Protein AF-0000000084754901 (afdb_homodimer)

pLDDT: mean 93.59, std 5.53, range [66.56, 98.81]

Organism: Allomuricauda ruestringensis (strain DSM 13258 / CIP 107369 / LMG 19739 / B1) (NCBI:txid886377)

Nearest PDB structures (foldseek):
  4byy-assembly1_B  TM=7.830E-01  e=4.088E-12  Corynebacterium glutamicum
  4cyd-assembly2_A  TM=8.147E-01  e=1.507E-11  Corynebacterium glutamicum
  4cyd-assembly1_D  TM=8.088E-01  e=6.292E-11  Corynebacterium glutamicum
  5w5b-assembly1_A  TM=6.849E-01  e=4.318E-10  Mycobacterium tuberculosis CDC1551
  2pqq-assembly1_C  TM=7.258E-01  e=1.803E-09  Streptomyces coelicolor A3(2)

Radius of gyration: 21.73 Å; Cα contacts (8 Å, |Δi|>4): 651; chains: 2; bounding box: 55×62×48 Å

Foldseek 3Di:
DQDPQLVLCVVPDDDDPQLSVLRPVQWDKDKDAAFDWQADFFAQDFKKKAWQAAKKWKWAQDPNDTFTADMDGHGAIGDPCVSNPVVGGHRIIIGGNHITIIIMHGPVSVVVSVVRPVVVVVSVVVRVVVVVVVVVVVVVCLVPDDLLVLVVVCCVPPVVCVVRPDQQNVCSNSVHGSVVVVVSVVVVVVD/DQDPQLVLCVVPDDDDPQLSVLRPVQWDKDKDAAFDWQADFFAQDFKKKAWQAAKKWKWAQDPNDTFTADMDGHGAIGDPCCSNVVVGGHRIIIGGNHITIIIMHGPVSVVVSVVRPVVVVVSVVVRVVVVVVVVVVVVVCLVPDDLLVLVVVCCVPPVVCVVRPDQQNVCSNSVHGSVVVVVSVVVVVVD

Sequence (382 aa):
MKSEIVQLLEGALTLNEEEAKAVTECIPIKTFAKGYVLLREGQVSNESYFNIKGLVRKYYLMDGEEKTTEFYVEKEAISSLRSFNLKVPSNHFLECVEDCRLAILSREKEQELFESVPSFESICRVSVEEELGAYQDKLAQFMISSPEKRYVDLMENRPELLQRVPQYHLASYLGVKPESLSRIRKRIAKRMKSEIVQLLEGALTLNEEEAKAVTECIPIKTFAKGYVLLREGQVSNESYFNIKGLVRKYYLMDGEEKTTEFYVEKEAISSLRSFNLKVPSNHFLECVEDCRLAILSREKEQELFESVPSFESICRVSVEEELGAYQDKLAQFMISSPEKRYVDLMENRPELLQRVPQYHLASYLGVKPESLSRIRKRIAKR

Structure (mmCIF, N/CA/C/O backbone):
data_AF-0000000084754901-model_v1
#
loop_
_entity.id
_entity.type
_entity.pdbx_description
1 polymer 'Transcriptional regulator, Crp/Fnr family'
#
loop_
_atom_site.group_PDB
_atom_site.id
_atom_site.type_symbol
_atom_site.label_atom_id
_atom_site.label_alt_id
_atom_site.label_comp_id
_atom_site.label_asym_id
_atom_site.label_entity_id
_atom_site.label_seq_id
_atom_site.pdbx_PDB_ins_code
_atom_site.Cartn_x
_atom_site.Cartn_y
_atom_site.Cartn_z
_atom_site.occupancy
_atom_site.B_iso_or_equiv
_atom_site.auth_seq_id
_atom_site.auth_comp_id
_atom_site.auth_asym_id
_atom_site.auth_atom_id
_atom_site.pdbx_PDB_model_num
ATOM 1 N N . MET A 1 1 ? 24.547 26.594 2.832 1 67.25 1 MET A N 1
ATOM 2 C CA . MET A 1 1 ? 24.094 25.656 1.803 1 67.25 1 MET A CA 1
ATOM 3 C C . MET A 1 1 ? 23.031 24.719 2.348 1 67.25 1 MET A C 1
ATOM 5 O O . MET A 1 1 ? 23.078 24.328 3.516 1 67.25 1 MET A O 1
ATOM 9 N N . LYS A 1 2 ? 21.969 24.641 1.764 1 80.44 2 LYS A N 1
ATOM 10 C CA . LYS A 1 2 ? 20.891 23.797 2.262 1 80.44 2 LYS A CA 1
ATOM 11 C C . LYS A 1 2 ? 21.328 22.328 2.346 1 80.44 2 LYS A C 1
ATOM 13 O O . LYS A 1 2 ? 22.078 21.859 1.492 1 80.44 2 LYS A O 1
ATOM 18 N N . SER A 1 3 ? 21.109 21.812 3.412 1 88.12 3 SER A N 1
ATOM 19 C CA . SER A 1 3 ? 21.453 20.406 3.594 1 88.12 3 SER A CA 1
ATOM 20 C C . SER A 1 3 ? 20.875 19.547 2.479 1 88.12 3 SER A C 1
ATOM 22 O O . SER A 1 3 ? 19.938 19.953 1.789 1 88.12 3 SER A O 1
ATOM 24 N N . GLU A 1 4 ? 21.438 18.406 2.219 1 89.06 4 GLU A N 1
ATOM 25 C CA . GLU A 1 4 ? 21.016 17.5 1.156 1 89.06 4 GLU A CA 1
ATOM 26 C C . GLU A 1 4 ? 19.547 17.078 1.341 1 89.06 4 GLU A C 1
ATOM 28 O O . GLU A 1 4 ? 18.797 17.016 0.372 1 89.06 4 GLU A O 1
ATOM 33 N N . ILE A 1 5 ? 19.188 16.844 2.584 1 89.19 5 ILE A N 1
ATOM 34 C CA . ILE A 1 5 ? 17.828 16.391 2.857 1 89.19 5 ILE A CA 1
ATOM 35 C C . ILE A 1 5 ? 16.844 17.516 2.566 1 89.19 5 ILE A C 1
ATOM 37 O O . ILE A 1 5 ? 15.75 17.281 2.057 1 89.19 5 ILE A O 1
ATOM 41 N N . VAL A 1 6 ? 17.234 18.672 2.873 1 89.12 6 VAL A N 1
ATOM 42 C CA . VAL A 1 6 ? 16.391 19.828 2.586 1 89.12 6 VAL A CA 1
ATOM 43 C C . VAL A 1 6 ? 16.219 19.984 1.076 1 89.12 6 VAL A C 1
ATOM 45 O O . VAL A 1 6 ? 15.109 20.266 0.599 1 89.12 6 VAL A O 1
ATOM 48 N N . GLN A 1 7 ? 17.266 19.734 0.353 1 88.5 7 GLN A N 1
ATOM 49 C CA . GLN A 1 7 ? 17.203 19.812 -1.103 1 88.5 7 GLN A CA 1
ATOM 50 C C . GLN A 1 7 ? 16.281 18.75 -1.681 1 88.5 7 GLN A C 1
ATOM 52 O O . GLN A 1 7 ? 15.523 19.016 -2.621 1 88.5 7 GLN A O 1
ATOM 57 N N . LEU A 1 8 ? 16.344 17.641 -1.08 1 84.94 8 LEU A N 1
ATOM 58 C CA . LEU A 1 8 ? 15.516 16.531 -1.529 1 84.94 8 LEU A CA 1
ATOM 59 C C . LEU A 1 8 ? 14.039 16.812 -1.267 1 84.94 8 LEU A C 1
ATOM 61 O O . LEU A 1 8 ? 13.18 16.469 -2.086 1 84.94 8 LEU A O 1
ATOM 65 N N . LEU A 1 9 ? 13.789 17.453 -0.165 1 83.31 9 LEU A N 1
ATOM 66 C CA . LEU A 1 9 ? 12.414 17.719 0.236 1 83.31 9 LEU A CA 1
ATOM 67 C C . LEU A 1 9 ? 11.867 18.953 -0.468 1 83.31 9 LEU A C 1
ATOM 69 O O . LEU A 1 9 ? 10.656 19.078 -0.675 1 83.31 9 LEU A O 1
ATOM 73 N N . GLU A 1 10 ? 12.703 19.859 -0.763 1 78.88 10 GLU A N 1
ATOM 74 C CA . GLU A 1 10 ? 12.273 21.141 -1.324 1 78.88 10 GLU A CA 1
ATOM 75 C C . GLU A 1 10 ? 11.727 20.953 -2.738 1 78.88 10 GLU A C 1
ATOM 77 O O . GLU A 1 10 ? 11.023 21.844 -3.25 1 78.88 10 GLU A O 1
ATOM 82 N N . GLY A 1 11 ? 12.062 19.812 -3.301 1 71.5 11 GLY A N 1
ATOM 83 C CA . GLY A 1 11 ? 11.344 19.562 -4.539 1 71.5 11 GLY A CA 1
ATOM 84 C C . GLY A 1 11 ? 9.844 19.484 -4.359 1 71.5 11 GLY A C 1
ATOM 85 O O . GLY A 1 11 ? 9.086 19.781 -5.285 1 71.5 11 GLY A O 1
ATOM 86 N N . ALA A 1 12 ? 9.492 19.266 -3.123 1 70.25 12 ALA A N 1
ATOM 87 C CA . ALA A 1 12 ? 8.07 19.047 -2.832 1 70.25 12 ALA A CA 1
ATOM 88 C C . ALA A 1 12 ? 7.539 20.125 -1.891 1 70.25 12 ALA A C 1
ATOM 90 O O . ALA A 1 12 ? 6.328 20.344 -1.81 1 70.25 12 ALA A O 1
ATOM 91 N N . LEU A 1 13 ? 8.43 20.844 -1.117 1 73.75 13 LEU A N 1
ATOM 92 C CA . LEU A 1 13 ? 7.938 21.812 -0.141 1 73.75 13 LEU A CA 1
ATOM 93 C C . LEU A 1 13 ? 8.898 22.984 -0.009 1 73.75 13 LEU A C 1
ATOM 95 O O . LEU A 1 13 ? 10.102 22.844 -0.244 1 73.75 13 LEU A O 1
ATOM 99 N N . THR A 1 14 ? 8.305 24.094 0.224 1 81.75 14 THR A N 1
ATOM 100 C CA . THR A 1 14 ? 9.102 25.266 0.579 1 81.75 14 THR A CA 1
ATOM 101 C C . THR A 1 14 ? 9.305 25.344 2.09 1 81.75 14 THR A C 1
ATOM 103 O O . THR A 1 14 ? 8.336 25.344 2.852 1 81.75 14 THR A O 1
ATOM 106 N N . LEU A 1 15 ? 10.531 25.297 2.445 1 87.25 15 LEU A N 1
ATOM 107 C CA . LEU A 1 15 ? 10.867 25.344 3.865 1 87.25 15 LEU A CA 1
ATOM 108 C C . LEU A 1 15 ? 11.516 26.688 4.223 1 87.25 15 LEU A C 1
ATOM 110 O O . LEU A 1 15 ? 12.352 27.188 3.467 1 87.25 15 LEU A O 1
ATOM 114 N N . ASN A 1 16 ? 11.023 27.281 5.262 1 87.81 16 ASN A N 1
ATOM 115 C CA . ASN A 1 16 ? 11.773 28.422 5.781 1 87.81 16 ASN A CA 1
ATOM 116 C C . ASN A 1 16 ? 13.031 27.969 6.516 1 87.81 16 ASN A C 1
ATOM 118 O O . ASN A 1 16 ? 13.305 26.766 6.617 1 87.81 16 ASN A O 1
ATOM 122 N N . GLU A 1 17 ? 13.789 28.891 6.941 1 89.62 17 GLU A N 1
ATOM 123 C CA . GLU A 1 17 ? 15.086 28.594 7.531 1 89.62 17 GLU A CA 1
ATOM 124 C C . GLU A 1 17 ? 14.938 27.734 8.781 1 89.62 17 GLU A C 1
ATOM 126 O O . GLU A 1 17 ? 15.711 26.797 8.992 1 89.62 17 GLU A O 1
ATOM 131 N N . GLU A 1 18 ? 14 28.031 9.562 1 90.88 18 GLU A N 1
ATOM 132 C CA . GLU A 1 18 ? 13.773 27.281 10.797 1 90.88 18 GLU A CA 1
ATOM 133 C C . GLU A 1 18 ? 13.336 25.844 10.492 1 90.88 18 GLU A C 1
ATOM 135 O O . GLU A 1 18 ? 13.805 24.906 11.133 1 90.88 18 GLU A O 1
ATOM 140 N N . GLU A 1 19 ? 12.492 25.75 9.555 1 89.94 19 GLU A N 1
ATOM 141 C CA . GLU A 1 19 ? 12.008 24.438 9.141 1 89.94 19 GLU A CA 1
ATOM 142 C C . GLU A 1 19 ? 13.133 23.609 8.523 1 89.94 19 GLU A C 1
ATOM 144 O O . GLU A 1 19 ? 13.242 22.406 8.789 1 89.94 19 GLU A O 1
ATOM 149 N N . ALA A 1 20 ? 13.906 24.25 7.73 1 90.94 20 ALA A N 1
ATOM 150 C CA . ALA A 1 20 ? 15.047 23.578 7.105 1 90.94 20 ALA A CA 1
ATOM 151 C C . ALA A 1 20 ? 16.016 23.047 8.156 1 90.94 20 ALA A C 1
ATOM 153 O O . ALA A 1 20 ? 16.531 21.938 8.023 1 90.94 20 ALA A O 1
ATOM 154 N N . LYS A 1 21 ? 16.234 23.844 9.117 1 92.5 21 LYS A N 1
ATOM 155 C CA . LYS A 1 21 ? 17.109 23.438 10.211 1 92.5 21 LYS A CA 1
ATOM 156 C C . LYS A 1 21 ? 16.531 22.25 10.961 1 92.5 21 LYS A C 1
ATOM 158 O O . LYS A 1 21 ? 17.25 21.297 11.273 1 92.5 21 LYS A O 1
ATOM 163 N N . ALA A 1 22 ? 15.305 22.312 11.227 1 92.06 22 ALA A N 1
ATOM 164 C CA . ALA A 1 22 ? 14.633 21.219 11.938 1 92.06 22 ALA A CA 1
ATOM 165 C C . ALA A 1 22 ? 14.727 19.922 11.156 1 92.06 22 ALA A C 1
ATOM 167 O O . ALA A 1 22 ? 15.039 18.875 11.719 1 92.06 22 ALA A O 1
ATOM 168 N N . VAL A 1 23 ? 14.477 20.016 9.898 1 92.81 23 VAL A N 1
ATOM 169 C CA . VAL A 1 23 ? 14.531 18.844 9.023 1 92.81 23 VAL A CA 1
ATOM 170 C C . VAL A 1 23 ? 15.945 18.266 9.008 1 92.81 23 VAL A C 1
ATOM 172 O O . VAL A 1 23 ? 16.125 17.047 9.125 1 92.81 23 VAL A O 1
ATOM 175 N N . THR A 1 24 ? 16.844 19.125 8.875 1 93.06 24 THR A N 1
ATOM 176 C CA . THR A 1 24 ? 18.25 18.703 8.812 1 93.06 24 THR A CA 1
ATOM 177 C C . THR A 1 24 ? 18.656 18 10.109 1 93.06 24 THR A C 1
ATOM 179 O O . THR A 1 24 ? 19.375 17 10.078 1 93.06 24 THR A O 1
ATOM 182 N N . GLU A 1 25 ? 18.219 18.484 11.156 1 93.56 25 GLU A N 1
ATOM 183 C CA . GLU A 1 25 ? 18.578 17.938 12.461 1 93.56 25 GLU A CA 1
ATOM 184 C C . GLU A 1 25 ? 17.859 16.609 12.719 1 93.56 25 GLU A C 1
ATOM 186 O O . GLU A 1 25 ? 18.406 15.727 13.383 1 93.56 25 GLU A O 1
ATOM 191 N N . CYS A 1 26 ? 16.75 16.438 12.195 1 95.12 26 CYS A N 1
ATOM 192 C CA . CYS A 1 26 ? 15.906 15.297 12.531 1 95.12 26 CYS A CA 1
ATOM 193 C C . CYS A 1 26 ? 16.125 14.148 11.555 1 95.12 26 CYS A C 1
ATOM 195 O O . CYS A 1 26 ? 15.758 13 11.844 1 95.12 26 CYS A O 1
ATOM 197 N N . ILE A 1 27 ? 16.734 14.438 10.406 1 96.06 27 ILE A N 1
ATOM 198 C CA . ILE A 1 27 ? 16.859 13.406 9.383 1 96.06 27 ILE A CA 1
ATOM 199 C C . ILE A 1 27 ? 18.312 13.297 8.953 1 96.06 27 ILE A C 1
ATOM 201 O O . ILE A 1 27 ? 18.703 13.797 7.891 1 96.06 27 ILE A O 1
ATOM 205 N N . PRO A 1 28 ? 19.094 12.625 9.695 1 96.56 28 PRO A N 1
ATOM 206 C CA . PRO A 1 28 ? 20.484 12.414 9.289 1 96.56 28 PRO A CA 1
ATOM 207 C C . PRO A 1 28 ? 20.609 11.516 8.055 1 96.56 28 PRO A C 1
ATOM 209 O O . PRO A 1 28 ? 19.719 10.711 7.785 1 96.56 28 PRO A O 1
ATOM 212 N N . ILE A 1 29 ? 21.688 11.742 7.352 1 97.56 29 ILE A N 1
ATOM 213 C CA . ILE A 1 29 ? 22.047 10.891 6.227 1 97.56 29 ILE A CA 1
ATOM 214 C C . ILE A 1 29 ? 23.25 10.031 6.602 1 97.56 29 ILE A C 1
ATOM 216 O O . ILE A 1 29 ? 24.25 10.539 7.098 1 97.56 29 ILE A O 1
ATOM 220 N N . LYS A 1 30 ? 23.109 8.75 6.414 1 98.12 30 LYS A N 1
ATOM 221 C CA . LYS A 1 30 ? 24.188 7.82 6.746 1 98.12 30 LYS A CA 1
ATOM 222 C C . LYS A 1 30 ? 24.5 6.887 5.578 1 98.12 30 LYS A C 1
ATOM 224 O O . LYS A 1 30 ? 23.656 6.691 4.699 1 98.12 30 LYS A O 1
ATOM 229 N N . THR A 1 31 ? 25.672 6.352 5.621 1 98.56 31 THR A N 1
ATOM 230 C CA . THR A 1 31 ? 26.094 5.363 4.629 1 98.56 31 THR A CA 1
ATOM 231 C C . THR A 1 31 ? 26.141 3.969 5.246 1 98.56 31 THR A C 1
ATOM 233 O O . THR A 1 31 ? 26.562 3.805 6.391 1 98.56 31 THR A O 1
ATOM 236 N N . PHE A 1 32 ? 25.703 3.025 4.504 1 98.75 32 PHE A N 1
ATOM 237 C CA . PHE A 1 32 ? 25.719 1.621 4.895 1 98.75 32 PHE A CA 1
ATOM 238 C C . PHE A 1 32 ? 26.406 0.774 3.836 1 98.75 32 PHE A C 1
ATOM 240 O O . PHE A 1 32 ? 26.188 0.958 2.639 1 98.75 32 PHE A O 1
ATOM 247 N N . ALA A 1 33 ? 27.234 -0.117 4.289 1 98.62 33 ALA A N 1
ATOM 248 C CA . ALA A 1 33 ? 27.953 -0.976 3.361 1 98.62 33 ALA A CA 1
ATOM 249 C C . ALA A 1 33 ? 27.047 -2.064 2.793 1 98.62 33 ALA A C 1
ATOM 251 O O . ALA A 1 33 ? 26.078 -2.475 3.438 1 98.62 33 ALA A O 1
ATOM 252 N N . LYS A 1 34 ? 27.453 -2.48 1.623 1 98.25 34 LYS A N 1
ATOM 253 C CA . LYS A 1 34 ? 26.812 -3.662 1.053 1 98.25 34 LYS A CA 1
ATOM 254 C C . LYS A 1 34 ? 26.766 -4.805 2.064 1 98.25 34 LYS A C 1
ATOM 256 O O . LYS A 1 34 ? 27.766 -5.098 2.723 1 98.25 34 LYS A O 1
ATOM 261 N N . GLY A 1 35 ? 25.578 -5.348 2.209 1 97.88 35 GLY A N 1
ATOM 262 C CA . GLY A 1 35 ? 25.422 -6.473 3.115 1 97.88 35 GLY A CA 1
ATOM 263 C C . GLY A 1 35 ? 24.875 -6.074 4.477 1 97.88 35 GLY A C 1
ATOM 264 O O . GLY A 1 35 ? 24.438 -6.93 5.25 1 97.88 35 GLY A O 1
ATOM 265 N N . TYR A 1 36 ? 24.906 -4.785 4.77 1 98.62 36 TYR A N 1
ATOM 266 C CA . TYR A 1 36 ? 24.391 -4.332 6.055 1 98.62 36 TYR A CA 1
ATOM 267 C C . TYR A 1 36 ? 22.906 -4.594 6.168 1 98.62 36 TYR A C 1
ATOM 269 O O . TYR A 1 36 ? 22.141 -4.336 5.227 1 98.62 36 TYR A O 1
ATOM 277 N N . VAL A 1 37 ? 22.469 -5.137 7.289 1 98.75 37 VAL A N 1
ATOM 278 C CA . VAL A 1 37 ? 21.062 -5.43 7.527 1 98.75 37 VAL A CA 1
ATOM 279 C C . VAL A 1 37 ? 20.422 -4.309 8.352 1 98.75 37 VAL A C 1
ATOM 281 O O . VAL A 1 37 ? 20.719 -4.164 9.539 1 98.75 37 VAL A O 1
ATOM 284 N N . LEU A 1 38 ? 19.562 -3.561 7.707 1 98.75 38 LEU A N 1
ATOM 285 C CA . LEU A 1 38 ? 18.922 -2.412 8.328 1 98.75 38 LEU A CA 1
ATOM 286 C C . LEU A 1 38 ? 17.906 -2.859 9.375 1 98.75 38 LEU A C 1
ATOM 288 O O . LEU A 1 38 ? 17.656 -2.15 10.352 1 98.75 38 LEU A O 1
ATOM 292 N N . LEU A 1 39 ? 17.25 -3.932 9.148 1 98.69 39 LEU A N 1
ATOM 293 C CA . LEU A 1 39 ? 16.203 -4.512 9.992 1 98.69 39 LEU A CA 1
ATOM 294 C C . LEU A 1 39 ? 16.25 -6.035 9.93 1 98.69 39 LEU A C 1
ATOM 296 O O . LEU A 1 39 ? 16.312 -6.617 8.844 1 98.69 39 LEU A O 1
ATOM 300 N N . ARG A 1 40 ? 16.25 -6.684 11.055 1 98.31 40 ARG A N 1
ATOM 301 C CA . ARG A 1 40 ? 16.219 -8.141 11.133 1 98.31 40 ARG A CA 1
ATOM 302 C C . ARG A 1 40 ? 14.844 -8.625 11.586 1 98.31 40 ARG A C 1
ATOM 304 O O . ARG A 1 40 ? 14.188 -7.98 12.398 1 98.31 40 ARG A O 1
ATOM 311 N N . GLU A 1 41 ? 14.555 -9.711 10.984 1 97.75 41 GLU A N 1
ATOM 312 C CA . GLU A 1 41 ? 13.359 -10.359 11.508 1 97.75 41 GLU A CA 1
ATOM 313 C C . GLU A 1 41 ? 13.406 -10.477 13.031 1 97.75 41 GLU A C 1
ATOM 315 O O . GLU A 1 41 ? 14.445 -10.797 13.602 1 97.75 41 GLU A O 1
ATOM 320 N N . GLY A 1 42 ? 12.266 -10.148 13.688 1 97.94 42 GLY A N 1
ATOM 321 C CA . GLY A 1 42 ? 12.203 -10.234 15.141 1 97.94 42 GLY A CA 1
ATOM 322 C C . GLY A 1 42 ? 12.492 -8.906 15.828 1 97.94 42 GLY A C 1
ATOM 323 O O . GLY A 1 42 ? 12.172 -8.734 17 1 97.94 42 GLY A O 1
ATOM 324 N N . GLN A 1 43 ? 13.102 -7.984 15.133 1 98.25 43 GLN A N 1
ATOM 325 C CA . GLN A 1 43 ? 13.344 -6.652 15.672 1 98.25 43 GLN A CA 1
ATOM 326 C C . GLN A 1 43 ? 12.156 -5.727 15.414 1 98.25 43 GLN A C 1
ATOM 328 O O . GLN A 1 43 ? 11.445 -5.891 14.422 1 98.25 43 GLN A O 1
ATOM 333 N N . VAL A 1 44 ? 12 -4.812 16.312 1 98 44 VAL A N 1
ATOM 334 C CA . VAL A 1 44 ? 11.008 -3.768 16.094 1 98 44 VAL A CA 1
ATOM 335 C C . VAL A 1 44 ? 11.609 -2.65 15.242 1 98 44 VAL A C 1
ATOM 337 O O . VAL A 1 44 ? 12.695 -2.148 15.547 1 98 44 VAL A O 1
ATOM 340 N N . SER A 1 45 ? 10.945 -2.357 14.133 1 97.56 45 SER A N 1
ATOM 341 C CA . SER A 1 45 ? 11.406 -1.271 13.273 1 97.56 45 SER A CA 1
ATOM 342 C C . SER A 1 45 ? 11.242 0.082 13.961 1 97.56 45 SER A C 1
ATOM 344 O O . SER A 1 45 ? 10.141 0.446 14.375 1 97.56 45 SER A O 1
ATOM 346 N N . ASN A 1 46 ? 12.281 0.877 14.031 1 96.5 46 ASN A N 1
ATOM 347 C CA . ASN A 1 46 ? 12.219 2.182 14.688 1 96.5 46 ASN A CA 1
ATOM 348 C C . ASN A 1 46 ? 12.664 3.299 13.742 1 96.5 46 ASN A C 1
ATOM 350 O O . ASN A 1 46 ? 12.672 4.469 14.125 1 96.5 46 ASN A O 1
ATOM 354 N N . GLU A 1 47 ? 13 2.812 12.562 1 97.31 47 GLU A N 1
ATOM 355 C CA . GLU A 1 47 ? 13.484 3.77 11.57 1 97.31 47 GLU A CA 1
ATOM 356 C C . GLU A 1 47 ? 12.836 3.525 10.211 1 97.31 47 GLU A C 1
ATOM 358 O O . GLU A 1 47 ? 12.562 2.383 9.844 1 97.31 47 GLU A O 1
ATOM 363 N N . SER A 1 48 ? 12.555 4.559 9.562 1 97.25 48 SER A N 1
ATOM 364 C CA . SER A 1 48 ? 12.266 4.562 8.133 1 97.25 48 SER A CA 1
ATOM 365 C C . SER A 1 48 ? 13.383 5.234 7.344 1 97.25 48 SER A C 1
ATOM 367 O O . SER A 1 48 ? 14.164 6.004 7.898 1 97.25 48 SER A O 1
ATOM 369 N N . TYR A 1 49 ? 13.414 4.922 6.082 1 98 49 TYR A N 1
ATOM 370 C CA . TYR A 1 49 ? 14.531 5.406 5.285 1 98 49 TYR A CA 1
ATOM 371 C C . TYR A 1 49 ? 14.039 6.02 3.977 1 98 49 TYR A C 1
ATOM 373 O O . TYR A 1 49 ? 12.953 5.691 3.498 1 98 49 TYR A O 1
ATOM 381 N N . PHE A 1 50 ? 14.812 6.875 3.537 1 96.69 50 PH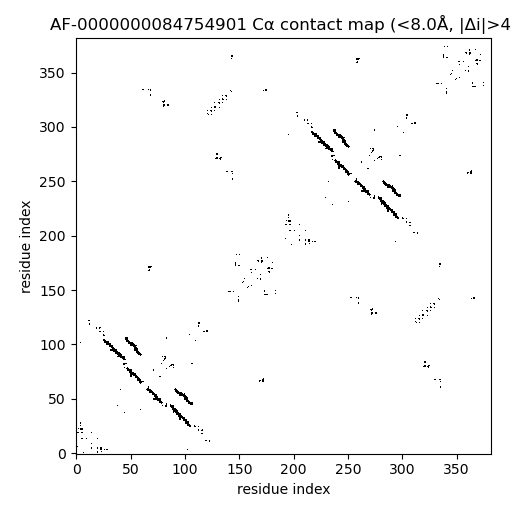E A N 1
ATOM 382 C CA . PHE A 1 50 ? 14.711 7.344 2.16 1 96.69 50 PHE A CA 1
ATOM 383 C C . PHE A 1 50 ? 16 7.051 1.397 1 96.69 50 PHE A C 1
ATOM 385 O O . PHE A 1 50 ? 17.078 7.473 1.812 1 96.69 50 PHE A O 1
ATOM 392 N N . ASN A 1 51 ? 15.844 6.367 0.319 1 98.06 51 ASN A N 1
ATOM 393 C CA . ASN A 1 5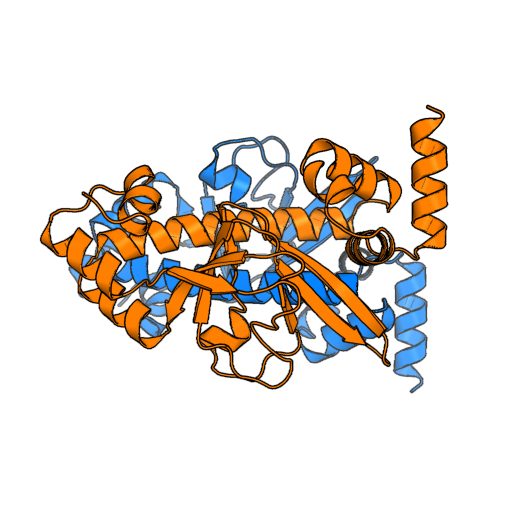1 ? 17.016 5.883 -0.415 1 98.06 51 ASN A CA 1
ATOM 394 C C . ASN A 1 51 ? 17.594 6.969 -1.313 1 98.06 51 ASN A C 1
ATOM 396 O O . ASN A 1 51 ? 16.984 7.34 -2.322 1 98.06 51 ASN A O 1
ATOM 400 N N . ILE A 1 52 ? 18.75 7.445 -0.921 1 97.44 52 ILE A N 1
ATOM 401 C CA . ILE A 1 52 ? 19.438 8.461 -1.706 1 97.44 52 ILE A CA 1
ATOM 402 C C . ILE A 1 52 ? 20.297 7.789 -2.771 1 97.44 52 ILE A C 1
ATOM 404 O O . ILE A 1 52 ? 20.328 8.234 -3.922 1 97.44 52 ILE A O 1
ATOM 408 N N . LYS A 1 53 ? 20.953 6.77 -2.395 1 98.06 53 LYS A N 1
ATOM 409 C CA . LYS A 1 53 ? 21.797 5.98 -3.285 1 98.06 53 LYS A CA 1
ATOM 410 C C . LYS A 1 53 ? 21.891 4.527 -2.822 1 98.06 53 LYS A C 1
ATOM 412 O O . LYS A 1 53 ? 22 4.258 -1.624 1 98.06 53 LYS A O 1
ATOM 417 N N . GLY A 1 54 ? 21.859 3.682 -3.854 1 98.31 54 GLY A N 1
ATOM 418 C CA . GLY A 1 54 ? 22 2.268 -3.553 1 98.31 54 GLY A CA 1
ATOM 419 C C . GLY A 1 54 ? 20.734 1.471 -3.762 1 98.31 54 GLY A C 1
ATOM 420 O O . GLY A 1 54 ? 19.828 1.917 -4.465 1 98.31 54 GLY A O 1
ATOM 421 N N . LEU A 1 55 ? 20.719 0.242 -3.223 1 98.69 55 LEU A N 1
ATOM 422 C CA . LEU A 1 55 ? 19.609 -0.695 -3.393 1 98.69 55 LEU A CA 1
ATOM 423 C C . LEU A 1 55 ? 19.391 -1.508 -2.123 1 98.69 55 LEU A C 1
ATOM 425 O O . LEU A 1 55 ? 20.328 -2.098 -1.584 1 98.69 55 LEU A O 1
ATOM 429 N N . VAL A 1 56 ? 18.188 -1.441 -1.642 1 98.81 56 VAL A N 1
ATOM 430 C CA . VAL A 1 56 ? 17.812 -2.199 -0.452 1 98.81 56 VAL A CA 1
ATOM 431 C C . VAL A 1 56 ? 16.828 -3.307 -0.831 1 98.81 56 VAL A C 1
ATOM 433 O O . VAL A 1 56 ? 15.945 -3.098 -1.659 1 98.81 56 VAL A O 1
ATOM 436 N N . ARG A 1 57 ? 17.062 -4.477 -0.25 1 98.62 57 ARG A N 1
ATOM 437 C CA . ARG A 1 57 ? 16.234 -5.652 -0.503 1 98.62 57 ARG A CA 1
ATOM 438 C C . ARG A 1 57 ? 15.422 -6.02 0.73 1 98.62 57 ARG A C 1
ATOM 440 O O . ARG A 1 57 ? 15.938 -6.027 1.848 1 98.62 57 ARG A O 1
ATOM 447 N N . LYS A 1 58 ? 14.18 -6.203 0.536 1 98.62 58 LYS A N 1
ATOM 448 C CA . LYS A 1 58 ? 13.297 -6.766 1.556 1 98.62 58 LYS A CA 1
ATOM 449 C C . LYS A 1 58 ? 13.047 -8.25 1.304 1 98.62 58 LYS A C 1
ATOM 451 O O . LYS A 1 58 ? 12.648 -8.641 0.203 1 98.62 58 LYS A O 1
ATOM 456 N N . TYR A 1 59 ? 13.25 -9.117 2.33 1 98.25 59 TYR A N 1
ATOM 457 C CA . TYR A 1 59 ? 13.047 -10.547 2.113 1 98.25 59 TYR A CA 1
ATOM 458 C C . TYR A 1 59 ? 12.594 -11.227 3.398 1 98.25 59 TYR A C 1
ATOM 460 O O . TYR A 1 59 ? 12.742 -10.672 4.488 1 98.25 59 TYR A O 1
ATOM 468 N N . TYR A 1 60 ? 12.031 -12.344 3.205 1 97.62 60 TYR A N 1
ATOM 469 C CA . TYR A 1 60 ? 11.547 -13.219 4.266 1 97.62 60 TYR A CA 1
ATOM 470 C C . TYR A 1 60 ? 12.32 -14.539 4.277 1 97.62 60 TYR A C 1
ATOM 472 O O . TYR A 1 60 ? 12.844 -14.969 3.248 1 97.62 60 TYR A O 1
ATOM 480 N N . LEU A 1 61 ? 12.406 -15.117 5.469 1 95.94 61 LEU A N 1
ATOM 481 C CA . LEU A 1 61 ? 12.938 -16.469 5.574 1 95.94 61 LEU A CA 1
ATOM 482 C C . LEU A 1 61 ? 11.805 -17.484 5.719 1 95.94 61 LEU A C 1
ATOM 484 O O . LEU A 1 61 ? 11.086 -17.484 6.719 1 95.94 61 LEU A O 1
ATOM 488 N N . MET A 1 62 ? 11.641 -18.281 4.66 1 91.94 62 MET A N 1
ATOM 489 C CA . MET A 1 62 ? 10.617 -19.312 4.652 1 91.94 62 MET A CA 1
ATOM 490 C C . MET A 1 62 ? 11.242 -20.703 4.508 1 91.94 62 MET A C 1
ATOM 492 O O . MET A 1 62 ? 11.789 -21.031 3.451 1 91.94 62 MET A O 1
ATOM 496 N N . ASP A 1 63 ? 11.031 -21.531 5.562 1 89.56 63 ASP A N 1
ATOM 497 C CA . ASP A 1 63 ? 11.594 -22.875 5.555 1 89.56 63 ASP A CA 1
ATOM 498 C C . ASP A 1 63 ? 13.078 -22.844 5.176 1 89.56 63 ASP A C 1
ATOM 500 O O . ASP A 1 63 ? 13.516 -23.594 4.297 1 89.56 63 ASP A O 1
ATOM 504 N N . GLY A 1 64 ? 13.758 -21.875 5.645 1 89.88 64 GLY A N 1
ATOM 505 C CA . GLY A 1 64 ? 15.195 -21.766 5.453 1 89.88 64 GLY A CA 1
ATOM 506 C C . GLY A 1 64 ? 15.578 -21.078 4.152 1 89.88 64 GLY A C 1
ATOM 507 O O . GLY A 1 64 ? 16.766 -20.859 3.887 1 89.88 64 GLY A O 1
ATOM 508 N N . GLU A 1 65 ? 14.625 -20.719 3.379 1 93 65 GLU A N 1
ATOM 509 C CA . GLU A 1 65 ? 14.898 -20.078 2.1 1 93 65 GLU A CA 1
ATOM 510 C C . GLU A 1 65 ? 14.531 -18.594 2.143 1 93 65 GLU A C 1
ATOM 512 O O . GLU A 1 65 ? 13.5 -18.219 2.715 1 93 65 GLU A O 1
ATOM 517 N N . GLU A 1 66 ? 15.367 -17.812 1.447 1 95.31 66 GLU A N 1
ATOM 518 C CA . GLU A 1 66 ? 15.078 -16.375 1.343 1 95.31 66 GLU A CA 1
ATOM 519 C C . GLU A 1 66 ? 14.094 -16.094 0.21 1 95.31 66 GLU A C 1
ATOM 521 O O . GLU A 1 66 ? 14.273 -16.578 -0.913 1 95.31 66 GLU A O 1
ATOM 526 N N . LYS A 1 67 ? 13.062 -15.414 0.544 1 96.69 67 LYS A N 1
ATOM 527 C CA . LYS A 1 67 ? 12.07 -14.984 -0.437 1 96.69 67 LYS A CA 1
ATOM 528 C C . LYS A 1 67 ? 12.031 -13.461 -0.538 1 96.69 67 LYS A C 1
ATOM 530 O O . LYS A 1 67 ? 11.523 -12.789 0.362 1 96.69 67 LYS A O 1
ATOM 535 N N . THR A 1 68 ? 12.516 -12.953 -1.665 1 97.69 68 THR A N 1
ATOM 536 C CA . THR A 1 68 ? 12.555 -11.516 -1.882 1 97.69 68 THR A CA 1
ATOM 537 C C . THR A 1 68 ? 11.18 -10.984 -2.277 1 97.69 68 THR A C 1
ATOM 539 O O . THR A 1 68 ? 10.547 -11.523 -3.189 1 97.69 68 THR A O 1
ATOM 542 N N . THR A 1 69 ? 10.75 -9.914 -1.617 1 97.19 69 THR A N 1
ATOM 543 C CA . THR A 1 69 ? 9.414 -9.406 -1.914 1 97.19 69 THR A CA 1
ATOM 544 C C . THR A 1 69 ? 9.484 -7.977 -2.436 1 97.19 69 THR A C 1
ATOM 546 O O . THR A 1 69 ? 8.508 -7.465 -2.988 1 97.19 69 THR A O 1
ATOM 549 N N . GLU A 1 70 ? 10.617 -7.281 -2.246 1 98.06 70 GLU A N 1
ATOM 550 C CA . GLU A 1 70 ? 10.703 -5.902 -2.719 1 98.06 70 GLU A CA 1
ATOM 551 C C . GLU A 1 70 ? 12.164 -5.48 -2.904 1 98.06 70 GLU A C 1
ATOM 553 O O . GLU A 1 70 ? 13.055 -5.98 -2.215 1 98.06 70 GLU A O 1
ATOM 558 N N . PHE A 1 71 ? 12.336 -4.621 -3.84 1 98.31 71 PHE A N 1
ATOM 559 C CA . PHE A 1 71 ? 13.57 -3.85 -3.992 1 98.31 71 PHE A CA 1
ATOM 560 C C . PHE A 1 71 ? 13.273 -2.354 -3.924 1 98.31 71 PHE A C 1
ATOM 562 O O . PHE A 1 71 ? 12.289 -1.882 -4.484 1 98.31 71 PHE A O 1
ATOM 569 N N . TYR A 1 72 ? 14.078 -1.689 -3.176 1 98.31 72 TYR A N 1
ATOM 570 C CA . TYR A 1 72 ? 13.984 -0.236 -3.092 1 98.31 72 TYR A CA 1
ATOM 571 C C . TYR A 1 72 ? 15.211 0.422 -3.715 1 98.31 72 TYR A C 1
ATOM 573 O O . TYR A 1 72 ? 16.328 0.236 -3.236 1 98.31 72 TYR A O 1
ATOM 581 N N . VAL A 1 73 ? 14.938 1.154 -4.762 1 97.94 73 VAL A N 1
ATOM 582 C CA . VAL A 1 73 ? 16.016 1.851 -5.453 1 97.94 73 VAL A CA 1
ATOM 583 C C . VAL A 1 73 ? 16.016 3.328 -5.07 1 97.94 73 VAL A C 1
ATOM 585 O O . VAL A 1 73 ? 15.297 3.734 -4.148 1 97.94 73 VAL A O 1
ATOM 588 N N . GLU A 1 74 ? 16.844 4.129 -5.715 1 97.12 74 GLU A N 1
ATOM 589 C CA . GLU A 1 74 ? 16.969 5.547 -5.406 1 97.12 74 GLU A CA 1
ATOM 590 C C . GLU A 1 74 ? 15.633 6.266 -5.516 1 97.12 74 GLU A C 1
ATOM 592 O O . GLU A 1 74 ? 14.844 5.988 -6.426 1 97.12 74 GLU A O 1
ATOM 597 N N . LYS A 1 75 ? 15.367 7.16 -4.457 1 93.56 75 LYS A N 1
ATOM 598 C CA . LYS A 1 75 ? 14.211 8.047 -4.406 1 93.56 75 LYS A CA 1
ATOM 599 C C . LYS A 1 75 ? 12.969 7.305 -3.918 1 93.56 75 LYS A C 1
ATOM 601 O O . LYS A 1 75 ? 11.844 7.777 -4.105 1 93.56 75 LYS A O 1
ATOM 606 N N . GLU A 1 76 ? 13.195 6.172 -3.391 1 95.69 76 GLU A N 1
ATOM 607 C CA . GLU A 1 76 ? 12.07 5.445 -2.797 1 95.69 76 GLU A CA 1
ATOM 608 C C . GLU A 1 76 ? 12.18 5.414 -1.275 1 95.69 76 GLU A C 1
ATOM 610 O O . GLU A 1 76 ? 13.281 5.312 -0.727 1 95.69 76 GLU A O 1
ATOM 615 N N . ALA A 1 77 ? 11.062 5.527 -0.639 1 96.5 77 ALA A N 1
ATOM 616 C CA . ALA A 1 77 ? 10.977 5.387 0.813 1 96.5 77 ALA A CA 1
ATOM 617 C C . ALA A 1 77 ? 10.977 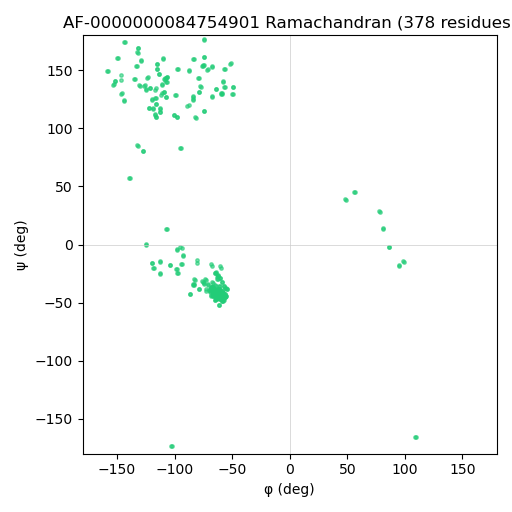3.918 1.223 1 96.5 77 ALA A C 1
ATOM 619 O O . ALA A 1 77 ? 10.43 3.07 0.509 1 96.5 77 ALA A O 1
ATOM 620 N N . ILE A 1 78 ? 11.602 3.637 2.293 1 98.06 78 ILE A N 1
ATOM 621 C CA . ILE A 1 78 ? 11.711 2.285 2.836 1 98.06 78 ILE A CA 1
ATOM 622 C C . ILE A 1 78 ? 11.156 2.254 4.258 1 98.06 78 ILE A C 1
ATOM 624 O O . ILE A 1 78 ? 11.688 2.924 5.152 1 98.06 78 ILE A O 1
ATOM 628 N N . SER A 1 79 ? 10.148 1.509 4.406 1 96.88 79 SER A N 1
ATOM 629 C CA . SER A 1 79 ? 9.57 1.422 5.742 1 96.88 79 SER A CA 1
ATOM 630 C C . SER A 1 79 ? 8.859 0.09 5.953 1 96.88 79 SE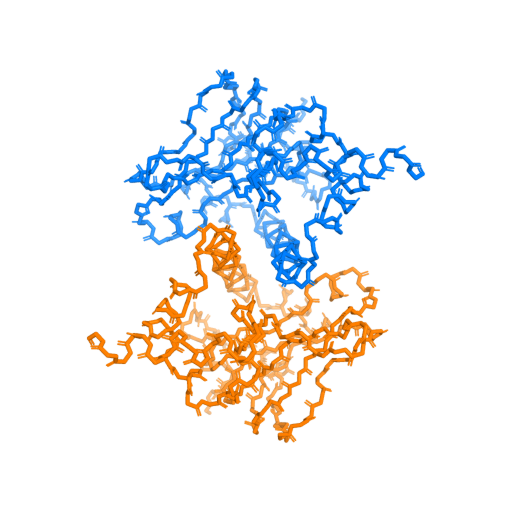R A C 1
ATOM 632 O O . SER A 1 79 ? 8.234 -0.436 5.027 1 96.88 79 SER A O 1
ATOM 634 N N . SER A 1 80 ? 9.047 -0.485 7.102 1 97.38 80 SER A N 1
ATOM 635 C CA . SER A 1 80 ? 8.25 -1.601 7.605 1 97.38 80 SER A CA 1
ATOM 636 C C . SER A 1 80 ? 7.117 -1.112 8.508 1 97.38 80 SER A C 1
ATOM 638 O O . SER A 1 80 ? 7.199 -1.218 9.727 1 97.38 80 SER A O 1
ATOM 640 N N . LEU A 1 81 ? 6.07 -0.724 7.867 1 96.56 81 LEU A N 1
ATOM 641 C CA . LEU A 1 81 ? 5.109 0.17 8.508 1 96.56 81 LEU A CA 1
ATOM 642 C C . LEU A 1 81 ? 4.355 -0.548 9.617 1 96.56 81 LEU A C 1
ATOM 644 O O . LEU A 1 81 ? 4.043 0.052 10.648 1 96.56 81 LEU A O 1
ATOM 648 N N . ARG A 1 82 ? 4.027 -1.78 9.398 1 95 82 ARG A N 1
ATOM 649 C CA . ARG A 1 82 ? 3.32 -2.473 10.469 1 95 82 ARG A CA 1
ATOM 650 C C . ARG A 1 82 ? 4.176 -2.555 11.727 1 95 82 ARG A C 1
ATOM 652 O O . ARG A 1 82 ? 3.715 -2.229 12.82 1 95 82 ARG A O 1
ATOM 659 N N . SER A 1 83 ? 5.391 -3.041 11.578 1 96.69 83 SER A N 1
ATOM 660 C CA . SER A 1 83 ? 6.324 -3.098 12.695 1 96.69 83 SER A CA 1
ATOM 661 C C . SER A 1 83 ? 6.562 -1.713 13.289 1 96.69 83 SER A C 1
ATOM 663 O O . SER A 1 83 ? 6.535 -1.54 14.508 1 96.69 83 SER A O 1
ATOM 665 N N . PHE A 1 84 ? 6.742 -0.763 12.438 1 95.94 84 PHE A N 1
ATOM 666 C CA . PHE A 1 84 ? 7.051 0.603 12.844 1 95.94 84 PHE A CA 1
ATOM 667 C C . PHE A 1 84 ? 5.887 1.215 13.617 1 95.94 84 PHE A C 1
ATOM 669 O O . PHE A 1 84 ? 6.062 1.728 14.719 1 95.94 84 PHE A O 1
ATOM 676 N N . ASN A 1 85 ? 4.699 1.086 13.102 1 93.06 85 ASN A N 1
ATOM 677 C CA . ASN A 1 85 ? 3.533 1.77 13.656 1 93.06 85 ASN A CA 1
ATOM 678 C C . ASN A 1 85 ? 3.002 1.059 14.898 1 93.06 85 ASN A C 1
ATOM 680 O O . ASN A 1 85 ? 2.594 1.707 15.859 1 93.06 85 ASN A O 1
ATOM 684 N N . LEU A 1 86 ? 3.041 -0.274 14.867 1 93.56 86 LEU A N 1
ATOM 685 C CA . LEU A 1 86 ? 2.426 -1.044 15.945 1 93.56 86 LEU A CA 1
ATOM 686 C C . LEU A 1 86 ? 3.471 -1.479 16.969 1 93.56 86 LEU A C 1
ATOM 688 O O . LEU A 1 86 ? 3.131 -2.068 18 1 93.56 86 LEU A O 1
ATOM 692 N N . LYS A 1 87 ? 4.699 -1.196 16.703 1 95.75 87 LYS A N 1
ATOM 693 C CA . LYS A 1 87 ? 5.801 -1.553 17.594 1 95.75 87 LYS A CA 1
ATOM 694 C C . LYS A 1 87 ? 5.828 -3.055 17.859 1 95.75 87 LYS A C 1
ATOM 696 O O . LYS A 1 87 ? 5.91 -3.484 19.016 1 95.75 87 LYS A O 1
ATOM 701 N N . VAL A 1 88 ? 5.672 -3.83 16.812 1 97 88 VAL A N 1
ATOM 702 C CA . VAL A 1 88 ? 5.75 -5.285 16.891 1 97 88 VAL A CA 1
ATOM 703 C C . VAL A 1 88 ? 6.949 -5.785 16.094 1 97 88 VAL A C 1
ATOM 705 O O . VAL A 1 88 ? 7.406 -5.109 15.164 1 97 88 VAL A O 1
ATOM 708 N N . PRO A 1 89 ? 7.461 -6.895 16.406 1 98.25 89 PRO A N 1
ATOM 709 C CA . PRO A 1 89 ? 8.609 -7.43 15.68 1 98.25 89 PRO A CA 1
ATOM 710 C C . PRO A 1 89 ? 8.336 -7.598 14.188 1 98.25 89 PRO A C 1
ATOM 712 O O . PRO A 1 89 ? 7.23 -7.988 13.797 1 98.25 89 PRO A O 1
ATOM 715 N N . SER A 1 90 ? 9.359 -7.258 13.445 1 97.75 90 SER A N 1
ATOM 716 C CA . SER A 1 90 ? 9.258 -7.457 12 1 97.75 90 SER A CA 1
ATOM 717 C C . SER A 1 90 ? 9.312 -8.938 11.648 1 97.75 90 SER A C 1
ATOM 719 O O . SER A 1 90 ? 9.953 -9.727 12.336 1 97.75 90 SER A O 1
ATOM 721 N N . ASN A 1 91 ? 8.695 -9.336 10.57 1 96.81 91 ASN A N 1
ATOM 722 C CA . ASN A 1 91 ? 8.742 -10.703 10.062 1 96.81 91 ASN A CA 1
ATOM 723 C C . ASN A 1 91 ? 9.602 -10.805 8.805 1 96.81 91 ASN A C 1
ATOM 725 O O . ASN A 1 91 ? 9.508 -11.773 8.055 1 96.81 91 ASN A O 1
ATOM 729 N N . HIS A 1 92 ? 10.359 -9.75 8.562 1 98.38 92 HIS A N 1
ATOM 730 C CA . HIS A 1 92 ? 11.188 -9.711 7.363 1 98.38 92 HIS A CA 1
ATOM 731 C C . HIS A 1 92 ? 12.523 -9.016 7.637 1 98.38 92 HIS A C 1
ATOM 733 O O . HIS A 1 92 ? 12.742 -8.508 8.734 1 98.38 92 HIS A O 1
ATOM 739 N N . PHE A 1 93 ? 13.352 -9.055 6.617 1 98.56 93 PHE A N 1
ATOM 740 C CA . PHE A 1 93 ? 14.648 -8.391 6.652 1 98.56 93 PHE A CA 1
ATOM 741 C C . PHE A 1 93 ? 14.695 -7.246 5.645 1 98.56 93 PHE A C 1
ATOM 743 O O . PHE A 1 93 ? 14.047 -7.301 4.602 1 98.56 93 PHE A O 1
ATOM 750 N N . LEU A 1 94 ? 15.398 -6.238 5.996 1 98.81 94 LEU A N 1
ATOM 751 C CA . LEU A 1 94 ? 15.867 -5.211 5.07 1 98.81 94 LEU A CA 1
ATOM 752 C C . LEU A 1 94 ? 17.391 -5.195 4.992 1 98.81 94 LEU A C 1
ATOM 754 O O . LEU A 1 94 ? 18.062 -4.977 6.004 1 98.81 94 LEU A O 1
ATOM 758 N N . GLU A 1 95 ? 17.875 -5.402 3.83 1 98.69 95 GLU A N 1
ATOM 759 C CA . GLU A 1 95 ? 19.328 -5.523 3.658 1 98.69 95 GLU A CA 1
ATOM 760 C C . GLU A 1 95 ? 19.828 -4.629 2.529 1 98.69 95 GLU A C 1
ATOM 762 O O . GLU A 1 95 ? 19.188 -4.539 1.476 1 98.69 95 GLU A O 1
ATOM 767 N N . CYS A 1 96 ? 20.922 -3.973 2.789 1 98.69 96 CYS A N 1
ATOM 768 C CA . CYS A 1 96 ? 21.594 -3.242 1.721 1 98.69 96 CYS A CA 1
ATOM 769 C C . CYS A 1 96 ? 22.312 -4.195 0.767 1 98.69 96 CYS A C 1
ATOM 771 O O . CYS A 1 96 ? 23.297 -4.82 1.132 1 98.69 96 CYS A O 1
ATOM 773 N N . VAL A 1 97 ? 21.844 -4.234 -0.483 1 97.31 97 VAL A N 1
ATOM 774 C CA . VAL A 1 97 ? 22.469 -5.16 -1.427 1 97.31 97 VAL A CA 1
ATOM 775 C C . VAL A 1 97 ? 23.578 -4.445 -2.191 1 97.31 97 VAL A C 1
ATOM 777 O O . VAL A 1 97 ? 24.344 -5.078 -2.936 1 97.31 97 VAL A O 1
ATOM 780 N N . GLU A 1 98 ? 23.672 -3.215 -2.068 1 98.12 98 GLU A N 1
ATOM 781 C CA . GLU A 1 98 ? 24.75 -2.324 -2.484 1 98.12 98 GLU A CA 1
ATOM 782 C C . GLU A 1 98 ? 25.156 -1.381 -1.355 1 98.12 98 GLU A C 1
ATOM 784 O O . GLU A 1 98 ? 24.5 -1.34 -0.31 1 98.12 98 GLU A O 1
ATOM 789 N N . ASP A 1 99 ? 26.312 -0.685 -1.611 1 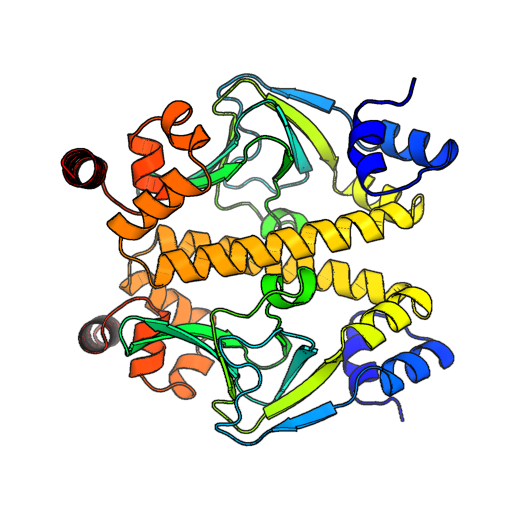98.69 99 ASP A N 1
ATOM 790 C CA . ASP A 1 99 ? 26.547 0.467 -0.746 1 98.69 99 ASP A CA 1
ATOM 791 C C . ASP A 1 99 ? 25.406 1.472 -0.848 1 98.69 99 ASP A C 1
ATOM 793 O O . ASP A 1 99 ? 24.984 1.826 -1.949 1 98.69 99 ASP A O 1
ATOM 797 N N . CYS A 1 100 ? 24.922 1.846 0.349 1 98.75 100 CYS A N 1
ATOM 798 C CA . CYS A 1 100 ? 23.734 2.682 0.351 1 98.75 100 CYS A CA 1
ATOM 799 C C . CYS A 1 100 ? 23.984 3.982 1.106 1 98.75 100 CYS A C 1
ATOM 801 O O . CYS A 1 100 ? 24.781 4.023 2.039 1 98.75 100 CYS A O 1
ATOM 803 N N . ARG A 1 101 ? 23.422 5.016 0.645 1 98.62 101 ARG A N 1
ATOM 804 C CA . ARG A 1 101 ? 23.25 6.281 1.355 1 98.62 101 ARG A CA 1
ATOM 805 C C . ARG A 1 101 ? 21.766 6.547 1.639 1 98.62 101 ARG A C 1
ATOM 807 O O . ARG A 1 101 ? 20.984 6.719 0.711 1 98.62 101 ARG A O 1
ATOM 814 N N . LEU A 1 102 ? 21.438 6.535 2.928 1 98.56 102 LEU A N 1
ATOM 815 C CA . LEU A 1 102 ? 20.031 6.609 3.314 1 98.56 102 LEU A CA 1
ATOM 816 C C . LEU A 1 102 ? 19.781 7.777 4.266 1 98.56 102 LEU A C 1
ATOM 818 O O . LEU A 1 102 ? 20.609 8.047 5.145 1 98.56 102 LEU A O 1
ATOM 822 N N . ALA A 1 103 ? 18.734 8.531 3.986 1 97.88 103 ALA A N 1
ATOM 823 C CA . ALA A 1 103 ? 18.203 9.438 5 1 97.88 103 ALA A CA 1
ATOM 824 C C . ALA A 1 103 ? 17.375 8.68 6.027 1 97.88 103 ALA A C 1
ATOM 826 O O . ALA A 1 103 ? 16.562 7.824 5.668 1 97.88 103 ALA A O 1
ATOM 827 N N . ILE A 1 104 ? 17.562 8.992 7.262 1 98.06 104 ILE A N 1
ATOM 828 C CA . ILE A 1 104 ? 16.969 8.18 8.32 1 98.06 104 ILE A CA 1
ATOM 829 C C . ILE A 1 104 ? 15.969 9.008 9.109 1 98.06 104 ILE A C 1
ATOM 831 O O . ILE A 1 104 ? 16.297 10.109 9.578 1 98.06 104 ILE A O 1
ATOM 835 N N . LEU A 1 105 ? 14.812 8.539 9.219 1 96.69 105 LEU A N 1
ATOM 836 C CA . LEU A 1 105 ? 13.789 9.148 10.055 1 96.69 105 LEU A CA 1
ATOM 837 C C . LEU A 1 105 ? 13.367 8.211 11.18 1 96.69 105 LEU A C 1
ATOM 839 O O . LEU A 1 105 ? 12.734 7.184 10.93 1 96.69 105 LEU A O 1
ATOM 843 N N . SER A 1 106 ? 13.727 8.602 12.383 1 96.44 106 SER A N 1
ATOM 844 C CA . SER A 1 106 ? 13.336 7.801 13.531 1 96.44 106 SER A CA 1
ATOM 845 C C . SER A 1 106 ? 11.914 8.133 13.984 1 96.44 106 SER A C 1
ATOM 847 O O . SER A 1 106 ? 11.398 9.211 13.68 1 96.44 106 SER A O 1
ATOM 849 N N . ARG A 1 107 ? 11.328 7.227 14.703 1 92.44 107 ARG A N 1
ATOM 850 C CA . ARG A 1 107 ? 9.977 7.422 15.234 1 92.44 107 ARG A CA 1
ATOM 851 C C . ARG A 1 107 ? 9.898 8.688 16.078 1 92.44 107 ARG A C 1
ATOM 853 O O . ARG A 1 107 ? 8.961 9.477 15.945 1 92.44 107 ARG A O 1
ATOM 860 N N . GLU A 1 108 ? 10.828 8.906 16.906 1 91.81 108 GLU A N 1
ATOM 861 C CA . GLU A 1 108 ? 10.859 10.07 17.797 1 91.81 108 GLU A CA 1
ATOM 862 C C . GLU A 1 108 ? 10.969 11.367 17 1 91.81 108 GLU A C 1
ATOM 864 O O . GLU A 1 108 ? 10.281 12.344 17.281 1 91.81 108 GLU A O 1
ATOM 869 N N . LYS A 1 109 ? 11.797 11.289 16.031 1 94.81 109 LYS A N 1
ATOM 870 C CA . LYS A 1 109 ? 12.039 12.508 15.258 1 94.81 109 LYS A CA 1
ATOM 871 C C . LYS A 1 109 ? 10.875 12.797 14.312 1 94.81 109 LYS A C 1
ATOM 873 O O . LYS A 1 109 ? 10.625 13.961 13.969 1 94.81 109 LYS A O 1
ATOM 878 N N . GLU A 1 110 ? 10.25 11.727 13.867 1 93.44 110 GLU A N 1
ATOM 879 C CA . GLU A 1 110 ? 9.07 11.914 13.023 1 93.44 110 GLU A CA 1
ATOM 880 C C . GLU A 1 110 ? 8.008 12.742 13.734 1 93.44 110 GLU A C 1
ATOM 882 O O . GLU A 1 110 ? 7.465 13.695 13.156 1 93.44 110 GLU A O 1
ATOM 887 N N . GLN A 1 111 ? 7.73 12.391 14.969 1 89.25 111 GLN A N 1
ATOM 888 C CA . GLN A 1 111 ? 6.742 13.109 15.766 1 89.25 111 GLN A CA 1
ATOM 889 C C . GLN A 1 111 ? 7.16 14.562 15.969 1 89.25 111 GLN A C 1
ATOM 891 O O . GLN A 1 111 ? 6.328 15.477 15.891 1 89.25 111 GLN A O 1
ATOM 896 N N . GLU A 1 112 ? 8.383 14.711 16.25 1 92.38 112 GLU A N 1
ATOM 897 C CA . GLU A 1 112 ? 8.922 16.062 16.422 1 92.38 112 GLU A CA 1
ATOM 898 C C . GLU A 1 112 ? 8.727 16.891 15.156 1 92.38 112 GLU A C 1
ATOM 900 O O . GLU A 1 112 ? 8.359 18.062 15.234 1 92.38 112 GLU A O 1
ATOM 905 N N . LEU A 1 113 ? 8.953 16.297 14.039 1 93.31 113 LEU A N 1
ATOM 906 C CA . LEU A 1 113 ? 8.852 17 12.773 1 93.31 113 LEU A CA 1
ATOM 907 C C . LEU A 1 113 ? 7.398 17.344 12.453 1 93.31 113 LEU A C 1
ATOM 909 O O . LEU A 1 113 ? 7.113 18.422 11.914 1 93.31 113 LEU A O 1
ATOM 913 N N . PHE A 1 114 ? 6.531 16.391 12.758 1 88.75 114 PHE A N 1
ATOM 914 C CA . PHE A 1 114 ? 5.117 16.672 12.539 1 88.75 114 PHE A CA 1
ATOM 915 C C . PHE A 1 114 ? 4.672 17.891 13.336 1 88.75 114 PHE A C 1
ATOM 917 O O . PHE A 1 114 ? 3.828 18.672 12.883 1 88.75 114 PHE A O 1
ATOM 924 N N . GLU A 1 115 ? 5.219 18.125 14.453 1 87.19 115 GLU A N 1
ATOM 925 C CA . GLU A 1 115 ? 4.848 19.219 15.344 1 87.19 115 GLU A CA 1
ATOM 926 C C . GLU A 1 115 ? 5.539 20.516 14.938 1 87.19 115 GLU A C 1
ATOM 928 O O . GLU A 1 115 ? 4.938 21.594 15.008 1 87.19 115 GLU A O 1
ATOM 933 N N . SER A 1 116 ? 6.727 20.406 14.453 1 89.12 116 SER A N 1
ATOM 934 C CA . SER A 1 116 ? 7.535 21.594 14.234 1 89.12 116 SER A CA 1
ATOM 935 C C . SER A 1 116 ? 7.457 22.062 12.781 1 89.12 116 SER A C 1
ATOM 937 O O . SER A 1 116 ? 7.703 23.234 12.484 1 89.12 116 SER A O 1
ATOM 939 N N . VAL A 1 117 ? 7.156 21.172 11.867 1 89 117 VAL A N 1
ATOM 940 C CA . VAL A 1 117 ? 7.109 21.469 10.438 1 89 117 VAL A CA 1
ATOM 941 C C . VAL A 1 117 ? 5.824 20.922 9.836 1 89 117 VAL A C 1
ATOM 943 O O . VAL A 1 117 ? 5.84 19.891 9.148 1 89 117 VAL A O 1
ATOM 946 N N . PRO A 1 118 ? 4.789 21.656 9.914 1 83.69 118 PRO A N 1
ATOM 947 C CA . PRO A 1 118 ? 3.5 21.156 9.422 1 83.69 118 PRO A CA 1
ATOM 948 C C . PRO A 1 118 ? 3.549 20.75 7.949 1 83.69 118 PRO A C 1
ATOM 950 O O . PRO A 1 118 ? 2.924 19.75 7.562 1 83.69 118 PRO A O 1
ATOM 953 N N . SER A 1 119 ? 4.25 21.406 7.211 1 87.81 119 SER A N 1
ATOM 954 C CA . SER A 1 119 ? 4.367 21.078 5.793 1 87.81 119 SER A CA 1
ATOM 955 C C . SER A 1 119 ? 5.004 19.703 5.598 1 87.81 119 SER A C 1
ATOM 957 O O . SER A 1 119 ? 4.789 19.047 4.57 1 87.81 119 SER A O 1
ATOM 959 N N . PHE A 1 120 ? 5.773 19.281 6.609 1 90.62 120 PHE A N 1
ATOM 960 C CA . PHE A 1 120 ? 6.398 17.969 6.535 1 90.62 120 PHE A CA 1
ATOM 961 C C . PHE A 1 120 ? 5.344 16.859 6.594 1 90.62 120 PHE A C 1
ATOM 963 O O . PHE A 1 120 ? 5.461 15.852 5.906 1 90.62 120 PHE A O 1
ATOM 970 N N . GLU A 1 121 ? 4.387 17.062 7.363 1 89.12 121 GLU A N 1
ATOM 971 C CA . GLU A 1 121 ? 3.316 16.078 7.449 1 89.12 121 GLU A CA 1
ATOM 972 C C . GLU A 1 121 ? 2.58 15.953 6.117 1 89.12 121 GLU A C 1
ATOM 974 O O . GLU A 1 121 ? 2.197 14.844 5.723 1 89.12 121 GLU A O 1
ATOM 979 N N . SER A 1 122 ? 2.355 17.078 5.512 1 89.88 122 SER A N 1
ATOM 980 C CA . SER A 1 122 ? 1.696 17.062 4.211 1 89.88 122 SER A CA 1
ATOM 981 C C . SER A 1 122 ? 2.521 16.281 3.188 1 89.88 122 SER A C 1
ATOM 983 O O . SER A 1 122 ? 1.976 15.516 2.396 1 89.88 122 SER A O 1
ATOM 985 N N . ILE A 1 123 ? 3.781 16.453 3.26 1 89.38 123 ILE A N 1
ATOM 986 C CA . ILE A 1 123 ? 4.676 15.75 2.344 1 89.38 123 ILE A CA 1
ATOM 987 C C . ILE A 1 123 ? 4.637 14.25 2.627 1 89.38 123 ILE A C 1
ATOM 989 O O . ILE A 1 123 ? 4.617 13.438 1.7 1 89.38 123 ILE A O 1
ATOM 993 N N . CYS A 1 124 ? 4.641 13.93 3.863 1 91.31 124 CYS A N 1
ATOM 994 C CA . CYS A 1 124 ? 4.574 12.523 4.246 1 91.31 124 CYS A CA 1
ATOM 995 C C . CYS A 1 124 ? 3.268 11.891 3.777 1 91.31 124 CYS A C 1
ATOM 997 O O . CYS A 1 124 ? 3.268 10.781 3.236 1 91.31 124 CYS A O 1
ATOM 999 N N . ARG A 1 125 ? 2.193 12.625 3.996 1 91.06 125 ARG A N 1
ATOM 1000 C CA . ARG A 1 125 ? 0.883 12.133 3.58 1 91.06 125 ARG A CA 1
ATOM 1001 C C . ARG A 1 125 ? 0.854 11.859 2.082 1 91.06 125 ARG A C 1
ATOM 1003 O O . ARG A 1 125 ? 0.436 10.781 1.653 1 91.06 125 ARG A O 1
ATOM 1010 N N . VAL A 1 126 ? 1.346 12.781 1.315 1 91.25 126 VAL A N 1
ATOM 1011 C CA . VAL A 1 126 ? 1.354 12.641 -0.138 1 91.25 126 VAL A CA 1
ATOM 1012 C C . VAL A 1 126 ? 2.254 11.477 -0.541 1 91.25 126 VAL A C 1
ATOM 1014 O O . VAL A 1 126 ? 1.882 10.664 -1.391 1 91.25 126 VAL A O 1
ATOM 1017 N N . SER A 1 127 ? 3.375 11.383 0.071 1 92.19 127 SER A N 1
ATOM 1018 C CA . SER A 1 127 ? 4.328 10.328 -0.241 1 92.19 127 SER A CA 1
ATOM 1019 C C . SER A 1 127 ? 3.75 8.945 0.068 1 92.19 127 SER A C 1
ATOM 1021 O O . SER A 1 127 ? 3.877 8.023 -0.734 1 92.19 127 SER A O 1
ATOM 1023 N N . VAL A 1 128 ? 3.166 8.828 1.199 1 95 128 VAL A N 1
ATOM 1024 C CA . VAL A 1 128 ? 2.602 7.547 1.618 1 95 128 VAL A CA 1
ATOM 1025 C C . VAL A 1 128 ? 1.44 7.168 0.701 1 95 128 VAL A C 1
ATOM 1027 O O . VAL A 1 128 ? 1.276 5.996 0.349 1 95 128 VAL A O 1
ATOM 1030 N N . GLU A 1 129 ? 0.666 8.117 0.327 1 94.62 129 GLU A N 1
ATOM 1031 C CA . GLU A 1 129 ? -0.427 7.863 -0.607 1 94.62 129 GLU A CA 1
ATOM 1032 C C . GLU A 1 129 ? 0.098 7.34 -1.941 1 94.62 129 GLU A C 1
ATOM 1034 O O . GLU A 1 129 ? -0.466 6.406 -2.514 1 94.62 129 GLU A O 1
ATOM 1039 N N . GLU A 1 130 ? 1.116 7.984 -2.385 1 93.62 130 GLU A N 1
ATOM 1040 C CA . GLU A 1 130 ? 1.731 7.547 -3.635 1 93.62 130 GLU A CA 1
ATOM 1041 C C . GLU A 1 130 ? 2.262 6.121 -3.518 1 93.62 130 GLU A C 1
ATOM 1043 O O . GLU A 1 130 ? 2.074 5.305 -4.426 1 93.62 130 GLU A O 1
ATOM 1048 N N . GLU A 1 131 ? 2.887 5.875 -2.443 1 95.62 131 GLU A N 1
ATOM 1049 C CA . GLU A 1 131 ? 3.416 4.535 -2.201 1 95.62 131 GLU A CA 1
ATOM 1050 C C . GLU A 1 131 ? 2.293 3.508 -2.107 1 95.62 131 GLU A C 1
ATOM 1052 O O . GLU A 1 131 ? 2.412 2.4 -2.637 1 95.62 131 GLU A O 1
ATOM 1057 N N . LEU A 1 132 ? 1.273 3.879 -1.405 1 97.19 132 LEU A N 1
ATOM 1058 C CA . LEU A 1 132 ? 0.129 2.979 -1.309 1 97.19 132 LEU A CA 1
ATOM 1059 C C . LEU A 1 132 ? -0.441 2.674 -2.689 1 97.19 132 LEU A C 1
ATOM 1061 O O . LEU A 1 132 ? -0.761 1.521 -2.992 1 97.19 132 LEU A O 1
ATOM 1065 N N . GLY A 1 133 ? -0.583 3.695 -3.504 1 96.88 133 GLY A N 1
ATOM 1066 C CA . GLY A 1 133 ? -1.021 3.473 -4.875 1 96.88 133 GLY A CA 1
ATOM 1067 C C . GLY A 1 133 ? -0.138 2.5 -5.633 1 96.88 133 GLY A C 1
ATOM 1068 O O . GLY A 1 133 ? -0.636 1.63 -6.348 1 96.88 133 GLY A O 1
ATOM 1069 N N . ALA A 1 134 ? 1.143 2.625 -5.48 1 95.75 134 ALA A N 1
ATOM 1070 C CA . ALA A 1 134 ? 2.094 1.726 -6.125 1 95.75 134 ALA A CA 1
ATOM 1071 C C . ALA A 1 134 ? 1.919 0.293 -5.629 1 95.75 134 ALA A C 1
ATOM 1073 O O . ALA A 1 134 ? 1.952 -0.653 -6.418 1 95.75 134 ALA A O 1
ATOM 1074 N N . TYR A 1 135 ? 1.72 0.173 -4.336 1 97.06 135 TYR A N 1
ATOM 1075 C CA . TYR A 1 135 ? 1.547 -1.157 -3.762 1 97.06 135 TYR A CA 1
ATOM 1076 C C . TYR A 1 135 ? 0.229 -1.777 -4.211 1 97.06 135 TYR A C 1
ATOM 1078 O O . TYR A 1 135 ? 0.141 -2.992 -4.402 1 97.06 135 TYR A O 1
ATOM 1086 N N . GLN A 1 136 ? -0.814 -0.946 -4.281 1 96.81 136 GLN A N 1
ATOM 1087 C CA . GLN A 1 136 ? -2.078 -1.44 -4.816 1 96.81 136 GLN A CA 1
ATOM 1088 C C . GLN A 1 136 ? -1.893 -2.029 -6.215 1 96.81 136 GLN A C 1
ATOM 1090 O O . GLN A 1 136 ? -2.365 -3.131 -6.496 1 96.81 136 GLN A O 1
ATOM 1095 N N . ASP A 1 137 ? -1.161 -1.379 -7.059 1 95.62 137 ASP A N 1
ATOM 1096 C CA . ASP A 1 137 ? -0.913 -1.827 -8.422 1 95.62 137 ASP A CA 1
ATOM 1097 C C . ASP A 1 137 ? -0.04 -3.08 -8.438 1 95.62 137 ASP A C 1
ATOM 1099 O O . ASP A 1 137 ? -0.307 -4.02 -9.195 1 95.62 137 ASP A O 1
ATOM 1103 N N . LYS A 1 138 ? 0.962 -3.047 -7.641 1 95.56 138 LYS A N 1
ATOM 1104 C CA . LYS A 1 138 ? 1.881 -4.18 -7.582 1 95.56 138 LYS A CA 1
ATOM 1105 C C . LYS A 1 138 ? 1.158 -5.453 -7.148 1 95.56 138 LYS A C 1
ATOM 1107 O O . LYS A 1 138 ? 1.365 -6.52 -7.73 1 95.56 138 LYS A O 1
ATOM 1112 N N . LEU A 1 139 ? 0.385 -5.324 -6.125 1 9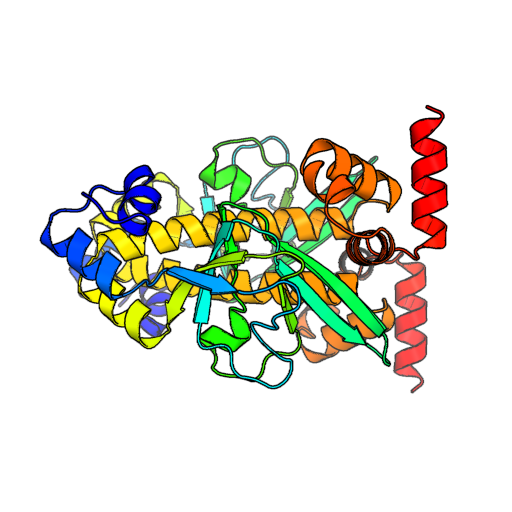6.38 139 LEU A N 1
ATOM 1113 C CA . LEU A 1 139 ? -0.371 -6.473 -5.633 1 96.38 139 LEU A CA 1
ATOM 1114 C C . LEU A 1 139 ? -1.294 -7.016 -6.719 1 96.38 139 LEU A C 1
ATOM 1116 O O . LEU A 1 139 ? -1.295 -8.219 -6.992 1 96.38 139 LEU A O 1
ATOM 1120 N N . ALA A 1 140 ? -2.012 -6.113 -7.324 1 95.81 140 ALA A N 1
ATOM 1121 C CA . ALA A 1 140 ? -2.93 -6.527 -8.383 1 95.81 140 ALA A CA 1
ATOM 1122 C C . ALA A 1 140 ? -2.184 -7.23 -9.516 1 95.81 140 ALA A C 1
ATOM 1124 O O . ALA A 1 140 ? -2.594 -8.297 -9.969 1 95.81 140 ALA A O 1
ATOM 1125 N N . GLN A 1 141 ? -1.105 -6.645 -9.93 1 92.94 141 GLN A N 1
ATOM 1126 C CA . GLN A 1 141 ? -0.314 -7.223 -11.008 1 92.94 141 GLN A CA 1
ATOM 1127 C C . GLN A 1 141 ? 0.188 -8.617 -10.641 1 92.94 141 GLN A C 1
ATOM 1129 O O . GLN A 1 141 ? 0.173 -9.531 -11.469 1 92.94 141 GLN A O 1
ATOM 1134 N N . PHE A 1 142 ? 0.63 -8.734 -9.469 1 93.94 142 PHE A N 1
ATOM 1135 C CA . PHE A 1 142 ? 1.141 -10.031 -9.031 1 93.94 142 PHE A CA 1
ATOM 1136 C C . PHE A 1 142 ? 0.029 -11.07 -9.008 1 93.94 142 PHE A C 1
ATOM 1138 O O . PHE A 1 142 ? 0.265 -12.242 -9.312 1 93.94 142 PHE A O 1
ATOM 1145 N N . MET A 1 143 ? -1.103 -10.68 -8.68 1 93.38 143 MET A N 1
ATOM 1146 C CA . MET A 1 143 ? -2.242 -11.578 -8.547 1 93.38 143 MET A CA 1
ATOM 1147 C C . MET A 1 143 ? -2.764 -12 -9.922 1 93.38 143 MET A C 1
ATOM 1149 O O . MET A 1 143 ? -3.199 -13.141 -10.094 1 93.38 143 MET A O 1
ATOM 1153 N N . ILE A 1 144 ? -2.697 -11.156 -10.898 1 92.94 144 ILE A N 1
ATOM 1154 C CA . ILE A 1 144 ? -3.479 -11.43 -12.102 1 92.94 144 ILE A CA 1
ATOM 1155 C C . ILE A 1 144 ? -2.541 -11.734 -13.266 1 92.94 144 ILE A C 1
ATOM 1157 O O . ILE A 1 144 ? -2.977 -12.234 -14.305 1 92.94 144 ILE A O 1
ATOM 1161 N N . SER A 1 145 ? -1.289 -11.43 -13.156 1 91.75 145 SER A N 1
ATOM 1162 C CA . SER A 1 145 ? -0.365 -11.586 -14.273 1 91.75 145 SER A CA 1
ATOM 1163 C C . SER A 1 145 ? 0.397 -12.906 -14.188 1 91.75 145 SER A C 1
ATOM 1165 O O . SER A 1 145 ? 0.643 -13.414 -13.094 1 91.75 145 SER A O 1
ATOM 1167 N N . SER A 1 146 ? 0.761 -13.398 -15.367 1 91.25 146 SER A N 1
ATOM 1168 C CA . SER A 1 146 ? 1.684 -14.523 -15.43 1 91.25 146 SER A CA 1
ATOM 1169 C C . SER A 1 146 ? 3.109 -14.094 -15.109 1 91.25 146 SER A C 1
ATOM 1171 O O . SER A 1 146 ? 3.439 -12.914 -15.188 1 91.25 146 SER A O 1
ATOM 1173 N N . PRO A 1 147 ? 3.887 -15.102 -14.773 1 93 147 PRO A N 1
ATOM 1174 C CA . PRO A 1 147 ? 5.297 -14.773 -14.539 1 93 147 PRO A CA 1
ATOM 1175 C C . PRO A 1 147 ? 5.941 -14.078 -15.734 1 93 147 PRO A C 1
ATOM 1177 O O . PRO A 1 147 ? 6.746 -13.156 -15.562 1 93 147 PRO A O 1
ATOM 1180 N N . GLU A 1 148 ? 5.59 -14.477 -16.844 1 94.69 148 GLU A N 1
ATOM 1181 C CA . GLU A 1 148 ? 6.141 -13.859 -18.047 1 94.69 148 GLU A CA 1
ATOM 1182 C C . GLU A 1 148 ? 5.73 -12.391 -18.156 1 94.69 148 GLU A C 1
ATOM 1184 O O . GLU A 1 148 ? 6.555 -11.531 -18.469 1 94.69 148 GLU A O 1
ATOM 1189 N N . LYS A 1 149 ? 4.5 -12.172 -17.953 1 93.81 149 LYS A N 1
ATOM 1190 C CA . LYS A 1 149 ? 4.02 -10.797 -17.984 1 93.81 149 LYS A CA 1
ATOM 1191 C C . LYS A 1 149 ? 4.684 -9.945 -16.906 1 93.81 149 LYS A C 1
ATOM 1193 O O . LYS A 1 149 ? 5.004 -8.781 -17.141 1 93.81 149 LYS A O 1
ATOM 1198 N N . ARG A 1 150 ? 4.875 -10.539 -15.758 1 94.69 150 ARG A N 1
ATOM 1199 C CA . ARG A 1 150 ? 5.551 -9.828 -14.688 1 94.69 150 ARG A CA 1
ATOM 1200 C C . ARG A 1 150 ? 6.984 -9.477 -15.078 1 94.69 150 ARG A C 1
ATOM 1202 O O . ARG A 1 150 ? 7.469 -8.383 -14.758 1 94.69 150 ARG A O 1
ATOM 1209 N N . TYR A 1 151 ? 7.648 -10.367 -15.734 1 95.88 151 TYR A N 1
ATOM 1210 C CA . TYR A 1 151 ? 9.016 -10.109 -16.188 1 95.88 151 TYR A CA 1
ATOM 1211 C C . TYR A 1 151 ? 9.047 -8.992 -17.219 1 95.88 151 TYR A C 1
ATOM 1213 O O . TYR A 1 151 ? 9.922 -8.117 -17.156 1 95.88 151 TYR A O 1
ATOM 1221 N N . VAL A 1 152 ? 8.141 -9.008 -18.094 1 95.56 152 VAL A N 1
ATOM 1222 C CA . VAL A 1 152 ? 8.062 -7.969 -19.109 1 95.56 152 VAL A CA 1
ATOM 1223 C C . VAL A 1 152 ? 7.816 -6.613 -18.453 1 95.56 152 VAL A C 1
ATOM 1225 O O . VAL A 1 152 ? 8.438 -5.613 -18.828 1 95.56 152 VAL A O 1
ATOM 1228 N N . ASP A 1 153 ? 6.879 -6.652 -17.531 1 94.56 153 ASP A N 1
ATOM 1229 C CA . ASP A 1 153 ? 6.598 -5.426 -16.797 1 94.56 153 ASP A CA 1
ATOM 1230 C C . ASP A 1 153 ? 7.852 -4.914 -16.094 1 94.56 153 ASP A C 1
ATOM 1232 O O . ASP A 1 153 ? 8.102 -3.709 -16.047 1 94.56 153 ASP A O 1
ATOM 1236 N N . LEU A 1 154 ? 8.594 -5.82 -15.508 1 95.06 154 LEU A N 1
ATOM 1237 C CA . LEU A 1 154 ? 9.844 -5.469 -14.852 1 95.06 154 LEU A CA 1
ATOM 1238 C C . LEU A 1 154 ? 10.82 -4.844 -15.836 1 95.06 154 LEU A C 1
ATOM 1240 O O . LEU A 1 154 ? 11.445 -3.82 -15.539 1 95.06 154 LEU A O 1
ATOM 1244 N N . MET A 1 155 ? 10.945 -5.375 -16.938 1 95.38 155 MET A N 1
ATOM 1245 C CA . MET A 1 155 ? 11.836 -4.879 -17.984 1 95.38 155 MET A CA 1
ATOM 1246 C C . MET A 1 155 ? 11.445 -3.469 -18.406 1 95.38 155 MET A C 1
ATOM 1248 O O . MET A 1 155 ? 12.312 -2.645 -18.719 1 95.38 155 MET A O 1
ATOM 1252 N N . GLU A 1 156 ? 10.219 -3.234 -18.406 1 95 156 GLU A N 1
ATOM 1253 C CA . GLU A 1 156 ? 9.703 -1.969 -18.922 1 95 156 GLU A CA 1
ATOM 1254 C C . GLU A 1 156 ? 9.75 -0.879 -17.844 1 95 156 GLU A C 1
ATOM 1256 O O . GLU A 1 156 ? 10.039 0.281 -18.156 1 95 156 GLU A O 1
ATOM 1261 N N . ASN A 1 157 ? 9.539 -1.24 -16.625 1 94.19 157 ASN A N 1
ATOM 1262 C CA . ASN A 1 157 ? 9.281 -0.214 -15.617 1 94.19 157 ASN A CA 1
ATOM 1263 C C . ASN A 1 157 ? 10.414 -0.116 -14.602 1 94.19 157 ASN A C 1
ATOM 1265 O O . ASN A 1 157 ? 10.578 0.914 -13.945 1 94.19 157 ASN A O 1
ATOM 1269 N N . ARG A 1 158 ? 11.133 -1.179 -14.438 1 96.12 158 ARG A N 1
ATOM 1270 C CA . ARG A 1 158 ? 12.258 -1.181 -13.508 1 96.12 158 ARG A CA 1
ATOM 1271 C C . ARG A 1 158 ? 13.453 -1.926 -14.086 1 96.12 158 ARG A C 1
ATOM 1273 O O . ARG A 1 158 ? 13.984 -2.838 -13.461 1 96.12 158 ARG A O 1
ATOM 1280 N N . PRO A 1 159 ? 13.898 -1.481 -15.234 1 95.75 159 PRO A N 1
ATOM 1281 C CA . PRO A 1 159 ? 14.969 -2.201 -15.922 1 95.75 159 PRO A CA 1
ATOM 1282 C C . PRO A 1 159 ? 16.281 -2.182 -15.148 1 95.75 159 PRO A C 1
ATOM 1284 O O . PRO A 1 159 ? 17.125 -3.064 -15.328 1 95.75 159 PRO A O 1
ATOM 1287 N N . GLU A 1 160 ? 16.469 -1.217 -14.312 1 96.38 160 GLU A N 1
ATOM 1288 C CA . GLU A 1 160 ? 17.703 -1.109 -13.539 1 96.38 160 GLU A CA 1
ATOM 1289 C C . GLU A 1 160 ? 17.891 -2.33 -12.648 1 96.38 160 GLU A C 1
ATOM 1291 O O . GLU A 1 160 ? 19.031 -2.703 -12.336 1 96.38 160 GLU A O 1
ATOM 1296 N N . LEU A 1 161 ? 16.828 -2.959 -12.234 1 96.94 161 LEU A N 1
ATOM 1297 C CA . LEU A 1 161 ? 16.922 -4.121 -11.359 1 96.94 161 LEU A CA 1
ATOM 1298 C C . LEU A 1 161 ? 17.562 -5.301 -12.086 1 96.94 161 LEU A C 1
ATOM 1300 O O . LEU A 1 161 ? 18.234 -6.129 -11.461 1 96.94 161 LEU A O 1
ATOM 1304 N N . LEU A 1 162 ? 17.328 -5.371 -13.375 1 94.19 162 LEU A N 1
ATOM 1305 C CA . LEU A 1 162 ? 17.859 -6.477 -14.172 1 94.19 162 LEU A CA 1
ATOM 1306 C C . LEU A 1 162 ? 19.375 -6.477 -14.156 1 94.19 162 LEU A C 1
ATOM 1308 O O . LEU A 1 162 ? 20.016 -7.535 -14.242 1 94.19 162 LEU A O 1
ATOM 1312 N N . GLN A 1 163 ? 19.953 -5.305 -13.953 1 93.62 163 GLN A N 1
ATOM 1313 C CA . GLN A 1 163 ? 21.406 -5.18 -13.992 1 93.62 163 GLN A CA 1
ATOM 1314 C C . GLN A 1 163 ? 21.984 -5.184 -12.586 1 93.62 163 GLN A C 1
ATOM 1316 O O . GLN A 1 163 ? 23.141 -5.57 -12.391 1 93.62 163 GLN A O 1
ATOM 1321 N N . ARG A 1 164 ? 21.219 -4.883 -11.625 1 96.56 164 ARG A N 1
ATOM 1322 C CA . ARG A 1 164 ? 21.75 -4.598 -10.305 1 96.56 164 ARG A CA 1
ATOM 1323 C C . ARG A 1 164 ? 21.516 -5.762 -9.352 1 96.56 164 ARG A C 1
ATOM 1325 O O . ARG A 1 164 ? 22.188 -5.875 -8.32 1 96.56 164 ARG A O 1
ATOM 1332 N N . VAL A 1 165 ? 20.594 -6.625 -9.727 1 95.69 165 VAL A N 1
ATOM 1333 C CA . VAL A 1 165 ? 20.156 -7.652 -8.789 1 95.69 165 VAL A CA 1
ATOM 1334 C C . VAL A 1 165 ? 20.516 -9.039 -9.336 1 95.69 165 VAL A C 1
ATOM 1336 O O . VAL A 1 165 ? 20.281 -9.328 -10.516 1 95.69 165 VAL A O 1
ATOM 1339 N N . PRO A 1 166 ? 21.062 -9.906 -8.484 1 93.94 166 PRO A N 1
ATOM 1340 C CA . PRO A 1 166 ? 21.297 -11.281 -8.93 1 93.94 166 PRO A CA 1
ATOM 1341 C C . PRO A 1 166 ? 20.031 -11.969 -9.414 1 93.94 166 PRO A C 1
ATOM 1343 O O . PRO A 1 166 ? 18.953 -11.75 -8.859 1 93.94 166 PRO A O 1
ATOM 1346 N N . GLN A 1 167 ? 20.219 -12.844 -10.273 1 91.75 167 GLN A N 1
ATOM 1347 C CA . GLN A 1 167 ? 19.109 -13.508 -10.938 1 91.75 167 GLN A CA 1
ATOM 1348 C C . GLN A 1 167 ? 18.25 -14.281 -9.938 1 91.75 167 GLN A C 1
ATOM 1350 O O . GLN A 1 167 ? 17.031 -14.336 -10.078 1 91.75 167 GLN A O 1
ATOM 1355 N N . TYR A 1 168 ? 18.922 -14.867 -9.016 1 92.75 168 TYR A N 1
ATOM 1356 C CA . TYR A 1 168 ? 18.156 -15.688 -8.07 1 92.75 168 TYR A CA 1
ATOM 1357 C C . TYR A 1 168 ? 17.234 -14.82 -7.219 1 92.75 168 TYR A C 1
ATOM 1359 O O . TYR A 1 168 ? 16.125 -15.219 -6.895 1 92.75 168 TYR A O 1
ATOM 1367 N N . HIS A 1 169 ? 17.656 -13.594 -6.82 1 94.44 169 HIS A N 1
ATOM 1368 C CA . HIS A 1 169 ? 16.797 -12.664 -6.102 1 94.44 169 HIS A CA 1
ATOM 1369 C C . HIS A 1 169 ? 15.672 -12.148 -6.988 1 94.44 169 HIS A C 1
ATOM 1371 O O . HIS A 1 169 ? 14.547 -11.969 -6.52 1 94.44 169 HIS A O 1
ATOM 1377 N N . LEU A 1 170 ? 16 -11.961 -8.203 1 95.25 170 LEU A N 1
ATOM 1378 C CA . LEU A 1 170 ? 15.008 -11.492 -9.156 1 95.25 170 LEU A CA 1
ATOM 1379 C C . LEU A 1 170 ? 13.914 -12.531 -9.367 1 95.25 170 LEU A C 1
ATOM 1381 O O . LEU A 1 170 ? 12.734 -12.188 -9.484 1 95.25 170 LEU A O 1
ATOM 1385 N N . ALA A 1 171 ? 14.367 -13.797 -9.516 1 94.81 171 ALA A N 1
ATOM 1386 C CA . ALA A 1 171 ? 13.406 -14.891 -9.664 1 94.81 171 ALA A CA 1
ATOM 1387 C C . ALA A 1 171 ? 12.43 -14.938 -8.492 1 94.81 171 ALA A C 1
ATOM 1389 O O . ALA A 1 171 ? 11.219 -15.047 -8.688 1 94.81 171 ALA A O 1
ATOM 1390 N N . SER A 1 172 ? 13.023 -14.797 -7.332 1 93.19 172 SER A N 1
ATOM 1391 C CA . SER A 1 172 ? 12.211 -14.766 -6.121 1 93.19 172 SER A CA 1
ATOM 1392 C C . SER A 1 172 ? 11.242 -13.594 -6.141 1 93.19 172 SER A C 1
ATOM 1394 O O . SER A 1 172 ? 10.055 -13.758 -5.832 1 93.19 172 SER A O 1
ATOM 1396 N N . TYR A 1 173 ? 11.695 -12.5 -6.535 1 95.5 173 TYR A N 1
ATOM 1397 C CA . TYR A 1 173 ? 10.922 -11.266 -6.621 1 95.5 173 TYR A CA 1
ATOM 1398 C C . TYR A 1 173 ? 9.773 -11.414 -7.613 1 95.5 173 TYR A C 1
ATOM 1400 O O . TYR A 1 173 ? 8.695 -10.859 -7.402 1 95.5 173 TYR A O 1
ATOM 1408 N N . LEU A 1 174 ? 9.977 -12.195 -8.547 1 94.5 174 LEU A N 1
ATOM 1409 C CA . LEU A 1 174 ? 8.977 -12.398 -9.594 1 94.5 174 LEU A CA 1
ATOM 1410 C C . LEU A 1 174 ? 8.086 -13.586 -9.266 1 94.5 174 LEU A C 1
ATOM 1412 O O . LEU A 1 174 ? 7.145 -13.883 -10.016 1 94.5 174 LEU A O 1
ATOM 1416 N N . GLY A 1 175 ? 8.375 -14.242 -8.195 1 90.56 175 GLY A N 1
ATOM 1417 C CA . GLY A 1 175 ? 7.547 -15.352 -7.734 1 90.56 175 GLY A CA 1
ATOM 1418 C C . GLY A 1 175 ? 7.785 -16.641 -8.508 1 90.56 175 GLY A C 1
ATOM 1419 O O . GLY A 1 175 ? 6.852 -17.406 -8.742 1 90.56 175 GLY A O 1
ATOM 1420 N N . VAL A 1 176 ? 8.977 -16.812 -9.039 1 92.12 176 VAL A N 1
ATOM 1421 C CA . VAL A 1 176 ? 9.289 -18.031 -9.789 1 92.12 176 VAL A CA 1
ATOM 1422 C C . VAL A 1 176 ? 10.617 -18.609 -9.32 1 92.12 176 VAL A C 1
ATOM 1424 O O . VAL A 1 176 ? 11.344 -17.969 -8.555 1 92.12 176 VAL A O 1
ATOM 1427 N N . LYS A 1 177 ? 10.82 -19.844 -9.703 1 91.81 177 LYS A N 1
ATOM 1428 C CA . LYS A 1 177 ? 12.133 -20.438 -9.469 1 91.81 177 LYS A CA 1
ATOM 1429 C C . LYS A 1 177 ? 13.164 -19.891 -10.453 1 91.81 177 LYS A C 1
ATOM 1431 O O . LYS A 1 177 ? 12.82 -19.469 -11.555 1 91.81 177 LYS A O 1
ATOM 1436 N N . PRO A 1 178 ? 14.414 -19.938 -9.992 1 92.5 178 PRO A N 1
ATOM 1437 C CA . PRO A 1 178 ? 15.477 -19.422 -10.859 1 92.5 178 PRO A CA 1
ATOM 1438 C C . PRO A 1 178 ? 15.469 -20.078 -12.242 1 92.5 178 PRO A C 1
ATOM 1440 O O . PRO A 1 178 ? 15.648 -19.391 -13.25 1 92.5 178 PRO A O 1
ATOM 1443 N N . GLU A 1 179 ? 15.188 -21.344 -12.258 1 92.88 179 GLU A N 1
ATOM 1444 C CA . GLU A 1 179 ? 15.172 -22.062 -13.531 1 92.88 179 GLU A CA 1
ATOM 1445 C C . GLU A 1 179 ? 14.055 -21.547 -14.438 1 92.88 179 GLU A C 1
ATOM 1447 O O . GLU A 1 179 ? 14.227 -21.484 -15.656 1 92.88 179 GLU A O 1
ATOM 1452 N N . SER A 1 180 ? 12.969 -21.281 -13.898 1 92.12 180 SER A N 1
ATOM 1453 C CA . SER A 1 180 ? 11.828 -20.766 -14.656 1 92.12 180 SER A CA 1
ATOM 1454 C C . SER A 1 180 ? 12.133 -19.375 -15.227 1 92.12 180 SER A C 1
ATOM 1456 O O . SER A 1 180 ? 11.742 -19.078 -16.359 1 92.12 180 SER A O 1
ATOM 1458 N N . LEU A 1 181 ? 12.758 -18.5 -14.469 1 92.94 181 LEU A N 1
ATOM 1459 C CA . LEU A 1 181 ? 13.133 -17.172 -14.953 1 92.94 181 LEU A CA 1
ATOM 1460 C C . LEU A 1 181 ? 14.07 -17.281 -16.156 1 92.94 181 LEU A C 1
ATOM 1462 O O . LEU A 1 181 ? 13.93 -16.531 -17.125 1 92.94 181 LEU A O 1
ATOM 1466 N N . SER A 1 182 ? 14.984 -18.172 -16.094 1 92.19 182 SER A N 1
ATOM 1467 C CA . SER A 1 182 ? 15.914 -18.391 -17.188 1 92.19 182 SER A CA 1
ATOM 1468 C C . SER A 1 182 ? 15.18 -18.75 -18.484 1 92.19 182 SER A C 1
ATOM 1470 O O . SER A 1 182 ? 15.508 -18.25 -19.547 1 92.19 182 SER A O 1
ATOM 1472 N N . ARG A 1 183 ? 14.203 -19.562 -18.281 1 92.38 183 ARG A N 1
ATOM 1473 C CA . ARG A 1 183 ? 13.406 -19.969 -19.438 1 92.38 183 ARG A CA 1
ATOM 1474 C C . ARG A 1 183 ? 12.625 -18.797 -20 1 92.38 183 ARG A C 1
ATOM 1476 O O . ARG A 1 183 ? 12.531 -18.625 -21.219 1 92.38 183 ARG A O 1
ATOM 1483 N N . ILE A 1 184 ? 12.047 -18.031 -19.109 1 93.25 184 ILE A N 1
ATOM 1484 C CA . ILE A 1 184 ? 11.273 -16.859 -19.516 1 93.25 184 ILE A CA 1
ATOM 1485 C C . ILE A 1 184 ? 12.172 -15.883 -20.266 1 93.25 184 ILE A C 1
ATOM 1487 O O . ILE A 1 184 ? 11.789 -15.367 -21.328 1 93.25 184 ILE A O 1
ATOM 1491 N N . ARG A 1 185 ? 13.336 -15.664 -19.719 1 92 185 ARG A N 1
ATOM 1492 C CA . ARG A 1 185 ? 14.281 -14.742 -20.344 1 92 185 ARG A CA 1
ATOM 1493 C C . ARG A 1 185 ? 14.68 -15.219 -21.734 1 92 185 ARG A C 1
ATOM 1495 O O . ARG A 1 185 ? 14.766 -14.422 -22.672 1 92 185 ARG A O 1
ATOM 1502 N N . LYS A 1 186 ? 14.891 -16.469 -21.859 1 91.5 186 LYS A N 1
ATOM 1503 C CA . LYS A 1 186 ? 15.266 -17.047 -23.141 1 91.5 186 LYS A CA 1
ATOM 1504 C C . LYS A 1 186 ? 14.141 -16.922 -24.156 1 91.5 186 LYS A C 1
ATOM 1506 O O . LYS A 1 186 ? 14.375 -16.609 -25.328 1 91.5 186 LYS A O 1
ATOM 1511 N N . ARG A 1 187 ? 12.945 -17.094 -23.719 1 90.56 187 ARG A N 1
ATOM 1512 C CA . ARG A 1 187 ? 11.781 -17 -24.594 1 90.56 187 ARG A CA 1
ATOM 1513 C C . ARG A 1 187 ? 11.586 -15.578 -25.109 1 90.56 187 ARG A C 1
ATOM 1515 O O . ARG A 1 187 ? 11.25 -15.375 -26.266 1 90.56 187 ARG A O 1
ATOM 1522 N N . ILE A 1 188 ? 11.727 -14.633 -24.234 1 88.31 188 ILE A N 1
ATOM 1523 C CA . ILE A 1 188 ? 11.492 -13.234 -24.578 1 88.31 188 ILE A CA 1
ATOM 1524 C C . ILE A 1 188 ? 12.633 -12.727 -25.453 1 88.31 188 ILE A C 1
ATOM 1526 O O . ILE A 1 188 ? 12.414 -11.938 -26.375 1 88.31 188 ILE A O 1
ATOM 1530 N N . ALA A 1 189 ? 13.852 -13.148 -25.156 1 83.94 189 ALA A N 1
ATOM 1531 C CA . ALA A 1 189 ? 15.008 -12.742 -25.953 1 83.94 189 ALA A CA 1
ATOM 1532 C C . ALA A 1 189 ? 14.891 -13.266 -27.391 1 83.94 189 ALA A C 1
ATOM 1534 O O . ALA A 1 189 ? 15.414 -12.656 -28.312 1 83.94 189 ALA A O 1
ATOM 1535 N N . LYS A 1 190 ? 14.227 -14.336 -27.641 1 80.44 190 LYS A N 1
ATOM 1536 C CA . LYS A 1 190 ? 14.062 -14.93 -28.969 1 80.44 190 LYS A CA 1
ATOM 1537 C C . LYS A 1 190 ? 12.977 -14.219 -29.766 1 80.44 190 LYS A C 1
ATOM 1539 O O . LYS A 1 190 ? 12.891 -14.375 -30.984 1 80.44 190 LYS A O 1
ATOM 1544 N N . ARG A 1 191 ? 12.227 -13.43 -29.062 1 70.25 191 ARG A N 1
ATOM 1545 C CA . ARG A 1 191 ? 11.172 -12.711 -29.766 1 70.25 191 ARG A CA 1
ATOM 1546 C C . ARG A 1 191 ? 11.68 -11.375 -30.281 1 70.25 191 ARG A C 1
ATOM 1548 O O . ARG A 1 191 ? 12.484 -10.703 -29.641 1 70.25 191 ARG A O 1
ATOM 1555 N N . MET B 1 1 ? -26.969 16.406 17.344 1 66.56 1 MET B N 1
ATOM 1556 C CA . MET B 1 1 ? -26.359 15.078 17.328 1 66.56 1 MET B CA 1
ATOM 1557 C C . MET B 1 1 ? -25.219 15.016 16.312 1 66.56 1 MET B C 1
ATOM 1559 O O . MET B 1 1 ? -25.297 15.648 15.258 1 66.56 1 MET B O 1
ATOM 1563 N N . LYS B 1 2 ? -24.125 14.641 16.688 1 80.19 2 LYS B N 1
ATOM 1564 C CA . LYS B 1 2 ? -22.984 14.609 15.766 1 80.19 2 LYS B CA 1
ATOM 1565 C C . LYS B 1 2 ? -23.281 13.695 14.578 1 80.19 2 LYS B C 1
ATOM 1567 O O . LYS B 1 2 ? -23.922 12.656 14.719 1 80.19 2 LYS B O 1
ATOM 1572 N N . SER B 1 3 ? -23.047 14.203 13.5 1 87.94 3 SER B N 1
ATOM 1573 C CA . SER B 1 3 ? -23.25 13.414 12.289 1 87.94 3 SER B CA 1
ATOM 1574 C C . SER B 1 3 ? -22.516 12.07 12.383 1 87.94 3 SER B C 1
ATOM 1576 O O . SER B 1 3 ? -21.609 11.914 13.195 1 87.94 3 SER B O 1
ATOM 1578 N N . GLU B 1 4 ? -22.953 11.094 11.672 1 88.94 4 GLU B N 1
ATOM 1579 C CA . GLU B 1 4 ? -22.375 9.75 11.688 1 88.94 4 GLU B CA 1
ATOM 1580 C C . GLU B 1 4 ? -20.891 9.781 11.312 1 88.94 4 GLU B C 1
ATOM 1582 O O . GLU B 1 4 ? -20.078 9.086 11.922 1 88.94 4 GLU B O 1
ATOM 1587 N N . ILE B 1 5 ? -20.578 10.617 10.352 1 89.06 5 ILE B N 1
ATOM 1588 C CA . ILE B 1 5 ? -19.188 10.688 9.898 1 89.06 5 ILE B CA 1
ATOM 1589 C C . ILE B 1 5 ? -18.312 11.289 10.992 1 89.06 5 ILE B C 1
ATOM 1591 O O . ILE B 1 5 ? -17.172 10.859 11.195 1 89.06 5 ILE B O 1
ATOM 1595 N N . VAL B 1 6 ? -18.828 12.219 11.656 1 88.94 6 VAL B N 1
ATOM 1596 C CA . VAL B 1 6 ? -18.109 12.82 12.766 1 88.94 6 VAL B CA 1
ATOM 1597 C C . VAL B 1 6 ? -17.875 11.781 13.859 1 88.94 6 VAL B C 1
ATOM 1599 O O . VAL B 1 6 ? -16.781 11.711 14.438 1 88.94 6 VAL B O 1
ATOM 1602 N N . GLN B 1 7 ? -18.844 10.961 14.086 1 88.31 7 GLN B N 1
ATOM 1603 C CA . GLN B 1 7 ? -18.719 9.906 15.086 1 88.31 7 GLN B CA 1
ATOM 1604 C C . GLN B 1 7 ? -17.656 8.883 14.688 1 88.31 7 GLN B C 1
ATOM 1606 O O . GLN B 1 7 ? -16.891 8.414 15.531 1 88.31 7 GLN B O 1
ATOM 1611 N N . LEU B 1 8 ? -17.641 8.625 13.453 1 84.62 8 LEU B N 1
ATOM 1612 C CA . LEU B 1 8 ? -16.672 7.66 12.93 1 84.62 8 LEU B CA 1
ATOM 1613 C C . LEU B 1 8 ? -15.258 8.195 13.047 1 84.62 8 LEU B C 1
ATOM 1615 O O . LEU B 1 8 ? -14.328 7.445 13.359 1 84.62 8 LEU B O 1
ATOM 1619 N N . LEU B 1 9 ? -15.133 9.484 12.844 1 83.12 9 LEU B N 1
ATOM 1620 C CA . LEU B 1 9 ? -13.812 10.102 12.852 1 83.12 9 LEU B CA 1
ATOM 1621 C C . LEU B 1 9 ? -13.367 10.414 14.281 1 83.12 9 LEU B C 1
ATOM 1623 O O . LEU B 1 9 ? -12.164 10.461 14.562 1 83.12 9 LEU B O 1
ATOM 1627 N N . GLU B 1 10 ? -14.266 10.664 15.117 1 78.62 10 GLU B N 1
ATOM 1628 C CA . GLU B 1 10 ? -13.953 11.094 16.484 1 78.62 10 GLU B CA 1
ATOM 1629 C C . GLU B 1 10 ? -13.297 9.969 17.281 1 78.62 10 GLU B C 1
ATOM 1631 O O . GLU B 1 10 ? -12.664 10.219 18.297 1 78.62 10 GLU B O 1
ATOM 1636 N N . GLY B 1 11 ? -13.484 8.773 16.75 1 71.38 11 GLY B N 1
ATOM 1637 C CA . GLY B 1 11 ? -12.672 7.742 17.375 1 71.38 11 GLY B CA 1
ATOM 1638 C C . GLY B 1 11 ? -11.188 8.016 17.281 1 71.38 11 GLY B C 1
ATOM 1639 O O . GLY B 1 11 ? -10.414 7.586 18.141 1 71.38 11 GLY B O 1
ATOM 1640 N N . ALA B 1 12 ? -10.883 8.852 16.328 1 69.81 12 ALA B N 1
ATOM 1641 C CA . ALA B 1 12 ? -9.477 9.102 16.047 1 69.81 12 ALA B CA 1
ATOM 1642 C C . ALA B 1 12 ? -9.125 10.57 16.281 1 69.81 12 ALA B C 1
ATOM 1644 O O . ALA B 1 12 ? -7.953 10.914 16.453 1 69.81 12 ALA B O 1
ATOM 1645 N N . LEU B 1 13 ? -10.125 11.508 16.297 1 73.5 13 LEU B N 1
ATOM 1646 C CA . LEU B 1 13 ? -9.82 12.93 16.406 1 73.5 13 LEU B CA 1
ATOM 1647 C C . LEU B 1 13 ? -10.898 13.664 17.188 1 73.5 13 LEU B C 1
ATOM 1649 O O . LEU B 1 13 ? -12.07 13.266 17.156 1 73.5 13 LEU B O 1
ATOM 1653 N N . THR B 1 14 ? -10.43 14.57 17.953 1 81.25 14 THR B N 1
ATOM 1654 C CA . THR B 1 14 ? -11.375 15.5 18.578 1 81.25 14 THR B CA 1
ATOM 1655 C C . THR B 1 14 ? -11.648 16.688 17.656 1 81.25 14 THR B C 1
ATOM 1657 O O . THR B 1 14 ? -10.719 17.375 17.219 1 81.25 14 THR B O 1
ATOM 1660 N N . LEU B 1 15 ? -12.875 16.812 17.328 1 87 15 LEU B N 1
ATOM 1661 C CA . LEU B 1 15 ? -13.281 17.891 16.438 1 87 15 LEU B CA 1
ATOM 1662 C C . LEU B 1 15 ? -14.086 18.953 17.188 1 87 15 LEU B C 1
ATOM 1664 O O . LEU B 1 15 ? -14.93 18.609 18.016 1 87 15 LEU B O 1
ATOM 1668 N N . ASN B 1 16 ? -13.711 20.172 17 1 87.62 16 ASN B N 1
ATOM 1669 C CA . ASN B 1 16 ? -14.602 21.203 17.5 1 87.62 16 ASN B CA 1
ATOM 1670 C C . ASN B 1 16 ? -15.844 21.344 16.625 1 87.62 16 ASN B C 1
ATOM 1672 O O . ASN B 1 16 ? -15.992 20.625 15.633 1 87.62 16 ASN B O 1
ATOM 1676 N N . GLU B 1 17 ? -16.719 22.188 17.016 1 89.44 17 GLU B N 1
ATOM 1677 C CA . GLU B 1 17 ? -18.016 22.312 16.344 1 89.44 17 GLU B CA 1
ATOM 1678 C C . GLU B 1 17 ? -17.828 22.734 14.891 1 89.44 17 GLU B C 1
ATOM 1680 O O . GLU B 1 17 ? -18.516 22.219 14.008 1 89.44 17 GLU B O 1
ATOM 1685 N N . GLU B 1 18 ? -16.969 23.625 14.664 1 90.81 18 GLU B N 1
ATOM 1686 C CA . GLU B 1 18 ? -16.734 24.109 13.312 1 90.81 18 GLU B CA 1
ATOM 1687 C C . GLU B 1 18 ? -16.125 23.016 12.43 1 90.81 18 GLU B C 1
ATOM 1689 O O . GLU B 1 18 ? -16.516 22.859 11.273 1 90.81 18 GLU B O 1
ATOM 1694 N N . GLU B 1 19 ? -15.227 22.328 13 1 89.69 19 GLU B N 1
ATOM 1695 C CA . GLU B 1 19 ? -14.594 21.234 12.281 1 89.69 19 GLU B CA 1
ATOM 1696 C C . GLU B 1 19 ? -15.594 20.125 11.992 1 89.69 19 GLU B C 1
ATOM 1698 O O . GLU B 1 19 ? -15.586 19.547 10.898 1 89.69 19 GLU B O 1
ATOM 1703 N N . ALA B 1 20 ? -16.375 19.828 12.953 1 90.81 20 ALA B N 1
ATOM 1704 C CA . ALA B 1 20 ? -17.406 18.797 12.789 1 90.81 20 ALA B CA 1
ATOM 1705 C C . ALA B 1 20 ? -18.359 19.156 11.656 1 90.81 20 ALA B C 1
ATOM 1707 O O . ALA B 1 20 ? -18.75 18.297 10.867 1 90.81 20 ALA B O 1
ATOM 1708 N N . LYS B 1 21 ? -18.719 20.391 11.648 1 92.38 21 LYS B N 1
ATOM 1709 C CA . LYS B 1 21 ? -19.609 20.875 10.594 1 92.38 21 LYS B CA 1
ATOM 1710 C C . LYS B 1 21 ? -18.938 20.75 9.227 1 92.38 21 LYS B C 1
ATOM 1712 O O . LYS B 1 21 ? -19.578 20.312 8.258 1 92.38 21 LYS B O 1
ATOM 1717 N N . ALA B 1 22 ? -17.75 21.125 9.156 1 92 22 ALA B N 1
ATOM 1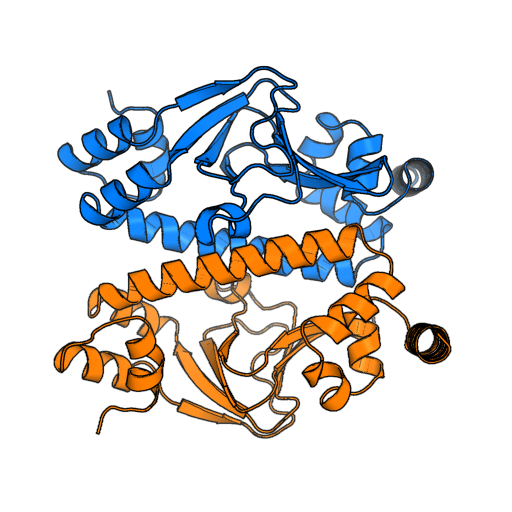718 C CA . ALA B 1 22 ? -17 21.047 7.902 1 92 22 ALA B CA 1
ATOM 1719 C C . ALA B 1 22 ? -16.922 19.609 7.402 1 92 22 ALA B C 1
ATOM 1721 O O . ALA B 1 22 ? -17.141 19.344 6.223 1 92 22 ALA B O 1
ATOM 1722 N N . VAL B 1 23 ? -16.609 18.719 8.297 1 92.62 23 VAL B N 1
ATOM 1723 C CA . VAL B 1 23 ? -16.484 17.312 7.961 1 92.62 23 VAL B CA 1
ATOM 1724 C C . VAL B 1 23 ? -17.828 16.781 7.457 1 92.62 23 VAL B C 1
ATOM 1726 O O . VAL B 1 23 ? -17.891 16.078 6.441 1 92.62 23 VAL B O 1
ATOM 1729 N N . THR B 1 24 ? -18.812 17.125 8.148 1 92.94 24 THR B N 1
ATOM 1730 C CA . THR B 1 24 ? -20.141 16.656 7.797 1 92.94 24 THR B CA 1
ATOM 1731 C C . THR B 1 24 ? -20.547 17.156 6.41 1 92.94 24 THR B C 1
ATOM 1733 O O . THR B 1 24 ? -21.156 16.422 5.633 1 92.94 24 THR B O 1
ATOM 1736 N N . GLU B 1 25 ? -20.234 18.312 6.141 1 93.5 25 GLU B N 1
ATOM 1737 C CA . GLU B 1 25 ? -20.594 18.922 4.863 1 93.5 25 GLU B CA 1
ATOM 1738 C C . GLU B 1 25 ? -19.766 18.359 3.721 1 93.5 25 GLU B C 1
ATOM 1740 O O . GLU B 1 25 ? -20.234 18.25 2.59 1 93.5 25 GLU B O 1
ATOM 1745 N N . CYS B 1 26 ? -18.594 17.969 3.98 1 95.12 26 CYS B N 1
ATOM 1746 C CA . CYS B 1 26 ? -17.656 17.594 2.934 1 95.12 26 CYS B CA 1
ATOM 1747 C C . CYS B 1 26 ? -17.703 16.094 2.674 1 95.12 26 CYS B C 1
ATOM 1749 O O . CYS B 1 26 ? -17.219 15.617 1.639 1 95.12 26 CYS B O 1
ATOM 1751 N N . ILE B 1 27 ? -18.281 15.328 3.6 1 96.06 27 ILE B N 1
ATOM 1752 C CA . ILE B 1 27 ? -18.25 13.875 3.465 1 96.06 27 ILE B CA 1
ATOM 1753 C C . ILE B 1 27 ? -19.672 13.32 3.582 1 96.06 27 ILE B C 1
ATOM 1755 O O . ILE B 1 27 ? -20.047 12.789 4.629 1 96.06 27 ILE B O 1
ATOM 1759 N N . PRO B 1 28 ? -20.406 13.383 2.555 1 96.5 28 PRO B N 1
ATOM 1760 C CA . PRO B 1 28 ? -21.75 12.789 2.582 1 96.5 28 PRO B CA 1
ATOM 1761 C C . PRO B 1 28 ? -21.703 11.266 2.686 1 96.5 28 PRO B C 1
ATOM 1763 O O . PRO B 1 28 ? -20.719 10.641 2.289 1 96.5 28 PRO B O 1
ATOM 1766 N N . ILE B 1 29 ? -22.766 10.758 3.254 1 97.5 29 ILE B N 1
ATOM 1767 C CA . ILE B 1 29 ? -22.984 9.32 3.311 1 97.5 29 ILE B CA 1
ATOM 1768 C C . ILE B 1 29 ? -24.094 8.922 2.346 1 97.5 29 ILE B C 1
ATOM 1770 O O . ILE B 1 29 ? -25.188 9.523 2.361 1 97.5 29 ILE B O 1
ATOM 1774 N N . LYS B 1 30 ? -23.812 7.984 1.493 1 98.12 30 LYS B N 1
ATOM 1775 C CA . LYS B 1 30 ? -24.797 7.531 0.516 1 98.12 30 LYS B CA 1
ATOM 1776 C C . LYS B 1 30 ? -24.938 6.012 0.542 1 98.12 30 LYS B C 1
ATOM 1778 O O . LYS B 1 30 ? -24.047 5.305 1.005 1 98.12 30 LYS B O 1
ATOM 1783 N N . THR B 1 31 ? -26.062 5.566 0.063 1 98.56 31 THR B N 1
ATOM 1784 C CA . THR B 1 31 ? -26.312 4.137 -0.074 1 98.56 31 THR B CA 1
ATOM 1785 C C . THR B 1 31 ? -26.25 3.713 -1.538 1 98.56 31 THR B C 1
ATOM 1787 O O . THR B 1 31 ? -26.703 4.438 -2.424 1 98.56 31 THR B O 1
ATOM 1790 N N . PHE B 1 32 ? -25.672 2.588 -1.771 1 98.69 32 PHE B N 1
ATOM 1791 C CA . PHE B 1 32 ? -25.562 1.99 -3.096 1 98.69 32 PHE B CA 1
ATOM 1792 C C . PHE B 1 32 ? -26.109 0.568 -3.098 1 98.69 32 PHE B C 1
ATOM 1794 O O . PHE B 1 32 ? -25.844 -0.207 -2.176 1 98.69 32 PHE B O 1
ATOM 1801 N N . ALA B 1 33 ? -26.844 0.262 -4.113 1 98.62 33 ALA B N 1
ATOM 1802 C CA . ALA B 1 33 ? -27.422 -1.071 -4.211 1 98.62 33 ALA B CA 1
ATOM 1803 C C . ALA B 1 33 ? -26.375 -2.102 -4.629 1 98.62 33 ALA B C 1
ATOM 1805 O O . ALA B 1 33 ? -25.406 -1.768 -5.305 1 98.62 33 ALA B O 1
ATOM 1806 N N . LYS B 1 34 ? -26.672 -3.301 -4.211 1 98.25 34 LYS B N 1
ATOM 1807 C CA . LYS B 1 34 ? -25.875 -4.422 -4.711 1 98.25 34 LYS B CA 1
ATOM 1808 C C . LYS B 1 34 ? -25.766 -4.371 -6.234 1 98.25 34 LYS B C 1
ATOM 1810 O O . LYS B 1 34 ? -26.75 -4.164 -6.934 1 98.25 34 LYS B O 1
ATOM 1815 N N . GLY B 1 35 ? -24.531 -4.48 -6.68 1 97.88 35 GLY B N 1
ATOM 1816 C CA . GLY B 1 35 ? -24.297 -4.488 -8.117 1 97.88 35 GLY B CA 1
ATOM 1817 C C . GLY B 1 35 ? -23.875 -3.141 -8.664 1 97.88 35 GLY B C 1
ATOM 1818 O O . GLY B 1 35 ? -23.391 -3.047 -9.789 1 97.88 35 GLY B O 1
ATOM 1819 N N . TYR B 1 36 ? -24.062 -2.1 -7.859 1 98.62 36 TYR B N 1
ATOM 1820 C CA . TYR B 1 36 ? -23.656 -0.772 -8.312 1 98.62 36 TYR B CA 1
ATOM 1821 C C . TYR B 1 36 ? -22.156 -0.694 -8.516 1 98.62 36 TYR B C 1
ATOM 1823 O O . TYR B 1 36 ? -21.391 -1.171 -7.676 1 98.62 36 TYR B O 1
ATOM 1831 N N . VAL B 1 37 ? -21.719 -0.129 -9.625 1 98.75 37 VAL B N 1
ATOM 1832 C CA . VAL B 1 37 ? -20.297 0.016 -9.93 1 98.75 37 VAL B CA 1
ATOM 1833 C C . VAL B 1 37 ? -19.828 1.425 -9.57 1 98.75 37 VAL B C 1
ATOM 1835 O O . VAL B 1 37 ? -20.203 2.396 -10.234 1 98.75 37 VAL B O 1
ATOM 1838 N N . LEU B 1 38 ? -19.031 1.502 -8.539 1 98.75 38 LEU B N 1
ATOM 1839 C CA . LEU B 1 38 ? -18.547 2.777 -8.023 1 98.75 38 LEU B CA 1
ATOM 1840 C C . LEU B 1 38 ? -17.531 3.402 -8.992 1 98.75 38 LEU B C 1
ATOM 1842 O O . LEU B 1 38 ? -17.422 4.625 -9.07 1 98.75 38 LEU B O 1
ATOM 1846 N N . LEU B 1 39 ? -16.766 2.613 -9.641 1 98.69 39 LEU B N 1
ATOM 1847 C CA . LEU B 1 39 ? -15.711 2.998 -10.57 1 98.69 39 LEU B CA 1
ATOM 1848 C C . LEU B 1 39 ? -15.578 1.975 -11.695 1 98.69 39 LEU B C 1
ATOM 1850 O O . LEU B 1 39 ? -15.523 0.77 -11.445 1 98.69 39 LEU B O 1
ATOM 1854 N N . ARG B 1 40 ? -15.57 2.424 -12.914 1 98.31 40 ARG B N 1
ATOM 1855 C CA . ARG B 1 40 ? -15.383 1.557 -14.07 1 98.31 40 ARG B CA 1
ATOM 1856 C C . ARG B 1 40 ? -13.992 1.735 -14.672 1 98.31 40 ARG B C 1
ATOM 1858 O O . ARG B 1 40 ? -13.445 2.842 -14.672 1 98.31 40 ARG B O 1
ATOM 1865 N N . GLU B 1 41 ? -13.555 0.615 -15.102 1 97.81 41 GLU B N 1
ATOM 1866 C CA . GLU B 1 41 ? -12.32 0.725 -15.875 1 97.81 41 GLU B CA 1
ATOM 1867 C C . GLU B 1 41 ? -12.43 1.81 -16.938 1 97.81 41 GLU B C 1
ATOM 1869 O O . GLU B 1 41 ? -13.461 1.925 -17.609 1 97.81 41 GLU B O 1
ATOM 1874 N N . GLY B 1 42 ? -11.375 2.648 -17.062 1 97.94 42 GLY B N 1
ATOM 1875 C CA . GLY B 1 42 ? -11.367 3.709 -18.062 1 97.94 42 GLY B CA 1
ATOM 1876 C C . GLY B 1 42 ? -11.836 5.043 -17.5 1 97.94 42 GLY B C 1
ATOM 1877 O O . GLY B 1 42 ? -11.594 6.09 -18.109 1 97.94 42 GLY B O 1
ATOM 1878 N N . GLN B 1 43 ? -12.508 5.035 -16.375 1 98.25 43 GLN B N 1
ATOM 1879 C CA . GLN B 1 43 ? -12.922 6.27 -15.719 1 98.25 43 GLN B CA 1
ATOM 1880 C C . GLN B 1 43 ? -11.836 6.789 -14.789 1 98.25 43 GLN B C 1
ATOM 1882 O O . GLN B 1 43 ? -11.055 6.004 -14.242 1 98.25 43 GLN B O 1
ATOM 1887 N N . VAL B 1 44 ? -11.82 8.078 -14.672 1 98 44 VAL B N 1
ATOM 1888 C CA . VAL B 1 44 ? -10.93 8.68 -13.68 1 98 44 VAL B CA 1
ATOM 1889 C C . VAL B 1 44 ? -11.609 8.68 -12.312 1 98 44 VAL B C 1
ATOM 1891 O O . VAL B 1 44 ? -12.758 9.109 -12.18 1 98 44 VAL B O 1
ATOM 1894 N N . SER B 1 45 ? -10.914 8.094 -11.336 1 97.62 45 SER B N 1
ATOM 1895 C CA . SER B 1 45 ? -11.445 8.086 -9.977 1 97.62 45 SER B CA 1
ATOM 1896 C C . SER B 1 45 ? -11.461 9.492 -9.383 1 97.62 45 SER B C 1
ATOM 1898 O O . SER B 1 45 ? -10.422 10.148 -9.305 1 97.62 45 SER B O 1
ATOM 1900 N N . ASN B 1 46 ? -12.586 9.945 -8.875 1 96.56 46 ASN B N 1
ATOM 1901 C CA . ASN B 1 46 ? -12.688 11.281 -8.297 1 96.56 46 ASN B CA 1
ATOM 1902 C C . ASN B 1 46 ? -13.203 11.227 -6.859 1 96.56 46 ASN B C 1
ATOM 1904 O O . ASN B 1 46 ? -13.359 12.266 -6.211 1 96.56 46 ASN B O 1
ATOM 1908 N N . GLU B 1 47 ? -13.422 9.977 -6.477 1 97.31 47 GLU B N 1
ATOM 1909 C CA . GLU B 1 47 ? -13.953 9.781 -5.133 1 97.31 47 GLU B CA 1
ATOM 1910 C C . GLU B 1 47 ? -13.219 8.656 -4.406 1 97.31 47 GLU B C 1
ATOM 1912 O O . GLU B 1 47 ? -12.789 7.684 -5.031 1 97.31 47 GLU B O 1
ATOM 1917 N N . SER B 1 48 ? -13.023 8.844 -3.189 1 97.25 48 SER B N 1
ATOM 1918 C CA . SER B 1 48 ? -12.672 7.781 -2.252 1 97.25 48 SER B CA 1
ATOM 1919 C C . SER B 1 48 ? -13.812 7.488 -1.29 1 97.25 48 SER B C 1
ATOM 1921 O O . SER B 1 48 ? -14.703 8.32 -1.101 1 97.25 48 SER B O 1
ATOM 1923 N N . TYR B 1 49 ? -13.742 6.332 -0.709 1 97.94 49 TYR B N 1
ATOM 1924 C CA . TYR B 1 49 ? -14.867 5.914 0.118 1 97.94 49 TYR B CA 1
ATOM 1925 C C . TYR B 1 49 ? -14.383 5.355 1.452 1 97.94 49 TYR B C 1
ATOM 1927 O O . TYR B 1 49 ? -13.25 4.898 1.565 1 97.94 49 TYR B O 1
ATOM 1935 N N . PHE B 1 50 ? -15.227 5.484 2.346 1 96.75 50 PHE B N 1
ATOM 1936 C CA . PHE B 1 50 ? -15.117 4.738 3.594 1 96.75 50 PHE B CA 1
ATOM 1937 C C . PHE B 1 50 ? -16.328 3.834 3.797 1 96.75 50 PHE B C 1
ATOM 1939 O O . PHE B 1 50 ? -17.469 4.301 3.795 1 96.75 50 PHE B O 1
ATOM 1946 N N . ASN B 1 51 ? -16.031 2.59 3.982 1 98.06 51 ASN B N 1
ATOM 1947 C CA . ASN B 1 51 ? -17.109 1.597 4.031 1 98.06 51 ASN B CA 1
ATOM 1948 C C . ASN B 1 51 ? -17.766 1.541 5.406 1 98.06 51 ASN B C 1
ATOM 1950 O O . ASN B 1 51 ? -17.156 1.068 6.371 1 98.06 51 ASN B O 1
ATOM 1954 N N . ILE B 1 52 ? -18.969 2.021 5.457 1 97.44 52 ILE B N 1
ATOM 1955 C CA . ILE B 1 52 ? -19.734 1.995 6.703 1 97.44 52 ILE B CA 1
ATOM 1956 C C . ILE B 1 52 ? -20.469 0.662 6.836 1 97.44 52 ILE B C 1
ATOM 1958 O O . ILE B 1 52 ? -20.484 0.065 7.914 1 97.44 52 ILE B O 1
ATOM 1962 N N . LYS B 1 53 ? -21.016 0.227 5.781 1 98 53 LYS B N 1
ATOM 1963 C CA . LYS B 1 53 ? -21.734 -1.047 5.711 1 98 53 LYS B CA 1
ATOM 1964 C C . LYS B 1 53 ? -21.672 -1.627 4.301 1 98 53 LYS B C 1
ATOM 1966 O O . LYS B 1 53 ? -21.812 -0.896 3.316 1 98 53 LYS B O 1
ATOM 1971 N N . GLY B 1 54 ? -21.516 -2.945 4.324 1 98.25 54 GLY B N 1
ATOM 1972 C CA . GLY B 1 54 ? -21.516 -3.631 3.041 1 98.25 54 GLY B CA 1
ATOM 1973 C C . GLY B 1 54 ? -20.156 -4.164 2.633 1 98.25 54 GLY B C 1
ATOM 1974 O O . GLY B 1 54 ? -19.266 -4.316 3.473 1 98.25 54 GLY B O 1
ATOM 1975 N N . LEU B 1 55 ? -20.031 -4.535 1.349 1 98.69 55 LEU B N 1
ATOM 1976 C CA . LEU B 1 55 ? -18.828 -5.148 0.799 1 98.69 55 LEU B CA 1
ATOM 1977 C C . LEU B 1 55 ? -18.578 -4.672 -0.628 1 98.69 55 LEU B C 1
ATOM 1979 O O . LEU B 1 55 ? -19.484 -4.73 -1.473 1 98.69 55 LEU B O 1
ATOM 1983 N N . VAL B 1 56 ? -17.422 -4.133 -0.837 1 98.81 56 VAL B N 1
ATOM 1984 C CA . VAL B 1 56 ? -17.031 -3.67 -2.164 1 98.81 56 VAL B CA 1
ATOM 1985 C C . VAL B 1 56 ? -15.922 -4.559 -2.715 1 98.81 56 VAL B C 1
ATOM 1987 O O . VAL B 1 56 ? -15.023 -4.969 -1.979 1 98.81 56 VAL B O 1
ATOM 1990 N N . ARG B 1 57 ? -16.031 -4.891 -3.994 1 98.62 57 ARG B N 1
ATOM 1991 C CA . ARG B 1 57 ? -15.078 -5.746 -4.684 1 98.62 57 ARG B CA 1
ATOM 1992 C C . ARG B 1 57 ? -14.289 -4.957 -5.723 1 98.62 57 ARG B C 1
ATOM 1994 O O . ARG B 1 57 ? -14.859 -4.168 -6.477 1 98.62 57 ARG B O 1
ATOM 2001 N N . LYS B 1 58 ? -13.039 -5.074 -5.668 1 98.62 58 LYS B N 1
ATOM 2002 C CA . LYS B 1 58 ? -12.156 -4.566 -6.711 1 98.62 58 LYS B CA 1
ATOM 2003 C C . LYS B 1 58 ? -11.727 -5.676 -7.668 1 98.62 58 LYS B C 1
ATOM 2005 O O . LYS B 1 58 ? -11.242 -6.723 -7.238 1 98.62 58 LYS B O 1
ATOM 2010 N N . TYR B 1 59 ? -11.891 -5.469 -9 1 98.25 59 TYR B N 1
ATOM 2011 C CA . TYR B 1 59 ? -11.523 -6.52 -9.945 1 98.25 59 TYR B CA 1
ATOM 2012 C C . TYR B 1 59 ? -11.062 -5.93 -11.273 1 98.25 59 TYR B C 1
ATOM 2014 O O . TYR B 1 59 ? -11.32 -4.754 -11.555 1 98.25 59 TYR B O 1
ATOM 2022 N N . TYR B 1 60 ? -10.383 -6.727 -11.969 1 97.62 60 TYR B N 1
ATOM 2023 C CA . TYR B 1 60 ? -9.867 -6.426 -13.297 1 97.62 60 TYR B CA 1
ATOM 2024 C C . TYR B 1 60 ? -10.492 -7.328 -14.344 1 97.62 60 TYR B C 1
ATOM 2026 O O . TYR B 1 60 ? -10.914 -8.445 -14.039 1 97.62 60 TYR B O 1
ATOM 2034 N N . LEU B 1 61 ? -10.578 -6.793 -15.562 1 95.88 61 LEU B N 1
ATOM 2035 C CA . LEU B 1 61 ? -10.961 -7.629 -16.688 1 95.88 61 LEU B CA 1
ATOM 2036 C C . LEU B 1 61 ? -9.742 -8.047 -17.5 1 95.88 61 LEU B C 1
ATOM 2038 O O . LEU B 1 61 ? -9.07 -7.199 -18.094 1 95.88 61 LEU B O 1
ATOM 2042 N N . MET B 1 62 ? -9.445 -9.344 -17.422 1 92 62 MET B N 1
ATOM 2043 C CA . MET B 1 62 ? -8.32 -9.906 -18.156 1 92 62 MET B CA 1
ATOM 2044 C C . MET B 1 62 ? -8.789 -10.961 -19.156 1 92 62 MET B C 1
ATOM 2046 O O . MET B 1 62 ? -9.234 -12.039 -18.75 1 92 62 MET B O 1
ATOM 2050 N N . ASP B 1 63 ? -8.547 -10.656 -20.453 1 89.56 63 ASP B N 1
ATOM 2051 C CA . ASP B 1 63 ? -8.969 -11.57 -21.516 1 89.56 63 ASP B CA 1
ATOM 2052 C C . ASP B 1 63 ? -10.422 -12 -21.312 1 89.56 63 ASP B C 1
ATOM 2054 O O . ASP B 1 63 ? -10.734 -13.188 -21.344 1 89.56 63 ASP B O 1
ATOM 2058 N N . GLY B 1 64 ? -11.219 -11.102 -20.906 1 89.75 64 GLY B N 1
ATOM 2059 C CA . GLY B 1 64 ? -12.648 -11.328 -20.766 1 89.75 64 GLY B CA 1
ATOM 2060 C C . GLY B 1 64 ? -13.031 -11.93 -19.422 1 89.75 64 GLY B C 1
ATOM 2061 O O . GLY B 1 64 ? -14.219 -12.109 -19.141 1 89.75 64 GLY B O 1
ATOM 2062 N N . GLU B 1 65 ? -12.094 -12.203 -18.609 1 92.88 65 GLU B N 1
ATOM 2063 C CA . GLU B 1 65 ? -12.367 -12.797 -17.312 1 92.88 65 GLU B CA 1
ATOM 2064 C C . GLU B 1 65 ? -12.156 -11.781 -16.188 1 92.88 65 GLU B C 1
ATOM 2066 O O . GLU B 1 65 ? -11.203 -10.992 -16.219 1 92.88 65 GLU B O 1
ATOM 2071 N N . GLU B 1 66 ? -13.039 -11.906 -15.172 1 95.25 66 GLU B N 1
ATOM 2072 C CA . GLU B 1 66 ? -12.891 -11.047 -14.008 1 95.25 66 GLU B CA 1
ATOM 2073 C C . GLU B 1 66 ? -11.891 -11.625 -13.016 1 95.25 66 GLU B C 1
ATOM 2075 O O . GLU B 1 66 ? -11.977 -12.805 -12.656 1 95.25 66 GLU B O 1
ATOM 2080 N N . LYS B 1 67 ? -10.953 -10.82 -12.648 1 96.62 67 LYS B N 1
ATOM 2081 C CA . LYS B 1 67 ? -9.969 -11.195 -11.641 1 96.62 67 LYS B CA 1
ATOM 2082 C C . LYS B 1 67 ? -10.086 -10.297 -10.406 1 96.62 67 LYS B C 1
ATOM 2084 O O . LYS B 1 67 ? -9.688 -9.125 -10.445 1 96.62 67 LYS B O 1
ATOM 2089 N N . THR B 1 68 ? -10.562 -10.891 -9.32 1 97.62 68 THR B N 1
ATOM 2090 C CA . THR B 1 68 ? -10.742 -10.148 -8.086 1 97.62 68 THR B CA 1
ATOM 2091 C C . THR B 1 68 ? -9.414 -9.969 -7.359 1 97.62 68 THR B C 1
ATOM 2093 O O . THR B 1 68 ? -8.68 -10.938 -7.152 1 97.62 68 THR B O 1
ATOM 2096 N N . THR B 1 69 ? -9.133 -8.727 -6.949 1 97.19 69 THR B N 1
ATOM 2097 C CA . THR B 1 69 ? -7.848 -8.492 -6.309 1 97.19 69 THR B CA 1
ATOM 2098 C C . THR B 1 69 ? -8.039 -7.98 -4.883 1 97.19 69 THR B C 1
ATOM 2100 O O . THR B 1 69 ? -7.098 -7.977 -4.086 1 97.19 69 THR B O 1
ATOM 2103 N N . GLU B 1 70 ? -9.242 -7.516 -4.531 1 98.06 70 GLU B N 1
ATOM 2104 C CA . GLU B 1 70 ? -9.453 -7.004 -3.18 1 98.06 70 GLU B CA 1
ATOM 2105 C C . GLU B 1 70 ? -10.93 -7.027 -2.809 1 98.06 70 GLU B C 1
ATOM 2107 O O . GLU B 1 70 ? -11.797 -6.914 -3.68 1 98.06 70 GLU B O 1
ATOM 2112 N N . PHE B 1 71 ? -11.156 -7.207 -1.554 1 98.31 71 PHE B N 1
ATOM 2113 C CA . PHE B 1 71 ? -12.453 -6.961 -0.929 1 98.31 71 PHE B CA 1
ATOM 2114 C C . PHE B 1 71 ? -12.328 -5.926 0.183 1 98.31 71 PHE B C 1
ATOM 2116 O O . PHE B 1 71 ? -11.359 -5.941 0.949 1 98.31 71 PHE B O 1
ATOM 2123 N N . TYR B 1 72 ? -13.234 -5.023 0.178 1 98.31 72 TYR B N 1
ATOM 2124 C CA . TYR B 1 72 ? -13.305 -4.027 1.239 1 98.31 72 TYR B CA 1
ATOM 2125 C C . TYR B 1 72 ? -14.562 -4.215 2.08 1 98.31 72 TYR B C 1
ATOM 2127 O O . TYR B 1 72 ? -15.68 -4.098 1.571 1 98.31 72 TYR B O 1
ATOM 2135 N N . VAL B 1 73 ? -14.32 -4.508 3.326 1 97.94 73 VAL B N 1
ATOM 2136 C CA . VAL B 1 73 ? -15.438 -4.707 4.25 1 97.94 73 VAL B CA 1
ATOM 2137 C C . VAL B 1 73 ? -15.602 -3.469 5.129 1 97.94 73 VAL B C 1
ATOM 2139 O O . VAL B 1 73 ? -14.984 -2.432 4.879 1 97.94 73 VAL B O 1
ATOM 2142 N N . GLU B 1 74 ? -16.484 -3.541 6.113 1 97.06 74 GLU B N 1
ATOM 2143 C CA . GLU B 1 74 ? -16.781 -2.414 6.992 1 97.06 74 GLU B CA 1
ATOM 2144 C C . GLU B 1 74 ? -15.523 -1.896 7.672 1 97.06 74 GLU B C 1
ATOM 2146 O O . GLU B 1 74 ? -14.664 -2.682 8.086 1 97.06 74 GLU B O 1
ATOM 2151 N N . LYS B 1 75 ? -15.406 -0.483 7.688 1 93.62 75 LYS B N 1
ATOM 2152 C CA . LYS B 1 75 ? -14.352 0.247 8.391 1 93.62 75 LYS B CA 1
ATOM 2153 C C . LYS B 1 75 ? -13.07 0.281 7.57 1 93.62 75 LYS B C 1
ATOM 2155 O O . LYS B 1 75 ? -11.992 0.569 8.102 1 93.62 75 LYS B O 1
ATOM 2160 N N . GLU B 1 76 ? -13.188 -0.076 6.359 1 95.69 76 GLU B N 1
ATOM 2161 C CA . GLU B 1 76 ? -12.031 0.029 5.48 1 95.69 76 GLU B CA 1
ATOM 2162 C C . GLU B 1 76 ? -12.203 1.157 4.469 1 95.69 76 GLU B C 1
ATOM 2164 O O . GLU B 1 76 ? -13.312 1.393 3.977 1 95.69 76 GLU B O 1
ATOM 2169 N N . ALA B 1 77 ? -11.141 1.846 4.203 1 96.5 77 ALA B N 1
ATOM 2170 C CA . ALA B 1 77 ? -11.117 2.873 3.164 1 96.5 77 ALA B CA 1
ATOM 2171 C C . ALA B 1 77 ? -10.977 2.248 1.779 1 96.5 77 ALA B C 1
ATOM 2173 O O . ALA B 1 77 ? -10.305 1.223 1.62 1 96.5 77 ALA B O 1
ATOM 2174 N N . ILE B 1 78 ? -11.625 2.816 0.843 1 98.06 78 ILE B N 1
ATOM 2175 C CA . ILE B 1 78 ? -11.617 2.359 -0.542 1 98.06 78 ILE B CA 1
ATOM 2176 C C . ILE B 1 78 ? -11.133 3.484 -1.455 1 98.06 78 ILE B C 1
ATOM 2178 O O . ILE B 1 78 ? -11.773 4.535 -1.547 1 98.06 78 ILE B O 1
ATOM 2182 N N . SER B 1 79 ? -10.062 3.232 -2.076 1 96.94 79 SER B N 1
ATOM 2183 C CA . SER B 1 79 ? -9.539 4.258 -2.977 1 96.94 79 SER B CA 1
ATOM 2184 C C . SER B 1 79 ? -8.703 3.643 -4.09 1 96.94 79 SER B C 1
ATOM 2186 O O . SER B 1 79 ? -7.977 2.672 -3.865 1 96.94 79 SER B O 1
ATOM 2188 N N . SER B 1 80 ? -8.891 4.129 -5.281 1 97.38 80 SER B N 1
ATOM 2189 C CA . SER B 1 80 ? -8.008 3.881 -6.418 1 97.38 80 SER B CA 1
ATOM 2190 C C . SER B 1 80 ? -6.977 4.992 -6.566 1 97.38 80 SER B C 1
ATOM 2192 O O . SER B 1 80 ? -7.109 5.855 -7.441 1 97.38 80 SER B O 1
ATOM 2194 N N . LEU B 1 81 ? -5.945 4.863 -5.809 1 96.56 81 LEU B N 1
ATOM 2195 C CA . LEU B 1 81 ? -5.117 6.02 -5.488 1 96.56 81 LEU B CA 1
ATOM 2196 C C . LEU B 1 81 ? -4.344 6.492 -6.719 1 96.56 81 LEU B C 1
ATOM 2198 O O . LEU B 1 81 ? -4.145 7.691 -6.906 1 96.56 81 LEU B O 1
ATOM 2202 N N . ARG B 1 82 ? -3.869 5.574 -7.504 1 95.12 82 ARG B N 1
ATOM 2203 C CA . ARG B 1 82 ? -3.148 6.023 -8.688 1 95.12 82 ARG B CA 1
ATOM 2204 C C . ARG B 1 82 ? -4.055 6.84 -9.602 1 95.12 82 ARG B C 1
ATOM 2206 O O . ARG B 1 82 ? -3.68 7.93 -10.039 1 95.12 82 ARG B O 1
ATOM 2213 N N . SER B 1 83 ? -5.199 6.289 -9.93 1 96.88 83 SER B N 1
ATOM 2214 C CA . SER B 1 83 ? -6.176 7.008 -10.742 1 96.88 83 SER B CA 1
ATOM 2215 C C . SER B 1 83 ? -6.59 8.32 -10.078 1 96.88 83 SER B C 1
ATOM 2217 O O . SER B 1 83 ? -6.637 9.367 -10.734 1 96.88 83 SER B O 1
ATOM 2219 N N . PHE B 1 84 ? -6.832 8.258 -8.812 1 96 84 PHE B N 1
ATOM 2220 C CA . PHE B 1 84 ? -7.301 9.406 -8.047 1 96 84 PHE B CA 1
ATOM 2221 C C . PHE B 1 84 ? -6.242 10.5 -8.016 1 96 84 PHE B C 1
ATOM 2223 O O . PHE B 1 84 ? -6.523 11.656 -8.344 1 96 84 PHE B O 1
ATOM 2230 N N . ASN B 1 85 ? -5.031 10.156 -7.723 1 93.19 85 ASN B N 1
ATOM 2231 C CA . ASN B 1 85 ? -3.971 11.133 -7.496 1 93.19 85 ASN B CA 1
ATOM 2232 C C . ASN B 1 85 ? -3.428 11.688 -8.812 1 93.19 85 ASN B C 1
ATOM 2234 O O . ASN B 1 85 ? -3.139 12.883 -8.914 1 93.19 85 ASN B O 1
ATOM 2238 N N . LEU B 1 86 ? -3.322 10.805 -9.82 1 93.69 86 LEU B N 1
ATOM 2239 C CA . LEU B 1 86 ? -2.682 11.203 -11.07 1 93.69 86 LEU B CA 1
ATOM 2240 C C . LEU B 1 86 ? -3.725 11.594 -12.109 1 93.69 86 LEU B C 1
ATOM 2242 O O . LEU B 1 86 ? -3.375 12.031 -13.211 1 93.69 86 LEU B O 1
ATOM 2246 N N . LYS B 1 87 ? -4.969 11.453 -11.781 1 95.88 87 LYS B N 1
ATOM 2247 C CA . LYS B 1 87 ? -6.066 11.781 -12.688 1 95.88 87 LYS B CA 1
ATOM 2248 C C . LYS B 1 87 ? -5.945 11.023 -14 1 95.88 87 LYS B C 1
ATOM 2250 O O . LYS B 1 87 ? -6.039 11.617 -15.078 1 95.88 87 LYS B O 1
ATOM 2255 N N . VAL B 1 88 ? -5.66 9.75 -13.914 1 97.12 88 VAL B N 1
ATOM 2256 C CA . VAL B 1 88 ? -5.582 8.875 -15.078 1 97.12 88 VAL B CA 1
ATOM 2257 C C . VAL B 1 88 ? -6.684 7.816 -15 1 97.12 88 VAL B C 1
ATOM 2259 O O . VAL B 1 88 ? -7.164 7.488 -13.914 1 97.12 88 VAL B O 1
ATOM 2262 N N . PRO B 1 89 ? -7.078 7.305 -16.094 1 98.25 89 PRO B N 1
ATOM 2263 C CA . PRO B 1 89 ? -8.133 6.285 -16.078 1 98.25 89 PRO B CA 1
ATOM 2264 C C . PRO B 1 89 ? -7.77 5.066 -15.234 1 98.25 89 PRO B C 1
ATOM 2266 O O . PRO B 1 89 ? -6.613 4.637 -15.234 1 98.25 89 PRO B O 1
ATOM 2269 N N . SER B 1 90 ? -8.789 4.602 -14.555 1 97.81 90 SER B N 1
ATOM 2270 C CA . SER B 1 90 ? -8.602 3.383 -13.781 1 97.81 90 SER B CA 1
ATOM 2271 C C . SER B 1 90 ? -8.477 2.162 -14.688 1 97.81 90 SER B C 1
ATOM 2273 O O . SER B 1 90 ? -9.062 2.119 -15.766 1 97.81 90 SER B O 1
ATOM 2275 N N . ASN B 1 91 ? -7.754 1.161 -14.258 1 96.81 91 ASN B N 1
ATOM 2276 C CA . ASN B 1 91 ? -7.629 -0.106 -14.969 1 96.81 91 ASN B CA 1
ATOM 2277 C C . ASN B 1 91 ? -8.414 -1.217 -14.281 1 96.81 91 ASN B C 1
ATOM 2279 O O . ASN B 1 91 ? -8.18 -2.4 -14.531 1 96.81 91 ASN B O 1
ATOM 2283 N N . HIS B 1 92 ? -9.266 -0.814 -13.359 1 98.31 92 HIS B N 1
ATOM 2284 C CA . HIS B 1 92 ? -10.039 -1.793 -12.594 1 98.31 92 HIS B CA 1
ATOM 2285 C C . HIS B 1 92 ? -11.445 -1.28 -12.305 1 98.31 92 HIS B C 1
ATOM 2287 O O . HIS B 1 92 ? -11.773 -0.14 -12.641 1 98.31 92 HIS B O 1
ATOM 2293 N N . PHE B 1 93 ? -12.219 -2.174 -11.719 1 98.56 93 PHE B N 1
ATOM 2294 C CA . PHE B 1 93 ? -13.578 -1.857 -11.297 1 98.56 93 PHE B CA 1
ATOM 2295 C C . PHE B 1 93 ? -13.695 -1.902 -9.781 1 98.56 93 PHE B C 1
ATOM 2297 O O . PHE B 1 93 ? -12.984 -2.664 -9.117 1 98.56 93 PHE B O 1
ATOM 2304 N N . LEU B 1 94 ? -14.516 -1.063 -9.273 1 98.81 94 LEU B N 1
ATOM 2305 C CA . LEU B 1 94 ? -15.039 -1.165 -7.918 1 98.81 94 LEU B CA 1
ATOM 2306 C C . LEU B 1 94 ? -16.547 -1.378 -7.934 1 98.81 94 LEU B C 1
ATOM 2308 O O . LEU B 1 94 ? -17.297 -0.543 -8.453 1 98.81 94 LEU B O 1
ATOM 2312 N N . GLU B 1 95 ? -16.969 -2.453 -7.363 1 98.69 95 GLU B N 1
ATOM 2313 C CA . GLU B 1 95 ? -18.375 -2.816 -7.422 1 98.69 95 GLU B CA 1
ATOM 2314 C C . GLU B 1 95 ? -18.906 -3.162 -6.035 1 98.69 95 GLU B C 1
ATOM 2316 O O . GLU B 1 95 ? -18.234 -3.836 -5.254 1 98.69 95 GLU B O 1
ATOM 2321 N N . CYS B 1 96 ? -20.094 -2.664 -5.758 1 98.69 96 CYS B N 1
ATOM 2322 C CA . CYS B 1 96 ? -20.781 -3.084 -4.547 1 98.69 96 CYS B CA 1
ATOM 2323 C C . CYS B 1 96 ? -21.344 -4.496 -4.699 1 98.69 96 CYS B C 1
ATOM 2325 O O . CYS B 1 96 ? -22.281 -4.719 -5.453 1 98.69 96 CYS B O 1
ATOM 2327 N N . VAL B 1 97 ? -20.812 -5.426 -3.904 1 97.25 97 VAL B N 1
ATOM 2328 C CA . VAL B 1 97 ? -21.297 -6.801 -4.039 1 97.25 97 VAL B CA 1
ATOM 2329 C C . VAL B 1 97 ? -22.438 -7.055 -3.055 1 97.25 97 VAL B C 1
ATOM 2331 O O . VAL B 1 97 ? -23.062 -8.109 -3.092 1 97.25 97 VAL B O 1
ATOM 2334 N N . GLU B 1 98 ? -22.672 -6.18 -2.199 1 98.12 98 GLU B N 1
ATOM 2335 C CA . GLU B 1 98 ? -23.812 -6.047 -1.305 1 98.12 98 GLU B CA 1
ATOM 2336 C C . GLU B 1 98 ? -24.375 -4.625 -1.332 1 98.12 98 GLU B C 1
ATOM 2338 O O . GLU B 1 98 ? -23.766 -3.73 -1.932 1 98.12 98 GLU B O 1
ATOM 2343 N N . ASP B 1 99 ? -25.594 -4.508 -0.692 1 98.69 99 ASP B N 1
ATOM 2344 C CA . ASP B 1 99 ? -25.984 -3.137 -0.381 1 98.69 99 ASP B CA 1
ATOM 2345 C C . ASP B 1 99 ? -24.953 -2.453 0.51 1 98.69 99 ASP B C 1
ATOM 2347 O O . ASP B 1 99 ? -24.516 -3.023 1.512 1 98.69 99 ASP B O 1
ATOM 2351 N N . CYS B 1 100 ? -24.578 -1.246 0.046 1 98.75 100 CYS B N 1
ATOM 2352 C CA . CYS B 1 100 ? -23.469 -0.585 0.744 1 98.75 100 CYS B CA 1
ATOM 2353 C C . CYS B 1 100 ? -23.891 0.794 1.238 1 98.75 100 CYS B C 1
ATOM 2355 O O . CYS B 1 100 ? -24.75 1.444 0.627 1 98.75 100 CYS B O 1
ATOM 2357 N N . ARG B 1 101 ? -23.438 1.16 2.342 1 98.62 101 ARG B N 1
ATOM 2358 C CA . ARG B 1 101 ? -23.438 2.525 2.857 1 98.62 101 ARG B CA 1
ATOM 2359 C C . ARG B 1 101 ? -22.016 3.07 2.957 1 98.62 101 ARG B C 1
ATOM 2361 O O . ARG B 1 101 ? -21.203 2.557 3.725 1 98.62 101 ARG B O 1
ATOM 2368 N N . LEU B 1 102 ? -21.734 4.086 2.143 1 98.5 102 LEU B N 1
ATOM 2369 C CA . LEU B 1 102 ? -20.359 4.578 2.021 1 98.5 102 LEU B CA 1
ATOM 2370 C C . LEU B 1 102 ? -20.297 6.07 2.314 1 98.5 102 LEU B C 1
ATOM 2372 O O . LEU B 1 102 ? -21.188 6.828 1.908 1 98.5 102 LEU B O 1
ATOM 2376 N N . ALA B 1 103 ? -19.344 6.461 3.125 1 97.88 103 ALA B N 1
ATOM 2377 C CA . ALA B 1 103 ? -18.953 7.871 3.189 1 97.88 103 ALA B CA 1
ATOM 2378 C C . ALA B 1 103 ? -18.094 8.266 1.992 1 97.88 103 ALA B C 1
ATOM 2380 O O . ALA B 1 103 ? -17.172 7.527 1.611 1 97.88 103 ALA B O 1
ATOM 2381 N N . ILE B 1 104 ? -18.375 9.383 1.426 1 98.06 104 ILE B N 1
ATOM 2382 C CA . ILE B 1 104 ? -17.75 9.734 0.153 1 98.06 104 ILE B CA 1
ATOM 2383 C C . ILE B 1 104 ? -16.891 10.977 0.325 1 98.06 104 ILE B C 1
ATOM 2385 O O . ILE B 1 104 ? -17.344 12 0.839 1 98.06 104 ILE B O 1
ATOM 2389 N N . LEU B 1 105 ? -15.703 10.883 -0.045 1 96.69 105 LEU B N 1
ATOM 2390 C CA . LEU B 1 105 ? -14.789 12.023 -0.065 1 96.69 105 LEU B CA 1
ATOM 2391 C C . LEU B 1 105 ? -14.328 12.32 -1.487 1 96.69 105 LEU B C 1
ATOM 2393 O O . LEU B 1 105 ? -13.578 11.547 -2.078 1 96.69 105 LEU B O 1
ATOM 2397 N N . SER B 1 106 ? -14.781 13.461 -1.979 1 96.44 106 SER B N 1
ATOM 2398 C CA . SER B 1 106 ? -14.352 13.867 -3.314 1 96.44 106 SER B CA 1
ATOM 2399 C C . SER B 1 106 ? -13 14.57 -3.271 1 96.44 106 SER B C 1
ATOM 2401 O O . SER B 1 106 ? -12.594 15.078 -2.227 1 96.44 106 SER B O 1
ATOM 2403 N N . ARG B 1 107 ? -12.352 14.602 -4.41 1 92.69 107 ARG B N 1
ATOM 2404 C CA . ARG B 1 107 ? -11.055 15.266 -4.527 1 92.69 107 ARG B CA 1
ATOM 2405 C C . ARG B 1 107 ? -11.148 16.719 -4.098 1 92.69 107 ARG B C 1
ATOM 2407 O O . ARG B 1 107 ? -10.289 17.219 -3.363 1 92.69 107 ARG B O 1
ATOM 2414 N N . GLU B 1 108 ? -12.133 17.406 -4.516 1 91.94 108 GLU B N 1
ATOM 2415 C CA . GLU B 1 108 ? -12.328 18.812 -4.195 1 91.94 108 GLU B CA 1
ATOM 2416 C C . GLU B 1 108 ? -12.547 19.016 -2.697 1 91.94 108 GLU B C 1
ATOM 2418 O O . GLU B 1 108 ? -11.969 19.938 -2.1 1 91.94 108 GLU B O 1
ATOM 2423 N N . LYS B 1 109 ? -13.312 18.156 -2.17 1 94.81 109 LYS B N 1
ATOM 2424 C CA . LYS B 1 109 ? -13.648 18.297 -0.757 1 94.81 109 LYS B CA 1
ATOM 2425 C C . LYS B 1 109 ? -12.477 17.891 0.133 1 94.81 109 LYS B C 1
ATOM 2427 O O . LYS B 1 109 ? -12.336 18.391 1.25 1 94.81 109 LYS B O 1
ATOM 2432 N N . GLU B 1 110 ? -11.719 16.938 -0.361 1 93.5 110 GLU B N 1
ATOM 2433 C CA . GLU B 1 110 ? -10.523 16.531 0.386 1 93.5 110 GLU B CA 1
ATOM 2434 C C . GLU B 1 110 ? -9.594 17.719 0.609 1 93.5 110 GLU B C 1
ATOM 2436 O O . GLU B 1 110 ? -9.125 17.953 1.729 1 93.5 110 GLU B O 1
ATOM 2441 N N . GLN B 1 111 ? -9.336 18.453 -0.453 1 89.5 111 GLN B N 1
ATOM 2442 C CA . GLN B 1 111 ? -8.477 19.625 -0.368 1 89.5 111 GLN B CA 1
ATOM 2443 C C . GLN B 1 111 ? -9.055 20.672 0.584 1 89.5 111 GLN B C 1
ATOM 2445 O O . GLN B 1 111 ? -8.328 21.281 1.367 1 89.5 111 GLN B O 1
ATOM 2450 N N . GLU B 1 112 ? -10.297 20.859 0.458 1 92.5 112 GLU B N 1
ATOM 2451 C CA . GLU B 1 112 ? -10.992 21.781 1.346 1 92.5 112 GLU B CA 1
ATOM 2452 C C . GLU B 1 112 ? -10.828 21.375 2.809 1 92.5 112 GLU B C 1
ATOM 2454 O O . GLU B 1 112 ? -10.578 22.219 3.668 1 92.5 112 GLU B O 1
ATOM 2459 N N . LEU B 1 113 ? -10.93 20.125 3.061 1 93.38 113 LEU B N 1
ATOM 2460 C CA . LEU B 1 113 ? -10.844 19.609 4.426 1 93.38 113 LEU B CA 1
ATOM 2461 C C . LEU B 1 113 ? -9.422 19.75 4.965 1 93.38 113 LEU B C 1
ATOM 2463 O O . LEU B 1 113 ? -9.227 20.047 6.145 1 93.38 113 LEU B O 1
ATOM 2467 N N . PHE B 1 114 ? -8.477 19.469 4.086 1 88.94 114 PHE B N 1
ATOM 2468 C CA . PHE B 1 114 ? -7.094 19.625 4.516 1 88.94 114 PHE B CA 1
ATOM 2469 C C . PHE B 1 114 ? -6.82 21.062 4.949 1 88.94 114 PHE B C 1
ATOM 2471 O O . PHE B 1 114 ? -6.039 21.297 5.875 1 88.94 114 PHE B O 1
ATOM 2478 N N . GLU B 1 115 ? -7.434 21.984 4.375 1 87.31 115 GLU B N 1
ATOM 2479 C CA . GLU B 1 115 ? -7.223 23.406 4.652 1 87.31 115 GLU B CA 1
ATOM 2480 C C . GLU B 1 115 ? -8.023 23.859 5.875 1 87.31 115 GLU B C 1
ATOM 2482 O O . GLU B 1 115 ? -7.543 24.656 6.684 1 87.31 115 GLU B O 1
ATOM 2487 N N . SER B 1 116 ? -9.172 23.281 6.043 1 89.06 116 SER B N 1
ATOM 2488 C CA . SER B 1 116 ? -10.086 23.797 7.055 1 89.06 116 SER B CA 1
ATOM 2489 C C . SER B 1 116 ? -9.984 23 8.352 1 89.06 116 SER B C 1
ATOM 2491 O O . SER B 1 116 ? -10.336 23.484 9.422 1 89.06 116 SER B O 1
ATOM 2493 N N . VAL B 1 117 ? -9.555 21.766 8.273 1 88.88 117 VAL B N 1
ATOM 2494 C CA . VAL B 1 117 ? -9.469 20.875 9.43 1 88.88 117 VAL B CA 1
ATOM 2495 C C . VAL B 1 117 ? -8.102 20.188 9.453 1 88.88 117 VAL B C 1
ATOM 2497 O O . VAL B 1 117 ? -7.98 19.016 9.109 1 88.88 117 VAL B O 1
ATOM 2500 N N . PRO B 1 118 ? -7.152 20.828 10.008 1 83.62 118 PRO B N 1
ATOM 2501 C CA . PRO B 1 118 ? -5.797 20.266 10.008 1 83.62 118 PRO B CA 1
ATOM 2502 C C . PRO B 1 118 ? -5.73 18.875 10.648 1 83.62 118 PRO B C 1
ATOM 2504 O O . PRO B 1 118 ? -4.988 18.016 10.172 1 83.62 118 PRO B O 1
ATOM 2507 N N . SER B 1 119 ? -6.457 18.656 11.594 1 87.69 119 SER B N 1
ATOM 2508 C CA . SER B 1 119 ? -6.465 17.359 12.25 1 87.69 119 SER B CA 1
ATOM 2509 C C . SER B 1 119 ? -6.945 16.266 11.297 1 87.69 119 SER B C 1
ATOM 2511 O O . SER B 1 119 ? -6.613 15.086 11.477 1 87.69 119 SER B O 1
ATOM 2513 N N . PHE B 1 120 ? -7.715 16.688 10.289 1 90.56 120 PHE B N 1
ATOM 2514 C CA . PHE B 1 120 ? -8.188 15.727 9.305 1 90.56 120 PHE B CA 1
ATOM 2515 C C . PHE B 1 120 ? -7.031 15.18 8.484 1 90.56 120 PHE B C 1
ATOM 2517 O O . PHE B 1 120 ? -7.012 13.992 8.141 1 90.56 120 PHE B O 1
ATOM 2524 N N . GLU B 1 121 ? -6.145 16 8.18 1 89.19 121 GLU B N 1
ATOM 2525 C CA . GLU B 1 121 ? -4.98 15.547 7.426 1 89.19 121 GLU B CA 1
ATOM 2526 C C . GLU B 1 121 ? -4.172 14.523 8.219 1 89.19 121 GLU B C 1
ATOM 2528 O O . GLU B 1 121 ? -3.656 13.562 7.648 1 89.19 121 GLU B O 1
ATOM 2533 N N . SER B 1 122 ? -4.043 14.805 9.492 1 89.81 122 SER B N 1
ATOM 2534 C CA . SER B 1 122 ? -3.322 13.859 10.344 1 89.81 122 SER B CA 1
ATOM 2535 C C . SER B 1 122 ? -4.012 12.5 10.367 1 89.81 122 SER B C 1
ATOM 2537 O O . SER B 1 122 ? -3.35 11.461 10.32 1 89.81 122 SER B O 1
ATOM 2539 N N . ILE B 1 123 ? -5.285 12.531 10.383 1 89.44 123 ILE B N 1
ATOM 2540 C CA . ILE B 1 123 ? -6.059 11.297 10.391 1 89.44 123 ILE B CA 1
ATOM 2541 C C . ILE B 1 123 ? -5.867 10.555 9.062 1 89.44 123 ILE B C 1
ATOM 2543 O O . ILE B 1 123 ? -5.711 9.336 9.047 1 89.44 123 ILE B O 1
ATOM 2547 N N . CYS B 1 124 ? -5.891 11.289 8.016 1 91.44 124 CYS B N 1
ATOM 2548 C CA . CYS B 1 124 ? -5.688 10.695 6.699 1 91.44 124 CYS B CA 1
ATOM 2549 C C . CYS B 1 124 ? -4.301 10.07 6.59 1 91.44 124 CYS B C 1
ATOM 2551 O O . CYS B 1 124 ? -4.156 8.953 6.094 1 91.44 124 CYS B O 1
ATOM 2553 N N . ARG B 1 125 ? -3.322 10.82 7.062 1 91.06 125 ARG B N 1
ATOM 2554 C CA . ARG B 1 125 ? -1.949 10.328 7.027 1 91.06 125 ARG B CA 1
ATOM 2555 C C . ARG B 1 125 ? -1.819 9.008 7.781 1 91.06 125 ARG B C 1
ATOM 2557 O O . ARG B 1 125 ? -1.273 8.039 7.254 1 91.06 125 ARG B O 1
ATOM 2564 N N . VAL B 1 126 ? -2.371 8.961 8.953 1 91.25 126 VAL B N 1
ATOM 2565 C CA . VAL B 1 126 ? -2.295 7.77 9.789 1 91.25 126 VAL B CA 1
ATOM 2566 C C . VAL B 1 126 ? -3.047 6.621 9.117 1 91.25 126 VAL B C 1
ATOM 2568 O O . VAL B 1 126 ? -2.551 5.492 9.07 1 91.25 126 VAL B O 1
ATOM 2571 N N . SER B 1 127 ? -4.18 6.914 8.602 1 92.19 127 SER B N 1
ATOM 2572 C CA . SER B 1 127 ? -5 5.898 7.957 1 92.19 127 SER B CA 1
ATOM 2573 C C . SER B 1 127 ? -4.297 5.316 6.734 1 92.19 127 SER B C 1
ATOM 2575 O O . SER B 1 127 ? -4.285 4.102 6.539 1 92.19 127 SER B O 1
ATOM 2577 N N . VAL B 1 128 ? -3.752 6.164 5.938 1 94.94 128 VAL B N 1
ATOM 2578 C CA . VAL B 1 128 ? -3.078 5.723 4.723 1 94.94 128 VAL B CA 1
ATOM 2579 C C . VAL B 1 128 ? -1.84 4.906 5.082 1 94.94 128 VAL B C 1
ATOM 2581 O O . VAL B 1 128 ? -1.537 3.904 4.43 1 94.94 128 VAL B O 1
ATOM 2584 N N . GLU B 1 129 ? -1.151 5.305 6.082 1 94.62 129 GLU B N 1
ATOM 2585 C CA . GLU B 1 129 ? 0.007 4.547 6.547 1 94.62 129 GLU B CA 1
ATOM 2586 C C . GLU B 1 129 ? -0.393 3.141 6.984 1 94.62 129 GLU B C 1
ATOM 2588 O O . GLU B 1 129 ? 0.295 2.168 6.668 1 94.62 129 GLU B O 1
ATOM 2593 N N . GLU B 1 130 ? -1.452 3.111 7.707 1 93.69 130 GLU B N 1
ATOM 2594 C CA . GLU B 1 130 ? -1.952 1.814 8.148 1 93.69 130 GLU B CA 1
ATOM 2595 C C . GLU B 1 130 ? -2.334 0.935 6.965 1 93.69 130 GLU B C 1
ATOM 2597 O O . GLU B 1 130 ? -2.014 -0.256 6.938 1 93.69 130 GLU B O 1
ATOM 2602 N N . GLU B 1 131 ? -2.984 1.528 6.055 1 95.62 131 GLU B N 1
ATOM 2603 C CA . GLU B 1 131 ? -3.379 0.801 4.852 1 95.62 131 GLU B CA 1
ATOM 2604 C C . GLU B 1 131 ? -2.158 0.338 4.062 1 95.62 131 GLU B C 1
ATOM 2606 O O . GLU B 1 131 ? -2.131 -0.784 3.553 1 95.62 131 GLU B O 1
ATOM 2611 N N . LEU B 1 132 ? -1.215 1.216 3.941 1 97.19 132 LEU B N 1
ATOM 2612 C CA . LEU B 1 132 ? 0.013 0.842 3.248 1 97.19 132 LEU B CA 1
ATOM 2613 C C . LEU B 1 132 ? 0.684 -0.344 3.932 1 97.19 132 LEU B C 1
ATOM 2615 O O . LEU B 1 132 ? 1.145 -1.272 3.262 1 97.19 132 LEU B O 1
ATOM 2619 N N . GLY B 1 133 ? 0.753 -0.3 5.246 1 96.88 133 GLY B N 1
ATOM 2620 C CA . GLY B 1 133 ? 1.283 -1.439 5.977 1 96.88 133 GLY B CA 1
ATOM 2621 C C . GLY B 1 133 ? 0.549 -2.734 5.68 1 96.88 133 GLY B C 1
ATOM 2622 O O . GLY B 1 133 ? 1.175 -3.781 5.5 1 96.88 133 GLY B O 1
ATOM 2623 N N . ALA B 1 134 ? -0.739 -2.67 5.621 1 95.75 134 ALA B N 1
ATOM 2624 C CA . ALA B 1 134 ? -1.555 -3.84 5.305 1 95.75 134 ALA B CA 1
ATOM 2625 C C . ALA B 1 134 ? -1.257 -4.352 3.9 1 95.75 134 ALA B C 1
ATOM 2627 O O . ALA B 1 134 ? -1.151 -5.562 3.684 1 95.75 134 ALA B O 1
ATOM 2628 N N . TYR B 1 135 ? -1.112 -3.418 2.982 1 97.06 135 TYR B N 1
ATOM 2629 C CA . TYR B 1 135 ? -0.828 -3.809 1.606 1 97.06 135 TYR B CA 1
ATOM 2630 C C . TYR B 1 135 ? 0.569 -4.402 1.487 1 97.06 135 TYR B C 1
ATOM 2632 O O . TYR B 1 135 ? 0.795 -5.316 0.69 1 97.06 135 TYR B O 1
ATOM 2640 N N . GLN B 1 136 ? 1.526 -3.824 2.205 1 96.88 136 GLN B N 1
ATOM 2641 C CA . GLN B 1 136 ? 2.861 -4.41 2.232 1 96.88 136 GLN B CA 1
ATOM 2642 C C . GLN B 1 136 ? 2.812 -5.871 2.674 1 96.88 136 GLN B C 1
ATOM 2644 O O . GLN B 1 136 ? 3.414 -6.738 2.037 1 96.88 136 GLN B O 1
ATOM 2649 N N . ASP B 1 137 ? 2.061 -6.184 3.682 1 95.62 137 ASP B N 1
ATOM 2650 C CA . ASP B 1 137 ? 1.934 -7.539 4.207 1 95.62 137 ASP B CA 1
ATOM 2651 C C . ASP B 1 137 ? 1.201 -8.445 3.221 1 95.62 137 ASP B C 1
ATOM 2653 O O . ASP B 1 137 ? 1.603 -9.586 3.004 1 95.62 137 ASP B O 1
ATOM 2657 N N . LYS B 1 138 ? 0.165 -7.914 2.684 1 95.5 138 LYS B N 1
ATOM 2658 C CA . LYS B 1 138 ? -0.63 -8.695 1.738 1 95.5 138 LYS B CA 1
ATOM 2659 C C . LYS B 1 138 ? 0.2 -9.094 0.521 1 95.5 138 LYS B C 1
ATOM 2661 O O . LYS B 1 138 ? 0.138 -10.234 0.068 1 95.5 138 LYS B O 1
ATOM 2666 N N . LEU B 1 139 ? 0.896 -8.141 -0.004 1 96.38 139 LEU B N 1
ATOM 2667 C CA . LEU B 1 139 ? 1.744 -8.414 -1.158 1 96.38 139 LEU B CA 1
ATOM 2668 C C . LEU B 1 139 ? 2.777 -9.492 -0.831 1 96.38 139 LEU B C 1
ATOM 2670 O O . LEU B 1 139 ? 2.922 -10.461 -1.572 1 96.38 139 LEU B O 1
ATOM 2674 N N . ALA B 1 140 ? 3.422 -9.305 0.28 1 95.88 140 ALA B N 1
ATOM 2675 C CA . ALA B 1 140 ? 4.434 -10.273 0.688 1 95.88 140 ALA B CA 1
ATOM 2676 C C . ALA B 1 140 ? 3.826 -11.664 0.842 1 95.88 140 ALA B C 1
ATOM 2678 O O . ALA B 1 140 ? 4.375 -12.648 0.337 1 95.88 140 ALA B O 1
ATOM 2679 N N . GLN B 1 141 ? 2.713 -11.727 1.507 1 93 141 GLN B N 1
ATOM 2680 C CA . GLN B 1 141 ? 2.045 -13.008 1.72 1 93 141 GLN B CA 1
ATOM 2681 C C . GLN B 1 141 ? 1.679 -13.664 0.392 1 93 141 GLN B C 1
ATOM 2683 O O . GLN B 1 141 ? 1.832 -14.875 0.23 1 93 141 GLN B O 1
ATOM 2688 N N . PHE B 1 142 ? 1.187 -12.891 -0.47 1 93.94 142 PHE B N 1
ATOM 2689 C CA . PHE B 1 142 ? 0.796 -13.43 -1.769 1 93.94 142 PHE B CA 1
ATOM 2690 C C . PHE B 1 142 ? 2.01 -13.961 -2.521 1 93.94 142 PHE B C 1
ATOM 2692 O O . PHE B 1 142 ? 1.916 -14.961 -3.234 1 93.94 142 PHE B O 1
ATOM 2699 N N . MET B 1 143 ? 3.078 -13.336 -2.373 1 93.44 143 MET B N 1
ATOM 2700 C CA . MET B 1 143 ? 4.297 -13.68 -3.094 1 93.44 143 MET B CA 1
ATOM 2701 C C . MET B 1 143 ? 4.934 -14.945 -2.514 1 93.44 143 MET B C 1
ATOM 2703 O O . MET B 1 143 ? 5.5 -15.75 -3.248 1 93.44 143 MET B O 1
ATOM 2707 N N . ILE B 1 144 ? 4.82 -15.156 -1.244 1 93 144 ILE B N 1
ATOM 2708 C CA . ILE B 1 144 ? 5.688 -16.156 -0.642 1 93 144 ILE B CA 1
ATOM 2709 C C . ILE B 1 144 ? 4.852 -17.344 -0.166 1 93 144 ILE B C 1
ATOM 2711 O O . ILE B 1 144 ? 5.391 -18.406 0.151 1 93 144 ILE B O 1
ATOM 2715 N N . SER B 1 145 ? 3.568 -17.219 -0.076 1 91.81 145 SER B N 1
ATOM 2716 C CA . SER B 1 145 ? 2.725 -18.266 0.482 1 91.81 145 SER B CA 1
ATOM 2717 C C . SER B 1 145 ? 2.098 -19.109 -0.619 1 91.81 145 SER B C 1
ATOM 2719 O O . SER B 1 145 ? 1.854 -18.625 -1.724 1 91.81 145 SER B O 1
ATOM 2721 N N . SER B 1 146 ? 1.849 -20.375 -0.247 1 91.19 146 SER B N 1
ATOM 2722 C CA . SER B 1 146 ? 1.056 -21.234 -1.11 1 91.19 146 SER B CA 1
ATOM 2723 C C . SER B 1 146 ? -0.423 -20.875 -1.06 1 91.19 146 SER B C 1
ATOM 2725 O O . SER B 1 146 ? -0.871 -20.203 -0.12 1 91.19 146 SER B O 1
ATOM 2727 N N . PRO B 1 147 ? -1.122 -21.344 -2.08 1 93 147 PRO B N 1
ATOM 2728 C CA . PRO B 1 147 ? -2.568 -21.109 -2.045 1 93 147 PRO B CA 1
ATOM 2729 C C . PRO B 1 147 ? -3.221 -21.641 -0.772 1 93 147 PRO B C 1
ATOM 2731 O O . PRO B 1 147 ? -4.125 -21 -0.225 1 93 147 PRO B O 1
ATOM 2734 N N . GLU B 1 148 ? -2.77 -22.719 -0.339 1 94.69 148 GLU B N 1
ATOM 2735 C CA . GLU B 1 148 ? -3.324 -23.297 0.881 1 94.69 148 GLU B CA 1
ATOM 2736 C C . GLU B 1 148 ? -3.064 -22.391 2.086 1 94.69 148 GLU B C 1
ATOM 2738 O O . GLU B 1 148 ? -3.959 -22.172 2.904 1 94.69 148 GLU B O 1
ATOM 2743 N N . LYS B 1 149 ? -1.877 -21.969 2.18 1 93.81 149 LYS B N 1
ATOM 2744 C CA . LYS B 1 149 ? -1.541 -21.062 3.279 1 93.81 149 LYS B CA 1
ATOM 2745 C C . LYS B 1 149 ? -2.344 -19.766 3.195 1 93.81 149 LYS B C 1
ATOM 2747 O O . LYS B 1 149 ? -2.771 -19.234 4.219 1 93.81 149 LYS B O 1
ATOM 2752 N N . ARG B 1 150 ? -2.527 -19.297 1.991 1 94.75 150 ARG B N 1
ATOM 2753 C CA . ARG B 1 150 ? -3.332 -18.094 1.81 1 94.75 150 ARG B CA 1
ATOM 2754 C C . ARG B 1 150 ? -4.77 -18.312 2.264 1 94.75 150 ARG B C 1
ATOM 2756 O O . ARG B 1 150 ? -5.383 -17.438 2.865 1 94.75 150 ARG B O 1
ATOM 2763 N N . TYR B 1 151 ? -5.301 -19.453 1.975 1 95.88 151 TYR B N 1
ATOM 2764 C CA . TYR B 1 151 ? -6.66 -19.781 2.387 1 95.88 151 TYR B CA 1
ATOM 2765 C C . TYR B 1 151 ? -6.766 -19.859 3.904 1 95.88 151 TYR B C 1
ATOM 2767 O O . TYR B 1 151 ? -7.727 -19.359 4.488 1 95.88 151 TYR B O 1
ATOM 2775 N N . VAL B 1 152 ? -5.828 -20.438 4.508 1 95.56 152 VAL B N 1
ATOM 2776 C CA . VAL B 1 152 ? -5.812 -20.547 5.961 1 95.56 152 VAL B CA 1
ATOM 2777 C C . VAL B 1 152 ? -5.742 -19.156 6.586 1 95.56 152 VAL B C 1
ATOM 2779 O O . VAL B 1 152 ? -6.449 -18.875 7.555 1 95.56 152 VAL B O 1
ATOM 2782 N N . ASP B 1 153 ? -4.852 -18.375 6.016 1 94.56 153 ASP B N 1
ATOM 2783 C CA . ASP B 1 153 ? -4.742 -17 6.484 1 94.56 153 ASP B CA 1
ATOM 2784 C C . ASP B 1 153 ? -6.078 -16.266 6.355 1 94.56 153 ASP B C 1
ATOM 2786 O O . ASP B 1 153 ? -6.461 -15.5 7.242 1 94.56 153 ASP B O 1
ATOM 2790 N N . LEU B 1 154 ? -6.742 -16.484 5.25 1 95.06 154 LEU B N 1
ATOM 2791 C CA . LEU B 1 154 ? -8.055 -15.891 5.027 1 95.06 154 LEU B CA 1
ATOM 2792 C C . LEU B 1 154 ? -9.047 -16.344 6.094 1 95.06 154 LEU B C 1
ATOM 2794 O O . LEU B 1 154 ? -9.789 -15.531 6.648 1 95.06 154 LEU B O 1
ATOM 2798 N N . MET B 1 155 ? -9.055 -17.547 6.395 1 95.31 155 MET B N 1
ATOM 2799 C CA . MET B 1 155 ? -9.945 -18.125 7.398 1 95.31 155 MET B CA 1
ATOM 2800 C C . MET B 1 155 ? -9.688 -17.5 8.773 1 95.31 155 MET B C 1
ATOM 2802 O O . MET B 1 155 ? -10.625 -17.312 9.547 1 95.31 155 MET B O 1
ATOM 2806 N N . GLU B 1 156 ? -8.492 -17.219 9.008 1 95 156 GLU B N 1
ATOM 2807 C CA . GLU B 1 156 ? -8.094 -16.75 10.328 1 95 156 GLU B CA 1
ATOM 2808 C C . GLU B 1 156 ? -8.312 -15.242 10.469 1 95 156 GLU B C 1
ATOM 2810 O O . GLU B 1 156 ? -8.703 -14.766 11.531 1 95 156 GLU B O 1
ATOM 2815 N N . ASN B 1 157 ? -8.125 -14.516 9.414 1 94.25 157 ASN B N 1
ATOM 2816 C CA . ASN B 1 157 ? -8.023 -13.062 9.562 1 94.25 157 ASN B CA 1
ATOM 2817 C C . ASN B 1 157 ? -9.203 -12.352 8.922 1 94.25 157 ASN B C 1
ATOM 2819 O O . ASN B 1 157 ? -9.516 -11.211 9.273 1 94.25 157 ASN B O 1
ATOM 2823 N N . ARG B 1 158 ? -9.82 -12.984 7.965 1 96.12 158 ARG B N 1
ATOM 2824 C CA . ARG B 1 158 ? -10.984 -12.398 7.301 1 96.12 158 ARG B CA 1
ATOM 2825 C C . ARG B 1 158 ? -12.055 -13.445 7.047 1 96.12 158 ARG B C 1
ATOM 2827 O O . ARG B 1 158 ? -12.523 -13.602 5.914 1 96.12 158 ARG B O 1
ATOM 2834 N N . PRO B 1 159 ? -12.492 -14.094 8.102 1 95.69 159 PRO B N 1
ATOM 2835 C CA . PRO B 1 159 ? -13.445 -15.195 7.941 1 95.69 159 PRO B CA 1
ATOM 2836 C C . PRO B 1 159 ? -14.789 -14.734 7.387 1 95.69 159 PRO B C 1
ATOM 2838 O O . PRO B 1 159 ? -15.516 -15.523 6.785 1 95.69 159 PRO B O 1
ATOM 2841 N N . GLU B 1 160 ? -15.117 -13.492 7.586 1 96.38 160 GLU B N 1
ATOM 2842 C CA . GLU B 1 160 ? -16.391 -12.969 7.113 1 96.38 160 GLU B CA 1
ATOM 2843 C C . GLU B 1 160 ? -16.516 -13.086 5.594 1 96.38 160 GLU B C 1
ATOM 2845 O O . GLU B 1 160 ? -17.609 -13.211 5.055 1 96.38 160 GLU B O 1
ATOM 2850 N N . LEU B 1 161 ? -15.398 -13.047 4.895 1 96.88 161 LEU B N 1
ATOM 2851 C CA . LEU B 1 161 ? -15.398 -13.133 3.438 1 96.88 161 LEU B CA 1
ATOM 2852 C C . LEU B 1 161 ? -15.875 -14.508 2.973 1 96.88 161 LEU B C 1
ATOM 2854 O O . LEU B 1 161 ? -16.484 -14.625 1.907 1 96.88 161 LEU B O 1
ATOM 2858 N N . LEU B 1 162 ? -15.57 -15.516 3.76 1 94.12 162 LEU B N 1
ATOM 2859 C CA . LEU B 1 162 ? -15.938 -16.875 3.4 1 94.12 162 LEU B CA 1
ATOM 2860 C C . LEU B 1 162 ? -17.453 -17.031 3.309 1 94.12 162 LEU B C 1
ATOM 2862 O O . LEU B 1 162 ? -17.953 -17.844 2.521 1 94.12 162 LEU B O 1
ATOM 2866 N N . GLN B 1 163 ? -18.156 -16.203 4.047 1 93.62 163 GLN B N 1
ATOM 2867 C CA . GLN B 1 163 ? -19.609 -16.297 4.086 1 93.62 163 GLN B CA 1
ATOM 2868 C C . GLN B 1 163 ? -20.266 -15.289 3.146 1 93.62 163 GLN B C 1
ATOM 2870 O O . GLN B 1 163 ? -21.375 -15.508 2.662 1 93.62 163 GLN B O 1
ATOM 2875 N N . ARG B 1 164 ? -19.578 -14.289 2.805 1 96.56 164 ARG B N 1
ATOM 2876 C CA . ARG B 1 164 ? -20.203 -13.148 2.145 1 96.56 164 ARG B CA 1
ATOM 2877 C C . ARG B 1 164 ? -19.891 -13.133 0.652 1 96.56 164 ARG B C 1
ATOM 2879 O O . ARG B 1 164 ? -20.594 -12.492 -0.132 1 96.56 164 ARG B O 1
ATOM 2886 N N . VAL B 1 165 ? -18.859 -13.875 0.286 1 95.62 165 VAL B N 1
ATOM 2887 C CA . VAL B 1 165 ? -18.344 -13.766 -1.078 1 95.62 165 VAL B CA 1
ATOM 2888 C C . VAL B 1 165 ? -18.516 -15.102 -1.798 1 95.62 165 VAL B C 1
ATOM 2890 O O . VAL B 1 165 ? -18.203 -16.156 -1.248 1 95.62 165 VAL B O 1
ATOM 2893 N N . PRO B 1 166 ? -19.031 -15.062 -3.037 1 93.81 166 PRO B N 1
ATOM 2894 C CA . PRO B 1 166 ? -19.094 -16.312 -3.809 1 93.81 166 PRO B CA 1
ATOM 2895 C C . PRO B 1 166 ? -17.734 -16.984 -3.957 1 93.81 166 PRO B C 1
ATOM 2897 O O . PRO B 1 166 ? -16.703 -16.297 -4.086 1 93.81 166 PRO B O 1
ATOM 2900 N N . GLN B 1 167 ? -17.781 -18.219 -4.074 1 91.75 167 GLN B N 1
ATOM 2901 C CA . GLN B 1 167 ? -16.578 -19.031 -4.094 1 91.75 167 GLN B CA 1
ATOM 2902 C C . GLN B 1 167 ? -15.688 -18.672 -5.281 1 91.75 167 GLN B C 1
ATOM 2904 O O . GLN B 1 167 ? -14.461 -18.672 -5.168 1 91.75 167 GLN B O 1
ATOM 2909 N N . TYR B 1 168 ? -16.328 -18.406 -6.375 1 92.69 168 TYR B N 1
ATOM 2910 C CA . TYR B 1 168 ? -15.523 -18.125 -7.562 1 92.69 168 TYR B CA 1
ATOM 2911 C C . TYR B 1 168 ? -14.75 -16.812 -7.406 1 92.69 168 TYR B C 1
ATOM 2913 O O . TYR B 1 168 ? -13.609 -16.703 -7.859 1 92.69 168 TYR B O 1
ATOM 2921 N N . HIS B 1 169 ? -15.328 -15.773 -6.75 1 94.38 169 HIS B N 1
ATOM 2922 C CA . HIS B 1 169 ? -14.617 -14.531 -6.453 1 94.38 169 HIS B CA 1
ATOM 2923 C C . HIS B 1 169 ? -13.508 -14.766 -5.434 1 94.38 169 HIS B C 1
ATOM 2925 O O . HIS B 1 169 ? -12.43 -14.18 -5.539 1 94.38 169 HIS B O 1
AT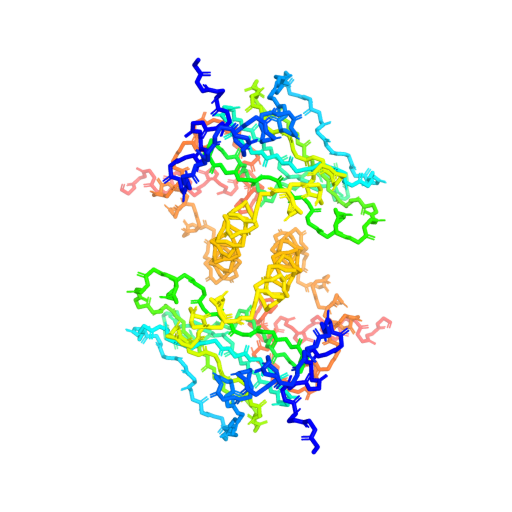OM 2931 N N . LEU B 1 170 ? -13.797 -15.617 -4.535 1 95.25 170 LEU B N 1
ATOM 2932 C CA . LEU B 1 170 ? -12.812 -15.938 -3.506 1 95.25 170 LEU B CA 1
ATOM 2933 C C . LEU B 1 170 ? -11.609 -16.641 -4.109 1 95.25 170 LEU B C 1
ATOM 2935 O O . LEU B 1 170 ? -10.469 -16.391 -3.707 1 95.25 170 LEU B O 1
ATOM 2939 N N . ALA B 1 171 ? -11.906 -17.609 -5 1 94.75 171 ALA B N 1
ATOM 2940 C CA . ALA B 1 171 ? -10.828 -18.312 -5.684 1 94.75 171 ALA B CA 1
ATOM 2941 C C . ALA B 1 171 ? -9.914 -17.344 -6.422 1 94.75 171 ALA B C 1
ATOM 2943 O O . ALA B 1 171 ? -8.688 -17.438 -6.316 1 94.75 171 ALA B O 1
ATOM 2944 N N . SER B 1 172 ? -10.57 -16.438 -7.098 1 93.19 172 SER B N 1
ATOM 2945 C CA . SER B 1 172 ? -9.82 -15.406 -7.812 1 93.19 172 SER B CA 1
ATOM 2946 C C . SER B 1 172 ? -8.977 -14.562 -6.852 1 93.19 172 SER B C 1
ATOM 2948 O O . SER B 1 172 ? -7.801 -14.312 -7.113 1 93.19 172 SER B O 1
ATOM 2950 N N . TYR B 1 173 ? -9.531 -14.227 -5.781 1 95.5 173 TYR B N 1
ATOM 2951 C CA . TYR B 1 173 ? -8.898 -13.422 -4.742 1 95.5 173 TYR B CA 1
ATOM 2952 C C . TYR B 1 173 ? -7.695 -14.148 -4.156 1 95.5 173 TYR B C 1
ATOM 2954 O O . TYR B 1 173 ? -6.688 -13.523 -3.814 1 95.5 173 TYR B O 1
ATOM 2962 N N . LEU B 1 174 ? -7.762 -15.391 -4.168 1 94.44 174 LEU B N 1
ATOM 2963 C CA . LEU B 1 174 ? -6.699 -16.203 -3.596 1 94.44 174 LEU B CA 1
ATOM 2964 C C . LEU B 1 174 ? -5.703 -16.641 -4.668 1 94.44 174 LEU B C 1
ATOM 2966 O O . LEU B 1 174 ? -4.707 -17.297 -4.367 1 94.44 174 LEU B O 1
ATOM 2970 N N . GLY B 1 175 ? -5.969 -16.266 -5.879 1 90.56 175 GLY B N 1
ATOM 2971 C CA . GLY B 1 175 ? -5.055 -16.516 -6.98 1 90.56 175 GLY B CA 1
ATOM 2972 C C . GLY B 1 175 ? -5.113 -17.953 -7.48 1 90.56 175 GLY B C 1
ATOM 2973 O O . GLY B 1 175 ? -4.094 -18.516 -7.879 1 90.56 175 GLY B O 1
ATOM 2974 N N . VAL B 1 176 ? -6.246 -18.594 -7.34 1 92.06 176 VAL B N 1
ATOM 2975 C CA . VAL B 1 176 ? -6.383 -19.984 -7.801 1 92.06 176 VAL B CA 1
ATOM 2976 C C . VAL B 1 176 ? -7.668 -20.125 -8.609 1 92.06 176 VAL B C 1
ATOM 2978 O O . VAL B 1 176 ? -8.5 -19.219 -8.648 1 92.06 176 VAL B O 1
ATOM 2981 N N . LYS B 1 177 ? -7.719 -21.219 -9.297 1 91.81 177 LYS B N 1
ATOM 2982 C CA . LYS B 1 177 ? -8.969 -21.562 -9.969 1 91.81 177 LYS B CA 1
ATOM 2983 C C . LYS B 1 177 ? -10.008 -22.078 -8.977 1 91.81 177 LYS B C 1
ATOM 2985 O O . LYS B 1 177 ? -9.648 -22.609 -7.922 1 91.81 177 LYS B O 1
ATOM 2990 N N . PRO B 1 178 ? -11.273 -21.891 -9.367 1 92.44 178 PRO B N 1
ATOM 2991 C CA . PRO B 1 178 ? -12.336 -22.344 -8.469 1 92.44 178 PRO B CA 1
ATOM 2992 C C . PRO B 1 178 ? -12.195 -23.812 -8.078 1 92.44 178 PRO B C 1
ATOM 2994 O O . PRO B 1 178 ? -12.391 -24.172 -6.91 1 92.44 178 PRO B O 1
ATOM 2997 N N . GLU B 1 179 ? -11.781 -24.594 -9.016 1 92.88 179 GLU B N 1
ATOM 2998 C CA . GLU B 1 179 ? -11.625 -26.031 -8.742 1 92.88 179 GLU B CA 1
ATOM 2999 C C . GLU B 1 179 ? -10.523 -26.281 -7.719 1 92.88 179 GLU B C 1
ATOM 3001 O O . GLU B 1 179 ? -10.633 -27.188 -6.898 1 92.88 179 GLU B O 1
ATOM 3006 N N . SER B 1 180 ? -9.492 -25.578 -7.801 1 92.06 180 SER B N 1
ATOM 3007 C CA . SER B 1 180 ? -8.383 -25.703 -6.863 1 92.06 180 SER B CA 1
ATOM 3008 C C . SER B 1 180 ? -8.797 -25.297 -5.457 1 92.06 180 SER B C 1
ATOM 3010 O O . SER B 1 180 ? -8.391 -25.922 -4.473 1 92.06 180 SER B O 1
ATOM 3012 N N . LEU B 1 181 ? -9.562 -24.219 -5.297 1 92.94 181 LEU B N 1
ATOM 3013 C CA . LEU B 1 181 ? -10.047 -23.781 -3.992 1 92.94 181 LEU B CA 1
ATOM 3014 C C . LEU B 1 181 ? -10.914 -24.859 -3.348 1 92.94 181 LEU B C 1
ATOM 3016 O O . LEU B 1 181 ? -10.805 -25.125 -2.145 1 92.94 181 LEU B O 1
ATOM 3020 N N . SER B 1 182 ? -11.727 -25.484 -4.125 1 92.25 182 SER B N 1
ATOM 3021 C CA . SER B 1 182 ? -12.57 -26.562 -3.629 1 92.25 182 SER B CA 1
ATOM 3022 C C . SER B 1 182 ? -11.742 -27.688 -3.037 1 92.25 182 SER B C 1
ATOM 3024 O O . SER B 1 182 ? -12.07 -28.219 -1.974 1 92.25 182 SER B O 1
ATOM 3026 N N . ARG B 1 183 ? -10.695 -27.953 -3.734 1 92.19 183 ARG B N 1
ATOM 3027 C CA . ARG B 1 183 ? -9.797 -29.016 -3.266 1 92.19 183 ARG B CA 1
ATOM 3028 C C . ARG B 1 183 ? -9.125 -28.609 -1.959 1 92.19 183 ARG B C 1
ATOM 3030 O O . ARG B 1 183 ? -8.992 -29.438 -1.048 1 92.19 183 ARG B O 1
ATOM 3037 N N . ILE B 1 184 ? -8.68 -27.406 -1.916 1 93.06 184 ILE B N 1
ATOM 3038 C CA . ILE B 1 184 ? -8.016 -26.875 -0.724 1 93.06 184 ILE B CA 1
ATOM 3039 C C . ILE B 1 184 ? -8.977 -26.938 0.463 1 93.06 184 ILE B C 1
ATOM 3041 O O . ILE B 1 184 ? -8.602 -27.375 1.553 1 93.06 184 ILE B O 1
ATOM 3045 N N . ARG B 1 185 ? -10.18 -26.5 0.221 1 92 185 ARG B N 1
ATOM 3046 C CA . ARG B 1 185 ? -11.195 -26.484 1.271 1 92 185 ARG B CA 1
ATOM 3047 C C . ARG B 1 185 ? -11.469 -27.891 1.786 1 92 185 ARG B C 1
ATOM 3049 O O . ARG B 1 185 ? -11.594 -28.109 2.994 1 92 185 ARG B O 1
ATOM 3056 N N . LYS B 1 186 ? -11.539 -28.812 0.904 1 91.38 186 LYS B N 1
ATOM 3057 C CA . LYS B 1 186 ? -11.789 -30.203 1.273 1 91.38 186 LYS B CA 1
ATOM 3058 C C . LYS B 1 186 ? -10.633 -30.766 2.09 1 91.38 186 LYS B C 1
ATOM 3060 O O . LYS B 1 186 ? -10.844 -31.5 3.061 1 91.38 186 LYS B O 1
ATOM 3065 N N . ARG B 1 187 ? -9.438 -30.438 1.719 1 90.19 187 ARG B N 1
ATOM 3066 C CA . ARG B 1 187 ? -8.25 -30.922 2.41 1 90.19 187 ARG B CA 1
ATOM 3067 C C . ARG B 1 187 ? -8.188 -30.391 3.836 1 90.19 187 ARG B C 1
ATOM 3069 O O . ARG B 1 187 ? -7.824 -31.109 4.766 1 90.19 187 ARG B O 1
ATOM 3076 N N . ILE B 1 188 ? -8.484 -29.141 4.004 1 88.31 188 ILE B N 1
ATOM 3077 C CA . ILE B 1 188 ? -8.398 -28.484 5.305 1 88.31 188 ILE B CA 1
ATOM 3078 C C . ILE B 1 188 ? -9.539 -28.953 6.199 1 88.31 188 ILE B C 1
ATOM 3080 O O . ILE B 1 188 ? -9.367 -29.125 7.41 1 88.31 188 ILE B O 1
ATOM 3084 N N . ALA B 1 189 ? -10.703 -29.094 5.609 1 84.06 189 ALA B N 1
ATOM 3085 C CA . ALA B 1 189 ? -11.859 -29.578 6.371 1 84.06 189 ALA B CA 1
ATOM 3086 C C . ALA B 1 189 ? -11.617 -30.984 6.895 1 84.06 189 ALA B C 1
ATOM 3088 O O . ALA B 1 189 ? -12.156 -31.375 7.938 1 84.06 189 ALA B O 1
ATOM 3089 N N . LYS B 1 190 ? -10.82 -31.797 6.277 1 80.62 190 LYS B N 1
ATOM 3090 C CA . LYS B 1 190 ? -10.531 -33.188 6.684 1 80.62 190 LYS B CA 1
ATOM 3091 C C . LYS B 1 190 ? -9.492 -33.219 7.801 1 80.62 190 LYS B C 1
ATOM 3093 O O . LYS B 1 190 ? -9.352 -34.219 8.492 1 80.62 190 LYS B O 1
ATOM 3098 N N . ARG B 1 191 ? -8.836 -32.125 7.961 1 69.94 191 ARG B N 1
ATOM 3099 C CA . ARG B 1 191 ? -7.848 -32.094 9.031 1 69.94 191 ARG B CA 1
ATOM 3100 C C . ARG B 1 191 ? -8.492 -31.703 10.359 1 69.94 191 ARG B C 1
ATOM 3102 O O . ARG B 1 191 ? -9.383 -30.844 10.398 1 69.94 191 ARG B O 1
#

Solvent-accessible surface area (backbone atoms only — not comparable to full-atom values): 20022 Å² total; per-residue (Å²): 129,79,49,69,62,43,56,63,45,44,79,77,42,90,66,54,70,69,42,40,50,50,49,47,71,43,34,49,73,47,75,44,52,55,69,40,67,81,39,50,57,64,38,60,41,58,58,32,36,34,29,68,36,41,34,35,37,32,32,29,78,54,95,87,37,80,40,31,64,47,76,42,44,61,81,32,75,44,68,58,43,51,17,43,75,66,66,34,56,27,80,35,30,33,30,23,76,27,57,26,35,31,34,37,40,34,60,70,38,46,55,51,40,45,72,70,28,60,68,52,43,55,51,48,34,53,51,44,45,52,51,32,24,51,47,54,50,50,39,41,46,63,59,73,46,52,62,61,54,49,51,52,49,37,57,72,74,45,46,66,49,72,78,71,45,57,62,61,53,49,14,31,52,57,59,42,52,52,71,55,43,52,51,47,51,54,57,56,68,73,97,129,78,50,68,61,44,57,65,46,44,78,78,42,88,65,53,72,68,42,39,50,52,50,48,71,44,34,48,73,48,75,42,52,54,68,41,65,82,38,48,57,66,38,60,39,57,57,32,36,35,28,68,35,42,36,35,36,31,32,30,77,55,96,87,35,79,42,32,65,46,75,41,43,61,80,32,76,44,68,55,43,52,17,42,75,68,65,35,56,27,80,36,30,33,30,21,75,28,57,26,33,32,34,36,39,34,61,71,38,48,56,51,39,46,72,70,27,59,68,52,44,55,50,50,34,53,50,43,46,52,49,33,23,51,46,54,51,49,39,41,47,63,58,72,45,51,62,60,56,49,51,52,49,36,56,72,76,45,46,66,49,72,76,74,44,58,62,61,54,48,14,30,52,58,60,42,51,52,70,55,44,53,50,46,50,51,56,55,68,73,97

InterPro domains:
  IPR000595 Cyclic nucleotide-binding domain [PF00027] (30-115)
  IPR000595 Cyclic nucleotide-binding domain [PS50042] (15-114)
  IPR000595 Cyclic nucleotide-binding domain [cd00038] (15-120)
  IPR014710 RmlC-like jelly roll fold [G3DSA:2.60.120.10] (2-141)
  IPR018490 Cyclic nucleotide-binding domain superfamily [SSF51206] (14-141)

Secondary structure (DSSP, 8-state):
---HHHHHHHTT----HHHHHHHHHHS-EEEE-TT-EEE-TTSBP-EEEEEEES-EEEEEEETTEEEEEEEE-TT-EE--HHHHHHT-B-SSEEEESS-EEEEEEEHHHHHHHHHH-HHHHHHHHHHHHHHHHHHHHHHHHHHHS-HHHHHHHHHHH-THHHHHS-HHHHHHHTTS-HHHHHHHHHHHHT-/---HHHHHHHTT----HHHHHHHHHHS-EEEE-TT-EEE-TTSBP-EEEEEEES-EEEEEEETTEEEEEEEE-TT-EE--HHHHHHT-B-SSEEEESS-EEEEEEEHHHHHHHHHH-HHHHHHHHHHHHHHHHHHHHHHHHHHHS-HHHHHHHHHHH-THHHHHS-HHHHHHHTTS-HHHHHHHHHHHHT-